Protein AF-0000000074143789 (afdb_homodimer)

Structure (mmCIF, N/CA/C/O backbone):
data_AF-0000000074143789-model_v1
#
loop_
_entity.id
_entity.type
_entity.pdbx_description
1 polymer 'Exosomal 3-5 exoribonuclease'
#
loop_
_atom_site.group_PDB
_atom_site.id
_atom_site.type_symbol
_atom_site.label_atom_id
_atom_site.label_alt_id
_atom_site.label_comp_id
_atom_site.label_asym_id
_atom_site.label_entity_id
_atom_site.label_seq_id
_atom_site.pdbx_PDB_ins_code
_atom_site.Cartn_x
_atom_site.Cartn_y
_atom_site.Cartn_z
_atom_site.occupancy
_atom_site.B_iso_or_equiv
_atom_site.auth_seq_id
_atom_site.auth_comp_id
_atom_site.auth_asym_id
_atom_site.auth_atom_id
_atom_site.pdbx_PDB_model_num
ATOM 1 N N . MET A 1 1 ? 59.906 -29.219 37.344 1 27.44 1 MET A N 1
ATOM 2 C CA . MET A 1 1 ? 60.188 -28.391 36.188 1 27.44 1 MET A CA 1
ATOM 3 C C . MET A 1 1 ? 59 -28.312 35.25 1 27.44 1 MET A C 1
ATOM 5 O O . MET A 1 1 ? 58.688 -29.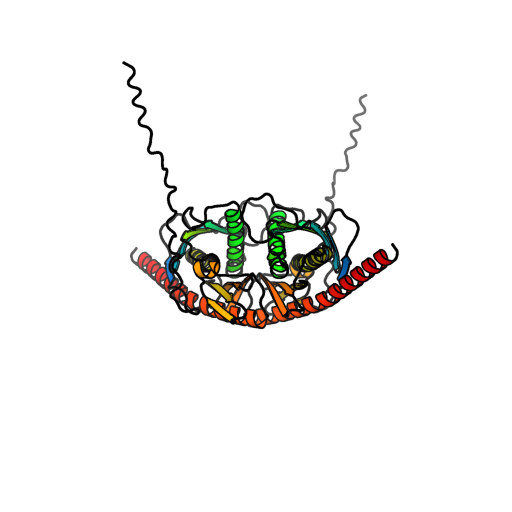281 34.531 1 27.44 1 MET A O 1
ATOM 9 N N . THR A 1 2 ? 57.812 -27.594 35.688 1 28.92 2 THR A N 1
ATOM 10 C CA . THR A 1 2 ? 56.469 -27.453 35.156 1 28.92 2 THR A CA 1
ATOM 11 C C . THR A 1 2 ? 56.5 -26.781 33.812 1 28.92 2 THR A C 1
ATOM 13 O O . THR A 1 2 ? 57.125 -25.719 33.625 1 28.92 2 THR A O 1
ATOM 16 N N . ASP A 1 3 ? 56.469 -27.547 32.719 1 25.86 3 ASP A N 1
ATOM 17 C CA . ASP A 1 3 ? 56.562 -27.203 31.297 1 25.86 3 ASP A CA 1
ATOM 18 C C . ASP A 1 3 ? 55.5 -26.188 30.906 1 25.86 3 ASP A C 1
ATOM 20 O O . ASP A 1 3 ? 54.312 -26.516 30.812 1 25.86 3 ASP A O 1
ATOM 24 N N . ARG A 1 4 ? 55.5 -24.844 31.328 1 26.41 4 ARG A N 1
ATOM 25 C CA . ARG A 1 4 ? 54.625 -23.719 31.031 1 26.41 4 ARG A CA 1
ATOM 26 C C . ARG A 1 4 ? 54.688 -23.344 29.562 1 26.41 4 ARG A C 1
ATOM 28 O O . ARG A 1 4 ? 55.094 -22.25 29.203 1 26.41 4 ARG A O 1
ATOM 35 N N . ARG A 1 5 ? 55.031 -24.281 28.672 1 31.58 5 ARG A N 1
ATOM 36 C CA . ARG A 1 5 ? 55.156 -23.844 27.281 1 31.58 5 ARG A CA 1
ATOM 37 C C . ARG A 1 5 ? 53.812 -23.344 26.766 1 31.58 5 ARG A C 1
ATOM 39 O O . ARG A 1 5 ? 52.969 -24.141 26.359 1 31.58 5 ARG A O 1
ATOM 46 N N . ARG A 1 6 ? 53.188 -22.312 27.422 1 28.39 6 ARG A N 1
ATOM 47 C CA . ARG A 1 6 ? 51.969 -21.719 26.922 1 28.39 6 ARG A CA 1
ATOM 48 C C . ARG A 1 6 ? 52.156 -21.219 25.484 1 28.39 6 ARG A C 1
ATOM 50 O O . ARG A 1 6 ? 53.031 -20.422 25.219 1 28.39 6 ARG A O 1
ATOM 57 N N . ILE A 1 7 ? 51.969 -22.047 24.469 1 34.97 7 ILE A N 1
ATOM 58 C CA . ILE A 1 7 ? 51.969 -21.641 23.062 1 34.97 7 ILE A CA 1
ATOM 59 C C . ILE A 1 7 ? 51.062 -20.422 22.891 1 34.97 7 ILE A C 1
ATOM 61 O O . ILE A 1 7 ? 49.906 -20.453 23.297 1 34.97 7 ILE A O 1
ATOM 65 N N . ASN A 1 8 ? 51.562 -19.25 22.953 1 32.19 8 ASN A N 1
ATOM 66 C CA . ASN A 1 8 ? 50.906 -17.984 22.656 1 32.19 8 ASN A CA 1
ATOM 67 C C . ASN A 1 8 ? 50.156 -18.047 21.328 1 32.19 8 ASN A C 1
ATOM 69 O O . ASN A 1 8 ? 50.688 -18.531 20.328 1 32.19 8 ASN A O 1
ATOM 73 N N . GLY A 1 9 ? 48.906 -18.406 21.359 1 32.47 9 GLY A N 1
ATOM 74 C CA . GLY A 1 9 ? 48.094 -18.391 20.172 1 32.47 9 GLY A CA 1
ATOM 75 C C . GLY A 1 9 ? 48.312 -17.172 19.281 1 32.47 9 GLY A C 1
ATOM 76 O O . GLY A 1 9 ? 48.969 -16.203 19.719 1 32.47 9 GLY A O 1
ATOM 77 N N . PRO A 1 10 ? 48.438 -17.406 18.016 1 31.98 10 PRO A N 1
ATOM 78 C CA . PRO A 1 10 ? 48.75 -16.312 17.094 1 31.98 10 PRO A CA 1
ATOM 79 C C . PRO A 1 10 ? 47.969 -15.055 17.359 1 31.98 10 PRO A C 1
ATOM 81 O O . PRO A 1 10 ? 46.844 -15.133 17.875 1 31.98 10 PRO A O 1
ATOM 84 N N . ALA A 1 11 ? 48.594 -13.922 17.672 1 33.69 11 ALA A N 1
ATOM 85 C CA . ALA A 1 11 ? 48.094 -12.586 18.016 1 33.69 11 ALA A CA 1
ATOM 86 C C . ALA A 1 11 ? 47.062 -12.109 17 1 33.69 11 ALA A C 1
ATOM 88 O O . ALA A 1 11 ? 46.156 -11.344 17.344 1 33.69 11 ALA A O 1
ATOM 89 N N . VAL A 1 12 ? 47.438 -12.086 15.727 1 33.97 12 VAL A N 1
ATOM 90 C CA . VAL A 1 12 ? 46.75 -11.164 14.844 1 33.97 12 VAL A CA 1
ATOM 91 C C . VAL A 1 12 ? 45.438 -11.805 14.352 1 33.97 12 VAL A C 1
ATOM 93 O O . VAL A 1 12 ? 45.469 -12.836 13.68 1 33.97 12 VAL A O 1
ATOM 96 N N . SER A 1 13 ? 44.469 -12.008 15.094 1 33.94 13 SER A N 1
ATOM 97 C CA . SER A 1 13 ? 43.156 -12.391 14.555 1 33.94 13 SER A CA 1
ATOM 98 C C . SER A 1 13 ? 42.75 -11.477 13.398 1 33.94 13 SER A C 1
ATOM 100 O O . SER A 1 13 ? 42.656 -10.266 13.57 1 33.94 13 SER A O 1
ATOM 102 N N . THR A 1 14 ? 43.312 -11.75 12.227 1 34.75 14 THR A N 1
ATOM 103 C CA . THR A 1 14 ? 42.812 -10.969 11.102 1 34.75 14 THR A CA 1
ATOM 104 C C . THR A 1 14 ? 41.281 -11.047 11.008 1 34.75 14 THR A C 1
ATOM 106 O O . THR A 1 14 ? 40.719 -12.133 11.047 1 34.75 14 THR A O 1
ATOM 109 N N . PRO A 1 15 ? 40.656 -10.062 11.398 1 35.44 15 PRO A N 1
ATOM 110 C CA . PRO A 1 15 ? 39.188 -10.125 11.227 1 35.44 15 PRO A CA 1
ATOM 111 C C . PRO A 1 15 ? 38.781 -10.656 9.859 1 35.44 15 PRO A C 1
ATOM 113 O O . PRO A 1 15 ? 39.531 -10.492 8.883 1 35.44 15 PRO A O 1
ATOM 116 N N . PRO A 1 16 ? 38.125 -11.789 9.82 1 35.44 16 PRO A N 1
ATOM 117 C CA . PRO A 1 16 ? 37.656 -12.227 8.492 1 35.44 16 PRO A CA 1
ATOM 118 C C . PRO A 1 16 ? 37.281 -11.062 7.586 1 35.44 16 PRO A C 1
ATOM 120 O O . PRO A 1 16 ? 36.625 -10.117 8.031 1 35.44 16 PRO A O 1
ATOM 123 N N . VAL A 1 17 ? 38.156 -10.578 6.762 1 35.25 17 VAL A N 1
ATOM 124 C CA . VAL A 1 17 ? 37.75 -9.68 5.691 1 35.25 17 VAL A CA 1
ATOM 125 C C . VAL A 1 17 ? 36.469 -10.211 5.051 1 35.25 17 VAL A C 1
ATOM 127 O O . VAL A 1 17 ? 36.406 -11.344 4.57 1 35.25 17 VAL A O 1
ATOM 130 N N . TYR A 1 18 ? 35.344 -9.93 5.57 1 36.44 18 TYR A N 1
ATOM 131 C CA . TYR A 1 18 ? 34.156 -10.141 4.77 1 36.44 18 TYR A CA 1
ATOM 132 C C . TYR A 1 18 ? 34.406 -9.852 3.297 1 36.44 18 TYR A C 1
ATOM 134 O O . TYR A 1 18 ? 34.875 -8.758 2.945 1 36.44 18 TYR A O 1
ATOM 142 N N . GLU A 1 19 ? 35 -10.773 2.607 1 36.28 19 GLU A N 1
ATOM 143 C CA . GLU A 1 19 ? 35.062 -10.672 1.151 1 36.28 19 GLU A CA 1
ATOM 144 C C . GLU A 1 19 ? 33.938 -9.805 0.602 1 36.28 19 GLU A C 1
ATOM 146 O O . GLU A 1 19 ? 32.812 -9.875 1.082 1 36.28 19 GLU A O 1
ATOM 151 N N . ASP A 1 20 ? 34.25 -8.609 0.16 1 39.72 20 ASP A N 1
ATOM 152 C CA . ASP A 1 20 ? 33.406 -7.777 -0.699 1 39.72 20 ASP A CA 1
ATOM 153 C C . ASP A 1 20 ? 32.5 -8.633 -1.584 1 39.72 20 ASP A C 1
ATOM 155 O O . ASP A 1 20 ? 33 -9.32 -2.49 1 39.72 20 ASP A O 1
ATOM 159 N N . HIS A 1 21 ? 31.766 -9.516 -1.127 1 43.09 21 HIS A N 1
ATOM 160 C CA . HIS A 1 21 ? 30.875 -10.156 -2.086 1 43.09 21 HIS A CA 1
ATOM 161 C C . HIS A 1 21 ? 30.625 -9.266 -3.301 1 43.09 21 HIS A C 1
ATOM 163 O O . HIS A 1 21 ? 30.203 -8.117 -3.158 1 43.09 21 HIS A O 1
ATOM 169 N N . ALA A 1 22 ? 31.438 -9.281 -4.227 1 45.12 22 ALA A N 1
ATOM 170 C CA . ALA A 1 22 ? 31.25 -8.633 -5.523 1 45.12 22 ALA A CA 1
ATOM 171 C C . ALA A 1 22 ? 29.781 -8.547 -5.891 1 45.12 22 ALA A C 1
ATOM 173 O O . ALA A 1 22 ? 29.109 -9.57 -6.047 1 45.12 22 ALA A O 1
ATOM 174 N N . PHE A 1 23 ? 29.094 -7.598 -5.371 1 54.47 23 PHE A N 1
ATOM 175 C CA . PHE A 1 23 ? 27.703 -7.387 -5.77 1 54.47 23 PHE A CA 1
ATOM 176 C C . PHE A 1 23 ? 27.562 -7.488 -7.285 1 54.47 23 PHE A C 1
ATOM 178 O O . PHE A 1 23 ? 28.344 -6.902 -8.031 1 54.47 23 PHE A O 1
ATOM 185 N N . ILE A 1 24 ? 27.188 -8.609 -7.844 1 63.59 24 ILE A N 1
ATOM 186 C CA . ILE A 1 24 ? 26.906 -8.836 -9.25 1 63.59 24 ILE A CA 1
ATOM 187 C C . ILE A 1 24 ? 25.953 -7.758 -9.766 1 63.59 24 ILE A C 1
ATOM 189 O O . ILE A 1 24 ? 24.875 -7.535 -9.188 1 63.59 24 ILE A O 1
ATOM 193 N N . LYS A 1 25 ? 26.438 -6.871 -10.617 1 77.62 25 LYS A N 1
ATOM 194 C CA . LYS A 1 25 ? 25.656 -5.816 -11.25 1 77.62 25 LYS A CA 1
ATOM 195 C C . LYS A 1 25 ? 24.734 -6.391 -12.328 1 77.62 25 LYS A C 1
ATOM 197 O O . LYS A 1 25 ? 25.062 -7.41 -12.945 1 77.62 25 LYS A O 1
ATOM 202 N N . ARG A 1 26 ? 23.625 -5.766 -12.43 1 85.44 26 ARG A N 1
ATOM 203 C CA . ARG A 1 26 ? 22.641 -6.137 -13.438 1 85.44 26 ARG A CA 1
ATOM 204 C C . ARG A 1 26 ? 23.25 -6.121 -14.836 1 85.44 26 ARG A C 1
ATOM 206 O O . ARG A 1 26 ? 23.953 -5.176 -15.195 1 85.44 26 ARG A O 1
ATOM 213 N N . THR A 1 27 ? 23.141 -7.156 -15.578 1 87 27 THR A N 1
ATOM 214 C CA . THR A 1 27 ? 23.625 -7.234 -16.953 1 87 27 THR A CA 1
ATOM 215 C C . THR A 1 27 ? 22.469 -7.156 -17.953 1 87 27 THR A C 1
ATOM 217 O O . THR A 1 27 ? 22.688 -6.898 -19.141 1 87 27 THR A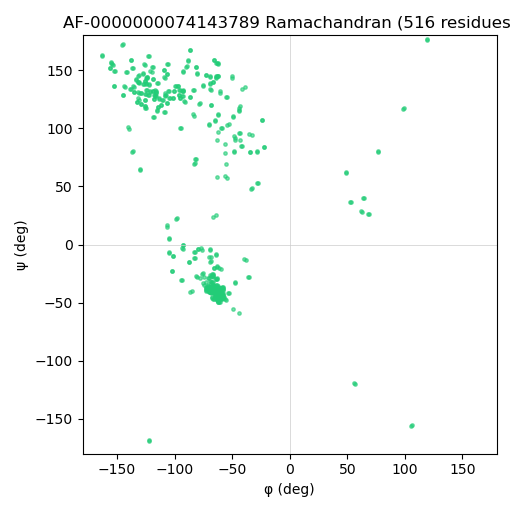 O 1
ATOM 220 N N . ARG A 1 28 ? 21.312 -7.184 -17.484 1 91.12 28 ARG A N 1
ATOM 221 C CA . ARG A 1 28 ? 20.125 -7.152 -18.344 1 91.12 28 ARG A CA 1
ATOM 222 C C . ARG A 1 28 ? 19.688 -5.723 -18.609 1 91.12 28 ARG A C 1
ATOM 224 O O . ARG A 1 28 ? 19.953 -4.82 -17.812 1 91.12 28 ARG A O 1
ATOM 231 N N . ASP A 1 29 ? 19.016 -5.543 -19.75 1 93.38 29 ASP A N 1
ATOM 232 C CA . ASP A 1 29 ? 18.422 -4.246 -20.047 1 93.38 29 ASP A CA 1
ATOM 233 C C . ASP A 1 29 ? 17.359 -3.875 -19.016 1 93.38 29 ASP A C 1
ATOM 235 O O . ASP A 1 29 ? 16.734 -4.754 -18.422 1 93.38 29 ASP A O 1
ATOM 239 N N . SER A 1 30 ? 17.141 -2.582 -18.891 1 93.75 30 SER A N 1
ATOM 240 C CA . SER A 1 30 ? 16.219 -2.057 -17.891 1 93.75 30 SER A CA 1
ATOM 241 C C . SER A 1 30 ? 14.805 -2.584 -18.078 1 93.75 30 SER A C 1
ATOM 243 O O . SER A 1 30 ? 14.031 -2.67 -17.125 1 93.75 30 SER A O 1
ATOM 245 N N . ASP A 1 31 ? 14.477 -3.055 -19.297 1 94.06 31 ASP A N 1
ATOM 246 C CA . ASP A 1 31 ? 13.117 -3.471 -19.609 1 94.06 31 ASP A CA 1
ATOM 247 C C . ASP A 1 31 ? 13 -4.992 -19.656 1 94.06 31 ASP A C 1
ATOM 249 O O . ASP A 1 31 ? 11.953 -5.531 -20 1 94.06 31 ASP A O 1
ATOM 253 N N . THR A 1 32 ? 14.086 -5.668 -19.312 1 94.62 32 THR A N 1
ATOM 254 C CA . THR A 1 32 ? 14.102 -7.125 -19.422 1 94.62 32 THR A CA 1
ATOM 255 C C . THR A 1 32 ? 14.039 -7.773 -18.031 1 94.62 32 THR A C 1
ATOM 257 O O . THR A 1 32 ? 14.812 -7.422 -17.141 1 94.62 32 THR A O 1
ATOM 260 N N . CYS A 1 33 ? 13.133 -8.648 -17.922 1 96.12 33 CYS A N 1
ATOM 261 C CA . CYS A 1 33 ? 13.008 -9.391 -16.672 1 96.12 33 CYS A CA 1
ATOM 262 C C . CYS A 1 33 ? 13.883 -10.633 -16.688 1 96.12 33 CYS A C 1
ATOM 264 O O . CYS A 1 33 ? 14.266 -11.125 -17.75 1 96.12 33 CYS A O 1
ATOM 266 N N . ARG A 1 34 ? 14.172 -11.094 -15.516 1 96.25 34 ARG A N 1
ATOM 267 C CA . ARG A 1 34 ? 14.859 -12.375 -15.391 1 96.25 34 ARG A CA 1
ATOM 268 C C . ARG A 1 34 ? 13.992 -13.516 -15.93 1 96.25 34 ARG A C 1
ATOM 270 O O . ARG A 1 34 ? 12.766 -13.406 -15.961 1 96.25 34 ARG A O 1
ATOM 277 N N . ARG A 1 35 ? 14.734 -14.547 -16.297 1 94.38 35 ARG A N 1
ATOM 278 C CA . ARG A 1 35 ? 14.008 -15.742 -16.719 1 94.38 35 ARG A CA 1
ATOM 279 C C . ARG A 1 35 ? 13.305 -16.406 -15.539 1 94.38 35 ARG A C 1
ATOM 281 O O . ARG A 1 35 ? 13.836 -16.438 -14.43 1 94.38 35 ARG A O 1
ATOM 288 N N . LEU A 1 36 ? 12.164 -16.938 -15.859 1 96.19 36 LEU A N 1
ATOM 289 C CA . LEU A 1 36 ? 11.305 -17.5 -14.828 1 96.19 36 LEU A CA 1
ATOM 290 C C . LEU A 1 36 ? 11.18 -19.016 -14.984 1 96.19 36 LEU A C 1
ATOM 292 O O . LEU A 1 36 ? 10.938 -19.5 -16.094 1 96.19 36 LEU A O 1
ATOM 296 N N . PHE A 1 37 ? 11.492 -19.75 -13.898 1 95.5 37 PHE A N 1
ATOM 297 C CA . PHE A 1 37 ? 11.273 -21.188 -13.812 1 95.5 37 PHE A CA 1
ATOM 298 C C . PHE A 1 37 ? 10.258 -21.516 -12.727 1 95.5 37 PHE A C 1
ATOM 300 O O . PHE A 1 37 ? 10.391 -21.062 -11.586 1 95.5 37 PHE A O 1
ATOM 307 N N . LEU A 1 38 ? 9.289 -22.25 -13.102 1 96.25 38 LEU A N 1
ATOM 308 C CA . LEU A 1 38 ? 8.211 -22.594 -12.18 1 96.25 38 LEU A CA 1
ATOM 309 C C . LEU A 1 38 ? 8 -24.109 -12.141 1 96.25 38 LEU A C 1
ATOM 311 O O . LEU A 1 38 ? 8.086 -24.781 -13.164 1 96.25 38 LEU A O 1
ATOM 315 N N . GLN A 1 39 ? 7.797 -24.594 -10.945 1 93.25 39 GLN A N 1
ATOM 316 C CA . GLN A 1 39 ? 7.465 -26 -10.742 1 93.25 39 GLN A CA 1
ATOM 317 C C . GLN A 1 39 ? 6.324 -26.172 -9.75 1 93.25 39 GLN A C 1
ATOM 319 O O . GLN A 1 39 ? 6.305 -25.5 -8.703 1 93.25 39 GLN A O 1
ATOM 324 N N . LEU A 1 40 ? 5.375 -26.953 -10.125 1 92.69 40 LEU A N 1
ATOM 325 C CA . LEU A 1 40 ? 4.227 -27.203 -9.258 1 92.69 40 LEU A CA 1
ATOM 326 C C . LEU A 1 40 ? 4.113 -28.688 -8.906 1 92.69 40 LEU A C 1
ATOM 328 O O . LEU A 1 40 ? 4.508 -29.547 -9.695 1 92.69 40 LEU A O 1
ATOM 332 N N . GLY A 1 41 ? 3.514 -28.859 -7.738 1 81.62 41 GLY A N 1
ATOM 333 C CA . GLY A 1 41 ? 2.934 -30.172 -7.441 1 81.62 41 GLY A CA 1
ATOM 334 C C . GLY A 1 41 ? 3.967 -31.203 -7.066 1 81.62 41 GLY A C 1
ATOM 335 O O . GLY A 1 41 ? 4.594 -31.812 -7.941 1 81.62 41 GLY A O 1
ATOM 336 N N . TRP A 1 42 ? 4.438 -31.281 -5.973 1 77.12 42 TRP A N 1
ATOM 337 C CA . TRP A 1 42 ? 5.188 -32.406 -5.449 1 77.12 42 TRP A CA 1
ATOM 338 C C . TRP A 1 42 ? 4.594 -32.906 -4.133 1 77.12 42 TRP A C 1
ATOM 340 O O . TRP A 1 42 ? 3.758 -32.219 -3.531 1 77.12 42 TRP A O 1
ATOM 350 N N . THR A 1 43 ? 4.855 -34.125 -3.932 1 74.44 43 THR A N 1
ATOM 351 C CA . THR A 1 43 ? 4.234 -34.781 -2.793 1 74.44 43 THR A CA 1
ATOM 352 C C . THR A 1 43 ? 4.676 -34.125 -1.481 1 74.44 43 THR A C 1
ATOM 354 O O . THR A 1 43 ? 5.871 -34.094 -1.181 1 74.44 43 THR A O 1
ATOM 357 N N . THR A 1 44 ? 3.723 -33.5 -0.852 1 78.69 44 THR A N 1
ATOM 358 C CA . THR A 1 44 ? 3.906 -32.938 0.484 1 78.69 44 THR A CA 1
ATOM 359 C C . THR A 1 44 ? 2.617 -33.031 1.294 1 78.69 44 THR A C 1
ATOM 361 O O . THR A 1 44 ? 1.617 -33.562 0.815 1 78.69 44 THR A O 1
ATOM 364 N N . LYS A 1 45 ? 2.682 -32.719 2.529 1 86.75 45 LYS A N 1
ATOM 365 C CA . LYS A 1 45 ? 1.509 -32.625 3.395 1 86.75 45 LYS A CA 1
ATOM 366 C C . LYS A 1 45 ? 0.616 -31.453 3.016 1 86.75 45 LYS A C 1
ATOM 368 O O . LYS A 1 45 ? -0.553 -31.406 3.406 1 86.75 45 LYS A O 1
ATOM 373 N N . ALA A 1 46 ? 1.159 -30.656 2.184 1 91.81 46 ALA A N 1
ATOM 374 C CA . ALA A 1 46 ? 0.414 -29.469 1.784 1 91.81 46 ALA A CA 1
ATOM 375 C C . ALA A 1 46 ? -0.618 -29.797 0.71 1 91.81 46 ALA A C 1
ATOM 377 O O . ALA A 1 46 ? -0.435 -30.734 -0.064 1 91.81 46 ALA A O 1
ATOM 378 N N . ASN A 1 47 ? -1.784 -29.078 0.703 1 94 47 ASN A N 1
ATOM 379 C CA . ASN A 1 47 ? -2.807 -29.25 -0.324 1 94 47 ASN A CA 1
ATOM 380 C C . ASN A 1 47 ? -2.314 -28.766 -1.688 1 94 47 ASN A C 1
ATOM 382 O O . ASN A 1 47 ? -2.793 -29.234 -2.723 1 94 47 ASN A O 1
ATOM 386 N N . GLY A 1 48 ? -1.383 -27.812 -1.664 1 95.56 48 GLY A N 1
ATOM 387 C CA . GLY A 1 48 ? -0.746 -27.297 -2.861 1 95.56 48 GLY A CA 1
ATOM 388 C C . GLY A 1 48 ? 0.635 -26.719 -2.6 1 95.56 48 GLY A C 1
ATOM 389 O O . GLY A 1 48 ? 0.966 -26.375 -1.463 1 95.56 48 GLY A O 1
ATOM 390 N N . ASN A 1 49 ? 1.38 -26.734 -3.633 1 96 49 ASN A N 1
ATOM 391 C CA . ASN A 1 49 ? 2.73 -26.203 -3.5 1 96 49 ASN A CA 1
ATOM 392 C C . ASN A 1 49 ? 3.279 -25.719 -4.84 1 96 49 ASN A C 1
ATOM 394 O O . ASN A 1 49 ? 2.812 -26.156 -5.895 1 96 49 ASN A O 1
ATOM 398 N N . ALA A 1 50 ? 4.215 -24.844 -4.719 1 97.25 50 ALA A N 1
ATOM 399 C CA . ALA A 1 50 ? 4.883 -24.297 -5.898 1 97.25 50 ALA A CA 1
ATOM 400 C C . ALA A 1 50 ? 6.309 -23.859 -5.566 1 97.25 50 ALA A C 1
ATOM 402 O O . ALA A 1 50 ? 6.613 -23.531 -4.418 1 97.25 50 ALA A O 1
ATOM 403 N N . TYR A 1 51 ? 7.117 -23.969 -6.586 1 96.62 51 TYR A N 1
ATOM 404 C CA . TYR A 1 51 ? 8.5 -23.516 -6.531 1 96.62 51 TYR A CA 1
ATOM 405 C C . TYR A 1 51 ? 8.797 -22.531 -7.668 1 96.62 51 TYR A C 1
ATOM 407 O O . TYR A 1 51 ? 8.352 -22.75 -8.797 1 96.62 51 TYR A O 1
ATOM 415 N N . LEU A 1 52 ? 9.438 -21.422 -7.34 1 98 52 LEU A N 1
ATOM 416 C CA . LEU A 1 52 ? 9.75 -20.391 -8.336 1 98 52 LEU A CA 1
ATOM 417 C C . LEU A 1 52 ? 11.219 -20 -8.273 1 98 52 LEU A C 1
ATOM 419 O O . LEU A 1 52 ? 11.766 -19.781 -7.191 1 98 52 LEU A O 1
ATOM 423 N N . GLU A 1 53 ? 11.812 -20.016 -9.461 1 97.12 53 GLU A N 1
ATOM 424 C CA . GLU A 1 53 ? 13.164 -19.5 -9.625 1 97.12 53 GLU A CA 1
ATOM 425 C C . GLU A 1 53 ? 13.211 -18.391 -10.68 1 97.12 53 GLU A C 1
ATOM 427 O O . GLU A 1 53 ? 12.664 -18.547 -11.773 1 97.12 53 GLU A O 1
ATOM 432 N N . SER A 1 54 ? 13.758 -17.312 -10.359 1 96.88 54 SER A N 1
ATOM 433 C CA . SER A 1 54 ? 14 -16.188 -11.258 1 96.88 54 SER A CA 1
ATOM 434 C C . SER A 1 54 ? 15.359 -15.555 -10.984 1 96.88 54 SER A C 1
ATOM 436 O O . SER A 1 54 ? 15.492 -14.703 -10.109 1 96.88 54 SER A O 1
ATOM 438 N N . GLY A 1 55 ? 16.344 -15.906 -11.844 1 94.38 55 GLY A N 1
ATOM 439 C CA . GLY A 1 55 ? 17.703 -15.5 -11.508 1 94.38 55 GLY A CA 1
ATOM 440 C C . GLY A 1 55 ? 18.141 -15.984 -10.141 1 94.38 55 GLY A C 1
ATOM 441 O O . GLY A 1 55 ? 18.109 -17.188 -9.852 1 94.38 55 GLY A O 1
ATOM 442 N N . ASN A 1 56 ? 18.453 -15.047 -9.258 1 93.38 56 ASN A N 1
ATOM 443 C CA . ASN A 1 56 ? 18.922 -15.398 -7.918 1 93.38 56 ASN A CA 1
ATOM 444 C C . ASN A 1 56 ? 17.797 -15.32 -6.891 1 93.38 56 ASN A C 1
ATOM 446 O O . ASN A 1 56 ? 18.047 -15.102 -5.703 1 93.38 56 ASN A O 1
ATOM 450 N N . ILE A 1 57 ? 16.609 -15.414 -7.355 1 96.56 57 ILE A N 1
ATOM 451 C CA . ILE A 1 57 ? 15.453 -15.523 -6.477 1 96.56 57 ILE A CA 1
ATOM 452 C C . ILE A 1 57 ? 14.945 -16.969 -6.477 1 96.56 57 ILE A C 1
ATOM 454 O O . ILE A 1 57 ? 14.719 -17.547 -7.539 1 96.56 57 ILE A O 1
ATOM 458 N N . LYS A 1 58 ? 14.844 -17.5 -5.312 1 96.69 58 LYS A N 1
ATOM 459 C CA . LYS A 1 58 ? 14.281 -18.844 -5.129 1 96.69 58 LYS A CA 1
ATOM 460 C C . LYS A 1 58 ? 13.234 -18.844 -4.02 1 96.69 58 LYS A C 1
ATOM 462 O O . LYS A 1 58 ? 13.508 -18.406 -2.9 1 96.69 58 LYS A O 1
ATOM 467 N N . ILE A 1 59 ? 12.055 -19.328 -4.359 1 98 59 ILE A N 1
ATOM 468 C CA . ILE A 1 59 ? 10.938 -19.266 -3.422 1 98 59 ILE A CA 1
ATOM 469 C C . ILE A 1 59 ? 10.188 -20.594 -3.428 1 98 59 ILE A C 1
ATOM 471 O O . ILE A 1 59 ? 9.945 -21.172 -4.488 1 98 59 ILE A O 1
ATOM 475 N N . ALA A 1 60 ? 9.852 -21.062 -2.234 1 97.44 60 ALA A N 1
ATOM 476 C CA . ALA A 1 60 ? 8.961 -22.203 -2.074 1 97.44 60 ALA A CA 1
ATOM 477 C C . ALA A 1 60 ? 7.684 -21.812 -1.344 1 97.44 60 ALA A C 1
ATOM 479 O O . ALA A 1 60 ? 7.734 -21.109 -0.328 1 97.44 60 ALA A O 1
ATOM 480 N N . CYS A 1 61 ? 6.594 -22.219 -1.867 1 97.88 61 CYS A N 1
ATOM 481 C CA . CYS A 1 61 ? 5.309 -21.906 -1.245 1 97.88 61 CYS A CA 1
ATOM 482 C C . CYS A 1 61 ? 4.516 -23.188 -0.97 1 97.88 61 CYS A C 1
ATOM 484 O O . CYS A 1 61 ? 4.547 -24.125 -1.763 1 97.88 61 CYS A O 1
ATOM 486 N N . SER A 1 62 ? 3.793 -23.188 0.171 1 97.88 62 SER A N 1
ATOM 487 C CA . SER A 1 62 ? 2.883 -24.266 0.542 1 97.88 62 SER A CA 1
ATOM 488 C C . SER A 1 62 ? 1.522 -23.719 0.964 1 97.88 62 SER A C 1
ATOM 490 O O . SER A 1 62 ? 1.441 -22.703 1.646 1 97.88 62 SER A O 1
ATOM 492 N N . VAL A 1 63 ? 0.521 -24.375 0.559 1 97.81 63 VAL A N 1
ATOM 493 C CA . VAL A 1 63 ? -0.839 -23.953 0.876 1 97.81 63 VAL A CA 1
ATOM 494 C C . VAL A 1 63 ? -1.533 -25.031 1.709 1 97.81 63 VAL A C 1
ATOM 496 O O . VAL A 1 63 ? -1.5 -26.203 1.359 1 97.81 63 VAL A O 1
ATOM 499 N N . PHE A 1 64 ? -2.084 -24.609 2.803 1 96.5 64 PHE A N 1
ATOM 500 C CA . PHE A 1 64 ? -2.881 -25.484 3.654 1 96.5 64 PHE A CA 1
ATOM 501 C C . PHE A 1 64 ? -4.32 -24.984 3.74 1 96.5 64 PHE A C 1
ATOM 503 O O . PHE A 1 64 ? -4.57 -23.844 4.129 1 96.5 64 PHE A O 1
ATOM 510 N N . GLY A 1 65 ? -5.195 -25.875 3.408 1 91.69 65 GLY A N 1
ATOM 511 C CA . GLY A 1 65 ? -6.609 -25.547 3.406 1 91.69 65 GLY A CA 1
ATOM 512 C C . GLY A 1 65 ? -7.258 -25.688 2.043 1 91.69 65 GLY A C 1
ATOM 513 O O . GLY A 1 65 ? -6.598 -26.078 1.075 1 91.69 65 GLY A O 1
ATOM 514 N N . PRO A 1 66 ? -8.555 -25.438 2.133 1 93.19 66 PRO A N 1
ATOM 515 C CA . PRO A 1 66 ? -9.43 -24.922 3.186 1 93.19 66 PRO A CA 1
ATOM 516 C C . PRO A 1 66 ? -9.586 -25.891 4.355 1 93.19 66 PRO A C 1
ATOM 518 O O . PRO A 1 66 ? -9.656 -27.109 4.152 1 93.19 66 PRO A O 1
ATOM 521 N N . ARG A 1 67 ? -9.43 -25.266 5.566 1 92.25 67 ARG A N 1
ATOM 522 C CA . ARG A 1 67 ? -9.617 -26.031 6.789 1 92.25 67 ARG A CA 1
ATOM 523 C C . ARG A 1 67 ? -10.547 -25.312 7.758 1 92.25 67 ARG A C 1
ATOM 525 O O . ARG A 1 67 ? -10.555 -24.078 7.805 1 92.25 67 ARG A O 1
ATOM 532 N N . PRO A 1 68 ? -11.344 -26.062 8.508 1 87.81 68 PRO A N 1
ATOM 533 C CA . PRO A 1 68 ? -12.258 -25.422 9.461 1 87.81 68 PRO A CA 1
ATOM 534 C C . PRO A 1 68 ? -11.523 -24.594 10.516 1 87.81 68 PRO A C 1
ATOM 536 O O . PRO A 1 68 ? -10.445 -24.984 10.977 1 87.81 68 PRO A O 1
ATOM 539 N N . THR A 1 69 ? -12.039 -23.422 10.617 1 81 69 THR A N 1
ATOM 540 C CA . THR A 1 69 ? -11.477 -22.547 11.648 1 81 69 THR A CA 1
ATOM 541 C C . THR A 1 69 ? -12.367 -22.531 12.883 1 81 69 THR A C 1
ATOM 543 O O . THR A 1 69 ? -13.594 -22.641 12.773 1 81 69 THR A O 1
ATOM 546 N N . LYS A 1 70 ? -11.781 -22.703 14.117 1 65.75 70 LYS A N 1
ATOM 547 C CA . LYS A 1 70 ? -12.523 -22.656 15.367 1 65.75 70 LYS A CA 1
ATOM 548 C C . LYS A 1 70 ? -13.016 -21.25 15.664 1 65.75 70 LYS A C 1
ATOM 550 O O . LYS A 1 70 ? -13.82 -21.031 16.578 1 65.75 70 LYS A O 1
ATOM 555 N N . THR A 1 71 ? -12.305 -20.406 15.141 1 59.12 71 THR A N 1
ATOM 556 C CA . THR A 1 71 ? -12.617 -19.047 15.602 1 59.12 71 THR A CA 1
ATOM 557 C C . THR A 1 71 ? -14.023 -18.641 15.18 1 59.12 71 THR A C 1
ATOM 559 O O . THR A 1 71 ? -14.422 -18.875 14.039 1 59.12 71 THR A O 1
ATOM 562 N N . SER A 1 72 ? -14.953 -18.594 16.203 1 50.69 72 SER A N 1
ATOM 563 C CA . SER A 1 72 ? -16.375 -18.266 16.297 1 50.69 72 SER A CA 1
ATOM 564 C C . SER A 1 72 ? -16.734 -17.078 15.398 1 50.69 72 SER A C 1
ATOM 566 O O . SER A 1 72 ? -17.891 -16.672 15.336 1 50.69 72 SER A O 1
ATOM 568 N N . SER A 1 73 ? -15.742 -16.406 14.922 1 52.53 73 SER A N 1
ATOM 569 C CA . SER A 1 73 ? -16.297 -15.195 14.312 1 52.53 73 SER A CA 1
ATOM 570 C C . SER A 1 73 ? -17.078 -15.531 13.047 1 52.53 73 SER A C 1
ATOM 572 O O . SER A 1 73 ? -16.656 -16.375 12.25 1 52.53 73 SER A O 1
ATOM 574 N N . PHE A 1 74 ? -18.359 -15.508 13.195 1 52.72 74 PHE A N 1
ATOM 575 C CA . PHE A 1 74 ? -19.359 -15.641 12.141 1 52.72 74 PHE A CA 1
ATOM 576 C C . PHE A 1 74 ? -18.859 -15.016 10.844 1 52.72 74 PHE A C 1
ATOM 578 O O . PHE A 1 74 ? -19.297 -13.922 10.461 1 52.72 74 PHE A O 1
ATOM 585 N N . HIS A 1 75 ? -17.578 -15.398 10.523 1 60.34 75 HIS A N 1
ATOM 586 C CA . HIS A 1 75 ? -17.219 -14.828 9.227 1 60.34 75 HIS A CA 1
ATOM 587 C C . HIS A 1 75 ? -17.844 -15.617 8.078 1 60.34 75 HIS A C 1
ATOM 589 O O . HIS A 1 75 ? -17.703 -16.844 8.023 1 60.34 75 HIS A O 1
ATOM 595 N N . SER A 1 76 ? -18.641 -14.961 7.246 1 74.69 76 SER A N 1
ATOM 596 C CA . SER A 1 76 ? -19.375 -15.523 6.113 1 74.69 76 SER A CA 1
ATOM 597 C C . SER A 1 76 ? -18.422 -15.93 4.992 1 74.69 76 SER A C 1
ATOM 599 O O . SER A 1 76 ? -18.812 -16.656 4.074 1 74.69 76 SER A O 1
ATOM 601 N N . ILE A 1 77 ? -17.016 -15.641 5.121 1 82.25 77 ILE A N 1
ATOM 602 C CA . ILE A 1 77 ? -16.109 -16 4.039 1 82.25 77 ILE A CA 1
ATOM 603 C C . ILE A 1 77 ? -14.82 -16.609 4.617 1 82.25 77 ILE A C 1
ATOM 605 O O . ILE A 1 77 ? -14.531 -16.438 5.805 1 82.25 77 ILE A O 1
ATOM 609 N N . ALA A 1 78 ? -14.055 -17.375 3.83 1 89.44 78 ALA A N 1
ATOM 610 C CA . ALA A 1 78 ? -12.805 -17.984 4.27 1 89.44 78 ALA A CA 1
ATOM 611 C C . ALA A 1 78 ? -11.773 -16.922 4.629 1 89.44 78 ALA A C 1
ATOM 613 O O . ALA A 1 78 ? -11.711 -15.867 3.988 1 89.44 78 ALA A O 1
ATOM 614 N N . LYS A 1 79 ? -11.023 -17.219 5.578 1 91.38 79 LYS A N 1
ATOM 615 C CA . LYS A 1 79 ? -9.906 -16.344 5.938 1 91.38 79 LYS A CA 1
ATOM 616 C C . LYS A 1 79 ? -8.641 -16.75 5.195 1 91.38 79 LYS A C 1
ATOM 618 O O . LYS A 1 79 ? -8.211 -17.906 5.258 1 91.38 79 LYS A O 1
ATOM 623 N N . LEU A 1 80 ? -8.078 -15.852 4.473 1 94.81 80 LEU A N 1
ATOM 624 C CA . LEU A 1 80 ? -6.793 -16.062 3.82 1 94.81 80 LEU A CA 1
ATOM 625 C C . LEU A 1 80 ? -5.652 -15.523 4.676 1 94.81 80 LEU A C 1
ATOM 627 O O . LEU A 1 80 ? -5.707 -14.375 5.129 1 94.81 80 LEU A O 1
ATOM 631 N N . THR A 1 81 ? -4.703 -16.328 4.953 1 95.19 81 THR A N 1
ATOM 632 C CA . THR A 1 81 ? -3.52 -15.891 5.68 1 95.19 81 THR A CA 1
ATOM 633 C C . THR A 1 81 ? -2.25 -16.219 4.898 1 95.19 81 THR A C 1
ATOM 635 O O . THR A 1 81 ? -2.072 -17.344 4.441 1 95.19 81 THR A O 1
ATOM 638 N N . CYS A 1 82 ? -1.418 -15.234 4.738 1 96.75 82 CYS A N 1
ATOM 639 C CA . CYS A 1 82 ? -0.121 -15.43 4.098 1 96.75 82 CYS A CA 1
ATOM 640 C C . CYS A 1 82 ? 1.015 -15.141 5.074 1 96.75 82 CYS A C 1
ATOM 642 O O . CYS A 1 82 ? 0.985 -14.141 5.789 1 96.75 82 CYS A O 1
ATOM 644 N N . GLU A 1 83 ? 1.901 -16.047 5.121 1 96.75 83 GLU A N 1
ATOM 645 C CA . GLU A 1 83 ? 3.084 -15.859 5.957 1 96.75 83 GLU A CA 1
ATOM 646 C C . GLU A 1 83 ? 4.363 -16.016 5.141 1 96.75 83 GLU A C 1
ATOM 648 O O . GLU A 1 83 ? 4.648 -17.094 4.621 1 96.75 83 GLU A O 1
ATOM 653 N N . LEU A 1 84 ? 5.121 -14.961 5.074 1 96.88 84 LEU A N 1
ATOM 654 C CA . LEU A 1 84 ? 6.395 -14.961 4.367 1 96.88 84 LEU A CA 1
ATOM 655 C C . LEU A 1 84 ? 7.562 -14.992 5.348 1 96.88 84 LEU A C 1
ATOM 657 O O . LEU A 1 84 ? 7.57 -14.242 6.328 1 96.88 84 LEU A O 1
ATOM 661 N N . LYS A 1 85 ? 8.461 -15.828 5.121 1 93.88 85 LYS A N 1
ATOM 662 C CA . LYS A 1 85 ? 9.672 -15.922 5.941 1 93.88 85 LYS A CA 1
ATOM 663 C C . LYS A 1 85 ? 10.922 -16.016 5.07 1 93.88 85 LYS A C 1
ATOM 665 O O . LYS A 1 85 ? 10.914 -16.688 4.039 1 93.88 85 LYS A O 1
ATOM 670 N N . PHE A 1 86 ? 11.945 -15.375 5.523 1 92.25 86 PHE A N 1
ATOM 671 C CA . PHE A 1 86 ? 13.242 -15.492 4.871 1 92.25 86 PHE A CA 1
ATOM 672 C C . PHE A 1 86 ? 14.078 -16.594 5.512 1 92.25 86 PHE A C 1
ATOM 674 O O . PHE A 1 86 ? 14.094 -16.734 6.738 1 92.25 86 PHE A O 1
ATOM 681 N N . SER A 1 87 ? 14.641 -17.391 4.672 1 89.19 87 SER A N 1
ATOM 682 C CA . SER A 1 87 ? 15.633 -18.328 5.199 1 89.19 87 SER A CA 1
ATOM 683 C C . SER A 1 87 ? 16.844 -17.594 5.766 1 89.19 87 SER A C 1
ATOM 685 O O . SER A 1 87 ? 17.188 -16.5 5.301 1 89.19 87 SER A O 1
ATOM 687 N N . PRO A 1 88 ? 17.453 -18.094 6.836 1 76.62 88 PRO A N 1
ATOM 688 C CA . PRO A 1 88 ? 18.578 -17.422 7.488 1 76.62 88 PRO A CA 1
ATOM 689 C C . PRO A 1 88 ? 19.641 -16.953 6.496 1 76.62 88 PRO A C 1
ATOM 691 O O . PRO A 1 88 ? 20.266 -15.898 6.691 1 76.62 88 PRO A O 1
ATOM 694 N N . PHE A 1 89 ? 19.859 -17.672 5.371 1 74 89 PHE A N 1
ATOM 695 C CA . PHE A 1 89 ? 20.922 -17.328 4.43 1 74 89 PHE A CA 1
ATOM 696 C C . PHE A 1 89 ? 20.328 -16.719 3.16 1 74 89 PHE A C 1
ATOM 698 O O . PHE A 1 89 ? 21.031 -16.562 2.158 1 74 89 PHE A O 1
ATOM 705 N N . ALA A 1 90 ? 19.125 -16.344 3.246 1 78 90 ALA A N 1
ATOM 706 C CA . ALA A 1 90 ? 18.438 -15.883 2.037 1 78 90 ALA A CA 1
ATOM 707 C C . ALA A 1 90 ? 18.922 -14.492 1.632 1 78 90 ALA A C 1
ATOM 709 O O . ALA A 1 90 ? 18.844 -14.117 0.459 1 78 90 ALA A O 1
ATOM 710 N N . GLN A 1 91 ? 19.219 -13.727 2.678 1 65.69 91 GLN A N 1
ATOM 711 C CA . GLN A 1 91 ? 19.641 -12.359 2.422 1 65.69 91 GLN A CA 1
ATOM 712 C C . GLN A 1 91 ? 21.047 -12.102 2.967 1 65.69 91 GLN A C 1
ATOM 714 O O . GLN A 1 91 ? 21.531 -12.852 3.818 1 65.69 91 GLN A O 1
ATOM 719 N N . THR A 1 92 ? 21.609 -11.25 2.238 1 56.19 92 THR A N 1
ATOM 720 C CA . THR A 1 92 ? 22.969 -10.906 2.682 1 56.19 92 THR A CA 1
ATOM 721 C C . THR A 1 92 ? 22.922 -10.172 4.02 1 56.19 92 THR A C 1
ATOM 723 O O . THR A 1 92 ? 23.891 -10.188 4.773 1 56.19 92 THR A O 1
ATOM 726 N N . VAL A 1 93 ? 21.844 -9.586 4.195 1 51.66 93 VAL A N 1
ATOM 727 C CA . VAL A 1 93 ? 21.828 -8.781 5.41 1 51.66 93 VAL A CA 1
ATOM 728 C C . VAL A 1 93 ? 21.25 -9.602 6.566 1 51.66 93 VAL A C 1
ATOM 730 O O . VAL A 1 93 ? 20.266 -10.312 6.402 1 51.66 93 VAL A O 1
ATOM 733 N N . ARG A 1 94 ? 21.953 -9.672 7.695 1 46.91 94 ARG A N 1
ATOM 734 C CA . ARG A 1 94 ? 21.594 -10.406 8.914 1 46.91 94 ARG A CA 1
ATOM 735 C C . ARG A 1 94 ? 20.172 -10.086 9.352 1 46.91 94 ARG A C 1
ATOM 737 O O . ARG A 1 94 ? 19.703 -8.961 9.195 1 46.91 94 ARG A O 1
ATOM 744 N N . LYS A 1 95 ? 19.578 -11.141 9.852 1 53.94 95 LYS A N 1
ATOM 745 C CA . LYS A 1 95 ? 18.234 -11.109 10.422 1 53.94 95 LYS A CA 1
ATOM 746 C C . LYS A 1 95 ? 18.156 -10.117 11.578 1 53.94 95 LYS A C 1
ATOM 748 O O . LYS A 1 95 ? 18.953 -10.172 12.516 1 53.94 95 LYS A O 1
ATOM 753 N N . SER A 1 96 ? 17.672 -8.945 11.469 1 52.84 96 SER A N 1
ATOM 754 C CA . SER A 1 96 ? 17.422 -7.961 12.516 1 52.84 96 SER A CA 1
ATOM 755 C C . SER A 1 96 ? 15.93 -7.832 12.805 1 52.84 96 SER A C 1
ATOM 757 O O . SER A 1 96 ? 15.102 -8.398 12.094 1 52.84 96 SER A O 1
ATOM 759 N N . ASN A 1 97 ? 15.523 -7.406 13.992 1 51.69 97 ASN A N 1
ATOM 760 C CA . ASN A 1 97 ? 14.156 -7.008 14.32 1 51.69 97 ASN A CA 1
ATOM 761 C C . ASN A 1 97 ? 13.477 -6.305 13.148 1 51.69 97 ASN A C 1
ATOM 763 O O . ASN A 1 97 ? 12.281 -6.484 12.914 1 51.69 97 ASN A O 1
ATOM 767 N N . VAL A 1 98 ? 14.258 -5.715 12.383 1 53.19 98 VAL A N 1
ATOM 768 C CA . VAL A 1 98 ? 13.797 -4.992 11.203 1 53.19 98 VAL A CA 1
ATOM 769 C C . VAL A 1 98 ? 13.305 -5.98 10.148 1 53.19 98 VAL A C 1
ATOM 771 O O . VAL A 1 98 ? 12.289 -5.75 9.492 1 53.19 98 VAL A O 1
ATOM 774 N N . GLN A 1 99 ? 13.914 -7.082 10.25 1 57.47 99 GLN A N 1
ATOM 775 C CA . GLN A 1 99 ? 13.539 -8.102 9.273 1 57.47 99 GLN A CA 1
ATOM 776 C C . GLN A 1 99 ? 12.164 -8.68 9.578 1 57.47 99 GLN A C 1
ATOM 778 O O . GLN A 1 99 ? 11.367 -8.93 8.664 1 57.47 99 GLN A O 1
ATOM 783 N N . ASP A 1 100 ? 11.867 -8.883 10.773 1 63.25 100 ASP A N 1
ATOM 784 C CA . ASP A 1 100 ? 10.57 -9.43 11.172 1 63.25 100 ASP A CA 1
ATOM 785 C C . ASP A 1 100 ? 9.43 -8.5 10.773 1 63.25 100 ASP A C 1
ATOM 787 O O . ASP A 1 100 ? 8.391 -8.953 10.289 1 63.25 100 ASP A O 1
ATOM 791 N N . ILE A 1 101 ? 9.703 -7.297 11.016 1 60.34 101 ILE A N 1
ATOM 792 C CA . ILE A 1 101 ? 8.695 -6.293 10.68 1 60.34 101 ILE A CA 1
ATOM 793 C C . ILE A 1 101 ? 8.469 -6.277 9.172 1 60.34 101 ILE A C 1
ATOM 795 O O . ILE A 1 101 ? 7.32 -6.238 8.719 1 60.34 101 ILE A O 1
ATOM 799 N N . ASN A 1 102 ? 9.469 -6.496 8.492 1 78.31 102 ASN A N 1
ATOM 800 C CA . ASN A 1 102 ? 9.359 -6.508 7.039 1 78.31 102 ASN A CA 1
ATOM 801 C C . ASN A 1 102 ? 8.602 -7.734 6.539 1 78.31 102 ASN A C 1
ATOM 803 O O . ASN A 1 102 ? 7.766 -7.625 5.641 1 78.31 102 ASN A O 1
ATOM 807 N N . GLU A 1 103 ? 8.844 -8.797 7.246 1 88.25 103 GLU A N 1
ATOM 808 C CA . GLU A 1 103 ? 8.18 -10.039 6.859 1 88.25 103 GLU A CA 1
ATOM 809 C C . GLU A 1 103 ? 6.668 -9.922 7.012 1 88.25 103 GLU A C 1
ATOM 811 O O . GLU A 1 103 ? 5.914 -10.352 6.133 1 88.25 103 GLU A O 1
ATOM 816 N N . ARG A 1 104 ? 6.281 -9.359 8.039 1 85.38 104 ARG A N 1
ATOM 817 C CA . ARG A 1 104 ? 4.852 -9.172 8.258 1 85.38 104 ARG A CA 1
ATOM 818 C C . ARG A 1 104 ? 4.254 -8.234 7.215 1 85.38 104 ARG A C 1
ATOM 820 O O . ARG A 1 104 ? 3.178 -8.508 6.68 1 85.38 104 ARG A O 1
ATOM 827 N N . ASP A 1 105 ? 4.938 -7.219 6.906 1 86.12 105 ASP A N 1
ATOM 828 C CA . ASP A 1 105 ? 4.477 -6.258 5.91 1 86.12 105 ASP A CA 1
ATOM 829 C C . ASP A 1 105 ? 4.344 -6.91 4.535 1 86.12 105 ASP A C 1
ATOM 831 O O . ASP A 1 105 ? 3.326 -6.746 3.859 1 86.12 105 ASP A O 1
ATOM 835 N N . PHE A 1 106 ? 5.328 -7.629 4.227 1 92.69 106 PHE A N 1
ATOM 836 C CA . PHE A 1 106 ? 5.328 -8.281 2.922 1 92.69 106 PHE A CA 1
ATOM 837 C C . PHE A 1 106 ? 4.211 -9.312 2.832 1 92.69 106 PHE A C 1
ATOM 839 O O . PHE A 1 106 ? 3.547 -9.43 1.8 1 92.69 106 PHE A O 1
ATOM 846 N N . SER A 1 107 ? 4.016 -9.992 3.902 1 95.25 107 SER A N 1
ATOM 847 C CA . SER A 1 107 ? 2.926 -10.961 3.957 1 95.25 107 SER A CA 1
ATOM 848 C C . SER A 1 107 ? 1.581 -10.297 3.674 1 95.25 107 SER A C 1
ATOM 850 O O . SER A 1 107 ? 0.749 -10.852 2.955 1 95.25 107 SER A O 1
ATOM 852 N N . GLN A 1 108 ? 1.422 -9.156 4.172 1 91.12 108 GLN A N 1
ATOM 853 C CA . GLN A 1 108 ? 0.168 -8.43 3.988 1 91.12 108 GLN A CA 1
ATOM 854 C C . GLN A 1 108 ? -0.002 -7.984 2.539 1 91.12 108 GLN A C 1
ATOM 856 O O . GLN A 1 108 ? -1.105 -8.039 1.993 1 91.12 108 GLN A O 1
ATOM 861 N N . HIS A 1 109 ? 1.117 -7.539 1.915 1 92.44 109 HIS A N 1
ATOM 862 C CA . HIS A 1 109 ? 1.056 -7.168 0.506 1 92.44 109 HIS A CA 1
ATOM 863 C C . HIS A 1 109 ? 0.649 -8.352 -0.361 1 92.44 109 HIS A C 1
ATOM 865 O O . HIS A 1 109 ? -0.176 -8.211 -1.268 1 92.44 109 HIS A O 1
ATOM 871 N N . ILE A 1 110 ? 1.191 -9.438 -0.026 1 97.25 110 ILE A N 1
ATOM 872 C CA . ILE A 1 110 ? 0.901 -10.648 -0.793 1 97.25 110 ILE A CA 1
ATOM 873 C C . ILE A 1 110 ? -0.558 -11.047 -0.589 1 97.25 110 ILE A C 1
ATOM 875 O O . ILE A 1 110 ? -1.268 -11.344 -1.554 1 97.25 110 ILE A O 1
ATOM 879 N N . GLU A 1 111 ? -0.965 -11.023 0.605 1 95.94 111 GLU A N 1
ATOM 880 C CA . GLU A 1 111 ? -2.35 -11.367 0.92 1 95.94 111 GLU A CA 1
ATOM 881 C C . GLU A 1 111 ? -3.324 -10.445 0.191 1 95.94 111 GLU A C 1
ATOM 883 O O . GLU A 1 111 ? -4.297 -10.914 -0.404 1 95.94 111 GLU A O 1
ATOM 888 N N . ARG A 1 112 ? -3.035 -9.203 0.205 1 91.56 112 ARG A N 1
ATOM 889 C CA . ARG A 1 112 ? -3.885 -8.211 -0.447 1 91.56 112 ARG A CA 1
ATOM 890 C C . ARG A 1 112 ? -3.938 -8.445 -1.953 1 91.56 112 ARG A C 1
ATOM 892 O O . ARG A 1 112 ? -4.98 -8.242 -2.58 1 91.56 112 ARG A O 1
ATOM 899 N N . SER A 1 113 ? -2.836 -8.836 -2.494 1 96.75 113 SER A N 1
ATOM 900 C CA . SER A 1 113 ? -2.752 -9.07 -3.93 1 96.75 113 SER A CA 1
ATOM 901 C C . SER A 1 113 ? -3.564 -10.297 -4.336 1 96.75 113 SER A C 1
ATOM 903 O O . SER A 1 113 ? -4.152 -10.328 -5.418 1 96.75 113 SER A O 1
ATOM 905 N N . LEU A 1 114 ? -3.648 -11.25 -3.453 1 97.69 114 LEU A N 1
ATOM 906 C CA . LEU A 1 114 ? -4.191 -12.555 -3.828 1 97.69 114 LEU A CA 1
ATOM 907 C C . LEU A 1 114 ? -5.684 -12.625 -3.512 1 97.69 114 LEU A C 1
ATOM 909 O O . LEU A 1 114 ? -6.438 -13.305 -4.215 1 97.69 114 LEU A O 1
ATOM 913 N N . ALA A 1 115 ? -6.117 -11.945 -2.518 1 94.94 115 ALA A N 1
ATOM 914 C CA . ALA A 1 115 ? -7.445 -12.102 -1.938 1 94.94 115 ALA A CA 1
ATOM 915 C C . ALA A 1 115 ? -8.531 -11.891 -2.986 1 94.94 115 ALA A C 1
ATOM 917 O O . ALA A 1 115 ? -9.445 -12.703 -3.119 1 94.94 115 ALA A O 1
ATOM 918 N N . PRO A 1 116 ? -8.422 -10.875 -3.797 1 93.94 116 PRO A N 1
ATOM 919 C CA . PRO A 1 116 ? -9.5 -10.609 -4.75 1 93.94 116 PRO A CA 1
ATOM 920 C C . PRO A 1 116 ? -9.641 -11.711 -5.801 1 93.94 116 PRO A C 1
ATOM 922 O O . PRO A 1 116 ? -10.68 -11.82 -6.449 1 93.94 116 PRO A O 1
ATOM 925 N N . SER A 1 117 ? -8.609 -12.461 -5.965 1 96.19 117 SER A N 1
ATOM 926 C CA . SER A 1 117 ? -8.625 -13.469 -7.02 1 96.19 117 SER A CA 1
ATOM 927 C C . SER A 1 117 ? -9.234 -14.781 -6.531 1 96.19 117 SER A C 1
ATOM 929 O O . SER A 1 117 ? -9.57 -15.648 -7.336 1 96.19 117 SER A O 1
ATOM 931 N N . ILE A 1 118 ? -9.375 -14.969 -5.234 1 96.19 118 ILE A N 1
ATOM 932 C CA . ILE A 1 118 ? -9.812 -16.234 -4.645 1 96.19 118 ILE A CA 1
ATOM 933 C C . ILE A 1 118 ? -11.305 -16.141 -4.312 1 96.19 118 ILE A C 1
ATOM 935 O O . ILE A 1 118 ? -11.781 -15.133 -3.801 1 96.19 118 ILE A O 1
ATOM 939 N N . MET A 1 119 ? -12.031 -17.188 -4.625 1 94.62 119 MET A N 1
ATOM 940 C CA . MET A 1 119 ? -13.453 -17.234 -4.297 1 94.62 119 MET A CA 1
ATOM 941 C C . MET A 1 119 ? -13.664 -17.656 -2.844 1 94.62 119 MET A C 1
ATOM 943 O O . MET A 1 119 ? -14.219 -18.719 -2.572 1 94.62 119 MET A O 1
ATOM 947 N N . LEU A 1 120 ? -13.383 -16.766 -1.994 1 91.81 120 LEU A N 1
ATOM 948 C CA . LEU A 1 120 ? -13.359 -17.047 -0.562 1 91.81 120 LEU A CA 1
ATOM 949 C C . LEU A 1 120 ? -14.758 -17.375 -0.045 1 91.81 120 LEU A C 1
ATOM 951 O O . LEU A 1 120 ? -14.906 -18.109 0.928 1 91.81 120 LEU A O 1
ATOM 955 N N . HIS A 1 121 ? -15.805 -16.828 -0.742 1 89.19 121 HIS A N 1
ATOM 956 C CA . HIS A 1 121 ? -17.188 -17.016 -0.311 1 89.19 121 HIS A CA 1
ATOM 957 C C . HIS A 1 121 ? -17.625 -18.453 -0.476 1 89.19 121 HIS A C 1
ATOM 959 O O . HIS A 1 121 ? -18.625 -18.875 0.113 1 89.19 121 HIS A O 1
ATOM 965 N N . LEU A 1 122 ? -16.891 -19.266 -1.206 1 92.56 122 LEU A N 1
ATOM 966 C CA . LEU A 1 122 ? -17.219 -20.656 -1.425 1 92.56 122 LEU A CA 1
ATOM 967 C C . LEU A 1 122 ? -16.734 -21.516 -0.26 1 92.56 122 LEU A C 1
ATOM 969 O O . LEU A 1 122 ? -17.094 -22.703 -0.163 1 92.56 122 LEU A O 1
ATOM 973 N N . TYR A 1 123 ? -15.984 -20.938 0.714 1 92.12 123 TYR A N 1
ATOM 974 C CA . TYR A 1 123 ? -15.383 -21.703 1.81 1 92.12 123 TYR A CA 1
ATOM 975 C C . TYR A 1 123 ? -15.695 -21.047 3.152 1 92.12 123 TYR A C 1
ATOM 977 O O . TYR A 1 123 ? -14.789 -20.656 3.885 1 92.12 123 TYR A O 1
ATOM 985 N N . PRO A 1 124 ? -16.984 -21.031 3.477 1 88.69 124 PRO A N 1
ATOM 986 C CA . PRO A 1 124 ? -17.328 -20.391 4.746 1 88.69 124 PRO A CA 1
ATOM 987 C C . PRO A 1 124 ? -16.734 -21.109 5.953 1 88.69 124 PRO A C 1
ATOM 989 O O . PRO A 1 124 ? -16.578 -22.344 5.926 1 88.69 124 PRO A O 1
ATOM 992 N N . LYS A 1 125 ? -16.344 -20.375 6.945 1 88.75 125 LYS A N 1
ATOM 993 C CA . LYS A 1 125 ? -15.82 -20.875 8.211 1 88.75 125 LYS A CA 1
ATOM 994 C C . LYS A 1 125 ? -14.531 -21.672 8 1 88.75 125 LYS A C 1
ATOM 996 O O . LYS A 1 125 ? -14.305 -22.688 8.664 1 88.75 125 LYS A O 1
ATOM 1001 N N . SER A 1 126 ? -13.828 -21.328 6.984 1 92.44 126 SER A N 1
ATOM 1002 C CA . SER A 1 126 ? -12.594 -22.031 6.656 1 92.44 126 SER A CA 1
ATOM 1003 C C . SER A 1 126 ? -11.414 -21.062 6.602 1 92.44 126 SER A C 1
ATOM 1005 O O . SER A 1 126 ? -11.602 -19.844 6.547 1 92.44 126 SER A O 1
ATOM 1007 N N . SER A 1 127 ? -10.297 -21.672 6.676 1 94.56 127 SER A N 1
ATOM 1008 C CA . SER A 1 127 ? -9.07 -20.891 6.531 1 94.56 127 SER A CA 1
ATOM 1009 C C . SER A 1 127 ? -8.18 -21.469 5.438 1 94.56 127 SER A C 1
ATOM 1011 O O . SER A 1 127 ? -8.141 -22.688 5.234 1 94.56 127 SER A O 1
ATOM 1013 N N . ILE A 1 128 ? -7.613 -20.641 4.723 1 96.56 128 ILE A N 1
ATOM 1014 C CA . ILE A 1 128 ? -6.582 -20.953 3.738 1 96.56 128 ILE A CA 1
ATOM 1015 C C . ILE A 1 128 ? -5.258 -20.312 4.156 1 96.56 128 ILE A C 1
ATOM 1017 O O . ILE A 1 128 ? -5.141 -19.094 4.207 1 96.56 128 ILE A O 1
ATOM 1021 N N . ASP A 1 129 ? -4.289 -21.141 4.445 1 97.06 129 ASP A N 1
ATOM 1022 C CA . ASP A 1 129 ? -3.002 -20.641 4.926 1 97.06 129 ASP A CA 1
ATOM 1023 C C . ASP A 1 129 ? -1.909 -20.859 3.881 1 97.06 129 ASP A C 1
ATOM 1025 O O . ASP A 1 129 ? -1.679 -21.984 3.432 1 97.06 129 ASP A O 1
ATOM 1029 N N . VAL A 1 130 ? -1.271 -19.766 3.543 1 98.12 130 VAL A N 1
ATOM 1030 C CA . VAL A 1 130 ? -0.19 -19.812 2.564 1 98.12 130 VAL A CA 1
ATOM 1031 C C . VAL A 1 130 ? 1.142 -19.516 3.25 1 98.12 130 VAL A C 1
ATOM 1033 O O . VAL A 1 130 ? 1.312 -18.469 3.863 1 98.12 130 VAL A O 1
ATOM 1036 N N . TYR A 1 131 ? 2.031 -20.469 3.164 1 97.12 131 TYR A N 1
ATOM 1037 C CA . TYR A 1 131 ? 3.369 -20.297 3.717 1 97.12 131 TYR A CA 1
ATOM 1038 C C . TYR A 1 131 ? 4.395 -20.094 2.607 1 97.12 131 TYR A C 1
ATOM 1040 O O . TYR A 1 131 ? 4.527 -20.922 1.713 1 97.12 131 TYR A O 1
ATOM 1048 N N . ILE A 1 132 ? 5.074 -18.969 2.676 1 98.12 132 ILE A N 1
ATOM 1049 C CA . ILE A 1 132 ? 6.035 -18.578 1.647 1 98.12 132 ILE A CA 1
ATOM 1050 C C . ILE A 1 132 ? 7.441 -18.562 2.238 1 98.12 132 ILE A C 1
ATOM 1052 O O . ILE A 1 132 ? 7.727 -17.797 3.156 1 98.12 132 ILE A O 1
ATOM 1056 N N . GLN A 1 133 ? 8.266 -19.391 1.7 1 96.38 133 GLN A N 1
ATOM 1057 C CA . GLN A 1 133 ? 9.656 -19.453 2.145 1 96.38 133 GLN A CA 1
ATOM 1058 C C . GLN A 1 133 ? 10.594 -18.875 1.087 1 96.38 133 GLN A C 1
ATOM 1060 O O . GLN A 1 133 ? 10.75 -19.453 0.009 1 96.38 133 GLN A O 1
ATOM 1065 N N . ILE A 1 134 ? 11.234 -17.75 1.455 1 97 134 ILE A N 1
ATOM 1066 C CA . ILE A 1 134 ? 12.25 -17.188 0.578 1 97 134 ILE A CA 1
ATOM 1067 C C . ILE A 1 134 ? 13.586 -17.891 0.82 1 97 134 ILE A C 1
ATOM 1069 O O . ILE A 1 134 ? 14.211 -17.703 1.868 1 97 134 ILE A O 1
ATOM 1073 N N . LEU A 1 135 ? 14 -18.609 -0.128 1 94.88 135 LEU A N 1
ATOM 1074 C CA . LEU A 1 135 ? 15.242 -19.375 -0.02 1 94.88 135 LEU A CA 1
ATOM 1075 C C . LEU A 1 135 ? 16.438 -18.516 -0.435 1 94.88 135 LEU A C 1
ATOM 1077 O O . LEU A 1 135 ? 17.531 -18.641 0.138 1 94.88 135 LEU A O 1
ATOM 1081 N N . GLU A 1 136 ? 16.297 -17.766 -1.437 1 93.56 136 GLU A N 1
ATOM 1082 C CA . GLU A 1 136 ? 17.281 -16.812 -1.959 1 93.56 136 GLU A CA 1
ATOM 1083 C C . GLU A 1 136 ? 16.594 -15.555 -2.484 1 93.56 136 GLU A C 1
ATOM 1085 O O . GLU A 1 136 ? 15.547 -15.633 -3.135 1 93.56 136 GLU A O 1
ATOM 1090 N N . SER A 1 137 ? 17.141 -14.453 -2.156 1 94.44 137 SER A N 1
ATOM 1091 C CA . SER A 1 137 ? 16.562 -13.18 -2.572 1 94.44 137 SER A CA 1
ATOM 1092 C C . SER A 1 137 ? 17.578 -12.328 -3.332 1 94.44 137 SER A C 1
ATOM 1094 O O . SER A 1 137 ? 18.766 -12.336 -3.004 1 94.44 137 SER A O 1
ATOM 1096 N N . ASP A 1 138 ? 17.203 -11.703 -4.359 1 93.75 138 ASP A N 1
ATOM 1097 C CA . ASP A 1 138 ? 17.984 -10.75 -5.145 1 93.75 138 ASP A CA 1
ATOM 1098 C C . ASP A 1 138 ? 17.141 -9.523 -5.508 1 93.75 138 ASP A C 1
ATOM 1100 O O . ASP A 1 138 ? 16.703 -9.383 -6.648 1 93.75 138 ASP A O 1
ATOM 1104 N N . GLY A 1 139 ? 17.031 -8.633 -4.559 1 93.69 139 GLY A N 1
ATOM 1105 C CA . GLY A 1 139 ? 16.109 -7.508 -4.648 1 93.69 139 GLY A CA 1
ATOM 1106 C C . GLY A 1 139 ? 14.805 -7.742 -3.906 1 93.69 139 GLY A C 1
ATOM 1107 O O . GLY A 1 139 ? 14.047 -8.648 -4.246 1 93.69 139 GLY A O 1
ATOM 1108 N N . GLN A 1 140 ? 14.594 -6.957 -2.955 1 92.56 140 GLN A N 1
ATOM 1109 C CA . GLN A 1 140 ? 13.445 -7.137 -2.076 1 92.56 140 GLN A CA 1
ATOM 1110 C C . GLN A 1 140 ? 12.133 -7.012 -2.85 1 92.56 140 GLN A C 1
ATOM 1112 O O . GLN A 1 140 ? 11.258 -7.871 -2.74 1 92.56 140 GLN A O 1
ATOM 1117 N N . LEU A 1 141 ? 12.016 -5.992 -3.594 1 94.25 141 LEU A N 1
ATOM 1118 C CA . LEU A 1 141 ? 10.797 -5.711 -4.344 1 94.25 141 LEU A CA 1
ATOM 1119 C C . LEU A 1 141 ? 10.5 -6.828 -5.332 1 94.25 141 LEU A C 1
ATOM 1121 O O . LEU A 1 141 ? 9.367 -7.312 -5.406 1 94.25 141 LEU A O 1
ATOM 1125 N N . ALA A 1 142 ? 11.508 -7.172 -6.086 1 97 142 ALA A N 1
ATOM 1126 C CA . ALA A 1 142 ? 11.367 -8.242 -7.074 1 97 142 ALA A CA 1
ATOM 1127 C C . ALA A 1 142 ? 11.031 -9.57 -6.398 1 97 142 ALA A C 1
ATOM 1129 O O . ALA A 1 142 ? 10.289 -10.383 -6.945 1 97 142 ALA A O 1
ATOM 1130 N N . THR A 1 143 ? 11.586 -9.797 -5.254 1 97.06 143 THR A N 1
ATOM 1131 C CA . THR A 1 143 ? 11.336 -11.023 -4.512 1 97.06 143 THR A CA 1
ATOM 1132 C C . THR A 1 143 ? 9.867 -11.109 -4.078 1 97.06 143 THR A C 1
ATOM 1134 O O . THR A 1 143 ? 9.242 -12.164 -4.191 1 97.06 143 THR A O 1
ATOM 1137 N N . ILE A 1 144 ? 9.336 -9.961 -3.658 1 97.12 144 ILE A N 1
ATOM 1138 C CA . ILE A 1 144 ? 7.938 -9.93 -3.232 1 97.12 144 ILE A CA 1
ATOM 1139 C C . ILE A 1 144 ? 7.027 -10.148 -4.438 1 97.12 144 ILE A C 1
ATOM 1141 O O . ILE A 1 144 ? 6.027 -10.867 -4.348 1 97.12 144 ILE A O 1
ATOM 1145 N N . ALA A 1 145 ? 7.367 -9.523 -5.516 1 98.38 145 ALA A N 1
ATOM 1146 C CA . ALA A 1 145 ? 6.602 -9.734 -6.742 1 98.38 145 ALA A CA 1
ATOM 1147 C C . ALA A 1 145 ? 6.594 -11.203 -7.141 1 98.38 145 ALA A C 1
ATOM 1149 O O . ALA A 1 145 ? 5.543 -11.758 -7.484 1 98.38 145 ALA A O 1
ATOM 1150 N N . ALA A 1 146 ? 7.754 -11.812 -7.094 1 98.38 146 ALA A N 1
ATOM 1151 C CA . ALA A 1 146 ? 7.875 -13.227 -7.41 1 98.38 146 ALA A CA 1
ATOM 1152 C C . ALA A 1 146 ? 7.07 -14.078 -6.434 1 98.38 146 ALA A C 1
ATOM 1154 O O . ALA A 1 146 ? 6.465 -15.078 -6.828 1 98.38 146 ALA A O 1
ATOM 1155 N N . ALA A 1 147 ? 7.086 -13.664 -5.199 1 98.5 147 ALA A N 1
ATOM 1156 C CA . ALA A 1 147 ? 6.352 -14.391 -4.164 1 98.5 147 ALA A CA 1
ATOM 1157 C C . ALA A 1 147 ? 4.852 -14.367 -4.441 1 98.5 147 ALA A C 1
ATOM 1159 O O . ALA A 1 147 ? 4.152 -15.359 -4.207 1 98.5 147 ALA A O 1
ATOM 1160 N N . ILE A 1 148 ? 4.348 -13.219 -4.879 1 98.56 148 ILE A N 1
ATOM 1161 C CA . ILE A 1 148 ? 2.939 -13.109 -5.246 1 98.56 148 ILE A CA 1
ATOM 1162 C C . ILE A 1 148 ? 2.6 -14.156 -6.305 1 98.56 148 ILE A C 1
ATOM 1164 O O . ILE A 1 148 ? 1.61 -14.883 -6.172 1 98.56 148 ILE A O 1
ATOM 1168 N N . THR A 1 149 ? 3.424 -14.258 -7.305 1 98.56 149 THR A N 1
ATOM 1169 C CA . THR A 1 149 ? 3.215 -15.195 -8.398 1 98.56 149 THR A CA 1
ATOM 1170 C C . THR A 1 149 ? 3.291 -16.641 -7.898 1 98.56 149 THR A C 1
ATOM 1172 O O . THR A 1 149 ? 2.418 -17.453 -8.203 1 98.56 149 THR A O 1
ATOM 1175 N N . CYS A 1 150 ? 4.27 -16.922 -7.121 1 98.5 150 CYS A N 1
ATOM 1176 C CA . CYS A 1 150 ? 4.484 -18.266 -6.602 1 98.5 150 CYS A CA 1
ATOM 1177 C C . CYS A 1 150 ? 3.312 -18.703 -5.73 1 98.5 150 CYS A C 1
ATOM 1179 O O . CYS A 1 150 ? 2.805 -19.812 -5.883 1 98.5 150 CYS A O 1
ATOM 1181 N N . ALA A 1 151 ? 2.92 -17.844 -4.867 1 98.56 151 ALA A N 1
ATOM 1182 C CA . ALA A 1 151 ? 1.806 -18.141 -3.969 1 98.56 151 ALA A CA 1
ATOM 1183 C C . ALA A 1 151 ? 0.514 -18.359 -4.75 1 98.56 151 ALA A C 1
ATOM 1185 O O . ALA A 1 151 ? -0.263 -19.266 -4.438 1 98.56 151 ALA A O 1
ATOM 1186 N N . SER A 1 152 ? 0.287 -17.547 -5.719 1 98.5 152 SER A N 1
ATOM 1187 C CA . SER A 1 152 ? -0.896 -17.672 -6.562 1 98.5 152 SER A CA 1
ATOM 1188 C C . SER A 1 152 ? -0.946 -19.047 -7.227 1 98.5 152 SER A C 1
ATOM 1190 O O . SER A 1 152 ? -1.991 -19.703 -7.238 1 98.5 152 SER A O 1
ATOM 1192 N N . LEU A 1 153 ? 0.156 -19.484 -7.707 1 97.88 153 LEU A N 1
ATOM 1193 C CA . LEU A 1 153 ? 0.243 -20.781 -8.375 1 97.88 153 LEU A CA 1
ATOM 1194 C C . LEU A 1 153 ? 0.045 -21.922 -7.379 1 97.88 153 LEU A C 1
ATOM 1196 O O . LEU A 1 153 ? -0.587 -22.922 -7.703 1 97.88 153 LEU A O 1
ATOM 1200 N N . ALA A 1 154 ? 0.64 -21.75 -6.207 1 97.81 154 ALA A N 1
ATOM 1201 C CA . ALA A 1 154 ? 0.457 -22.766 -5.18 1 97.81 154 ALA A CA 1
ATOM 1202 C C . ALA A 1 154 ? -1.018 -22.922 -4.82 1 97.81 154 ALA A C 1
ATOM 1204 O O . ALA A 1 154 ? -1.5 -24.047 -4.629 1 97.81 154 ALA A O 1
ATOM 1205 N N . ILE A 1 155 ? -1.721 -21.844 -4.734 1 97.75 155 ILE A N 1
ATOM 1206 C CA . ILE A 1 155 ? -3.146 -21.875 -4.422 1 97.75 155 ILE A CA 1
ATOM 1207 C C . ILE A 1 155 ? -3.906 -22.578 -5.535 1 97.75 155 ILE A C 1
ATOM 1209 O O . ILE A 1 155 ? -4.77 -23.422 -5.266 1 97.75 155 ILE A O 1
ATOM 1213 N N . ALA A 1 156 ? -3.555 -22.234 -6.75 1 96.06 156 ALA A N 1
ATOM 1214 C CA . ALA A 1 156 ? -4.168 -22.906 -7.891 1 96.06 156 ALA A CA 1
ATOM 1215 C C . ALA A 1 156 ? -3.879 -24.406 -7.855 1 96.06 156 ALA A C 1
ATOM 1217 O O . ALA A 1 156 ? -4.762 -25.219 -8.133 1 96.06 156 ALA A O 1
ATOM 1218 N N . ASN A 1 157 ? -2.699 -24.75 -7.523 1 94.81 157 ASN A N 1
ATOM 1219 C CA . ASN A 1 157 ? -2.297 -26.141 -7.434 1 94.81 157 ASN A CA 1
ATOM 1220 C C . ASN A 1 157 ? -3.086 -26.891 -6.355 1 94.81 157 ASN A C 1
ATOM 1222 O O . ASN A 1 157 ? -3.299 -28.094 -6.457 1 94.81 157 ASN A O 1
ATOM 1226 N N . ALA A 1 158 ? -3.494 -26.188 -5.344 1 95.12 158 ALA A N 1
ATOM 1227 C CA . ALA A 1 158 ? -4.289 -26.766 -4.262 1 95.12 158 ALA A CA 1
ATOM 1228 C C . ALA A 1 158 ? -5.738 -26.969 -4.699 1 95.12 158 ALA A C 1
ATOM 1230 O O . ALA A 1 158 ? -6.57 -27.422 -3.91 1 95.12 158 ALA A O 1
ATOM 1231 N N . LYS A 1 159 ? -6.059 -26.516 -5.902 1 94 159 LYS A N 1
ATOM 1232 C CA . LYS A 1 159 ? -7.387 -26.672 -6.488 1 94 159 LYS A CA 1
ATOM 1233 C C . LYS A 1 159 ? -8.414 -25.812 -5.75 1 94 159 LYS A C 1
ATOM 1235 O O . LYS A 1 159 ? -9.57 -26.219 -5.59 1 94 159 LYS A O 1
ATOM 1240 N N . ILE A 1 160 ? -7.965 -24.797 -5.176 1 95.88 160 ILE A N 1
ATOM 1241 C CA . ILE A 1 160 ? -8.859 -23.781 -4.617 1 95.88 160 ILE A CA 1
ATOM 1242 C C . ILE A 1 160 ? -9.438 -22.938 -5.738 1 95.88 160 ILE A C 1
ATOM 1244 O O . ILE A 1 160 ? -8.719 -22.516 -6.648 1 95.88 160 ILE A O 1
ATOM 1248 N N . ASP A 1 161 ? -10.695 -22.656 -5.68 1 96.19 161 ASP A N 1
ATOM 1249 C CA . ASP A 1 161 ? -11.359 -21.922 -6.75 1 96.19 161 ASP A CA 1
ATOM 1250 C C . ASP A 1 161 ? -10.875 -20.469 -6.809 1 96.19 161 ASP A C 1
ATOM 1252 O O . ASP A 1 161 ? -11.008 -19.734 -5.832 1 96.19 161 ASP A O 1
ATOM 1256 N N . CYS A 1 162 ? -10.32 -20.109 -7.938 1 95.81 162 CYS A N 1
ATOM 1257 C CA . CYS A 1 162 ? -9.836 -18.75 -8.195 1 95.81 162 CYS A CA 1
ATOM 1258 C C . CYS A 1 162 ? -10.422 -18.219 -9.492 1 95.81 162 CYS A C 1
ATOM 1260 O O . CYS A 1 162 ? -10.672 -18.969 -10.438 1 95.81 162 CYS A O 1
ATOM 1262 N N . ILE A 1 163 ? -10.656 -16.953 -9.555 1 94.62 163 ILE A N 1
ATOM 1263 C CA . ILE A 1 163 ? -11.219 -16.344 -10.758 1 94.62 163 ILE A CA 1
ATOM 1264 C C . ILE A 1 163 ? -10.117 -16.125 -11.789 1 94.62 163 ILE A C 1
ATOM 1266 O O . ILE A 1 163 ? -10.375 -16.094 -12.992 1 94.62 163 ILE A O 1
ATOM 1270 N N . ASP A 1 164 ? -8.93 -15.953 -11.328 1 96 164 ASP A N 1
ATOM 1271 C CA . ASP A 1 164 ? -7.754 -15.773 -12.172 1 96 164 ASP A CA 1
ATOM 1272 C C . ASP A 1 164 ? -6.469 -16.016 -11.391 1 96 164 ASP A C 1
ATOM 1274 O O . ASP A 1 164 ? -6.492 -16.109 -10.156 1 96 164 ASP A O 1
ATOM 1278 N N . ILE A 1 165 ? -5.391 -16.219 -12.133 1 97.38 165 ILE A N 1
ATOM 1279 C CA . ILE A 1 165 ? -4.062 -16.281 -11.539 1 97.38 165 ILE A CA 1
ATOM 1280 C C . ILE A 1 165 ? -3.502 -14.875 -11.375 1 97.38 165 ILE A C 1
ATOM 1282 O O . ILE A 1 165 ? -3.609 -14.047 -12.281 1 97.38 165 ILE A O 1
ATOM 1286 N N . VAL A 1 166 ? -2.961 -14.633 -10.172 1 98.38 166 VAL A N 1
ATOM 1287 C CA . VAL A 1 166 ? -2.35 -13.336 -9.93 1 98.38 166 VAL A CA 1
ATOM 1288 C C . VAL A 1 166 ? -0.843 -13.414 -10.164 1 98.38 166 VAL A C 1
ATOM 1290 O O . VAL A 1 166 ? -0.182 -14.328 -9.664 1 98.38 166 VAL A O 1
ATOM 1293 N N . THR A 1 167 ? -0.309 -12.531 -10.945 1 98.62 167 THR A N 1
ATOM 1294 C CA . THR A 1 167 ? 1.135 -12.414 -11.117 1 98.62 167 THR A CA 1
ATOM 1295 C C . THR A 1 167 ? 1.642 -11.078 -10.586 1 98.62 167 THR A C 1
ATOM 1297 O O . THR A 1 167 ? 0.962 -10.055 -10.711 1 98.62 167 THR A O 1
ATOM 1300 N N . GLY A 1 168 ? 2.754 -11.117 -9.938 1 98.38 168 GLY A N 1
ATOM 1301 C CA . GLY A 1 168 ? 3.381 -9.922 -9.398 1 98.38 168 GLY A CA 1
ATOM 1302 C C . GLY A 1 168 ? 4.387 -9.305 -10.352 1 98.38 168 GLY A C 1
ATOM 1303 O O . GLY A 1 168 ? 5.016 -10.008 -11.148 1 98.38 168 GLY A O 1
ATOM 1304 N N . ALA A 1 169 ? 4.512 -8.039 -10.281 1 98.44 169 ALA A N 1
ATOM 1305 C CA . ALA A 1 169 ? 5.531 -7.289 -11.008 1 98.44 169 ALA A CA 1
ATOM 1306 C C . ALA A 1 169 ? 6.078 -6.141 -10.164 1 98.44 169 ALA A C 1
ATOM 1308 O O . ALA A 1 169 ? 5.379 -5.609 -9.297 1 98.44 169 ALA A O 1
ATOM 1309 N N . SER A 1 170 ? 7.293 -5.832 -10.375 1 97.94 170 SER A N 1
ATOM 1310 C CA . SER A 1 170 ? 7.957 -4.762 -9.633 1 97.94 170 SER A CA 1
ATOM 1311 C C . SER A 1 170 ? 8.797 -3.889 -10.562 1 97.94 170 SER A C 1
ATOM 1313 O O . SER A 1 170 ? 9.281 -4.359 -11.594 1 97.94 170 SER A O 1
ATOM 1315 N N . ALA A 1 171 ? 8.969 -2.656 -10.195 1 97.56 171 ALA A N 1
ATOM 1316 C CA . ALA A 1 171 ? 9.781 -1.736 -10.984 1 97.56 171 ALA A CA 1
ATOM 1317 C C . ALA A 1 171 ? 10.312 -0.596 -10.117 1 97.56 171 ALA A C 1
ATOM 1319 O O . ALA A 1 171 ? 9.742 -0.284 -9.07 1 97.56 171 ALA A O 1
ATOM 1320 N N . LEU A 1 172 ? 11.438 -0.078 -10.508 1 96.12 172 LEU A N 1
ATOM 1321 C CA . LEU A 1 172 ? 11.992 1.163 -9.977 1 96.12 172 LEU A CA 1
ATOM 1322 C C . LEU A 1 172 ? 11.859 2.293 -10.992 1 96.12 172 LEU A C 1
ATOM 1324 O O . LEU A 1 172 ? 11.906 2.057 -12.203 1 96.12 172 LEU A O 1
ATOM 1328 N N . TYR A 1 173 ? 11.672 3.434 -10.453 1 95.25 173 TYR A N 1
ATOM 1329 C CA . TYR A 1 173 ? 11.656 4.637 -11.273 1 95.25 173 TYR A CA 1
ATOM 1330 C C . TYR A 1 173 ? 12.648 5.672 -10.75 1 95.25 173 TYR A C 1
ATOM 1332 O O . TYR A 1 173 ? 12.531 6.133 -9.609 1 95.25 173 TYR A O 1
ATOM 1340 N N . LYS A 1 174 ? 13.57 5.984 -11.586 1 91.62 174 LYS A N 1
ATOM 1341 C CA . LYS A 1 174 ? 14.594 6.953 -11.195 1 91.62 174 LYS A CA 1
ATOM 1342 C C . LYS A 1 174 ? 14.305 8.328 -11.789 1 91.62 174 LYS A C 1
ATOM 1344 O O . LYS A 1 174 ? 14.078 8.453 -13 1 91.62 174 LYS A O 1
ATOM 1349 N N . GLN A 1 175 ? 14.266 9.25 -10.914 1 86.25 175 GLN A N 1
ATOM 1350 C CA . GLN A 1 175 ? 14.125 10.641 -11.312 1 86.25 175 GLN A CA 1
ATOM 1351 C C . GLN A 1 175 ? 15.422 11.414 -11.102 1 86.25 175 GLN A C 1
ATOM 1353 O O . GLN A 1 175 ? 16.188 11.109 -10.188 1 86.25 175 GLN A O 1
ATOM 1358 N N . PRO A 1 176 ? 15.773 12.352 -11.969 1 79.94 176 PRO A N 1
ATOM 1359 C CA . PRO A 1 176 ? 14.977 12.961 -13.031 1 79.94 176 PRO A CA 1
ATOM 1360 C C . PRO A 1 176 ? 15.148 12.266 -14.383 1 79.94 176 PRO A C 1
ATOM 1362 O O . PRO A 1 176 ? 14.508 12.648 -15.359 1 79.94 176 PRO A O 1
ATOM 1365 N N . SER A 1 177 ? 16.016 11.266 -14.469 1 81.94 177 SER A N 1
ATOM 1366 C CA . SER A 1 177 ? 16.328 10.617 -15.734 1 81.94 177 SER A CA 1
ATOM 1367 C C . SER A 1 177 ? 15.109 9.914 -16.312 1 81.94 177 SER A C 1
ATOM 1369 O O . SER A 1 177 ? 15.109 9.5 -17.469 1 81.94 177 SER A O 1
ATOM 1371 N N . ALA A 1 178 ? 14.047 9.828 -15.594 1 85.75 178 ALA A N 1
ATOM 1372 C CA . ALA A 1 178 ? 12.82 9.164 -16.016 1 85.75 178 ALA A CA 1
ATOM 1373 C C . ALA A 1 178 ? 13.094 7.746 -16.5 1 85.75 178 ALA A C 1
ATOM 1375 O O . ALA A 1 178 ? 12.57 7.32 -17.531 1 85.75 178 ALA A O 1
ATOM 1376 N N . SER A 1 179 ? 13.992 7.105 -15.875 1 90.88 179 SER A N 1
ATOM 1377 C CA . SER A 1 179 ? 14.359 5.746 -16.25 1 90.88 179 SER A CA 1
ATOM 1378 C C . SER A 1 179 ? 13.617 4.719 -15.398 1 90.88 179 SER A C 1
ATOM 1380 O O . SER A 1 179 ? 13.523 4.863 -14.18 1 90.88 179 SER A O 1
ATOM 1382 N N . CYS A 1 180 ? 13.07 3.736 -16.094 1 94.25 180 CYS A N 1
ATOM 1383 C CA . CYS A 1 180 ? 12.336 2.65 -15.461 1 94.25 180 CYS A CA 1
ATOM 1384 C C . CYS A 1 180 ? 13.133 1.351 -15.516 1 94.25 180 CYS A C 1
ATOM 1386 O O . CYS A 1 180 ? 13.68 1 -16.562 1 94.25 180 CYS A O 1
ATOM 1388 N N . ILE A 1 181 ? 13.281 0.718 -14.406 1 96.12 181 ILE A N 1
ATOM 1389 C CA . ILE A 1 181 ? 13.953 -0.575 -14.328 1 96.12 181 ILE A CA 1
ATOM 1390 C C . ILE A 1 181 ? 12.977 -1.634 -13.82 1 96.12 181 ILE A C 1
ATOM 1392 O O . ILE A 1 181 ? 12.57 -1.611 -12.656 1 96.12 181 ILE A O 1
ATOM 1396 N N . VAL A 1 182 ? 12.602 -2.512 -14.711 1 97.44 182 VAL A N 1
ATOM 1397 C CA . VAL A 1 182 ? 11.695 -3.578 -14.297 1 97.44 182 VAL A CA 1
ATOM 1398 C C . VAL A 1 182 ? 12.484 -4.691 -13.617 1 97.44 182 VAL A C 1
ATOM 1400 O O . VAL A 1 182 ? 13.672 -4.883 -13.891 1 97.44 182 VAL A O 1
ATOM 1403 N N . ASP A 1 183 ? 11.836 -5.453 -12.688 1 97.56 183 ASP A N 1
ATOM 1404 C CA . ASP A 1 183 ? 12.469 -6.578 -12.008 1 97.56 183 ASP A CA 1
ATOM 1405 C C . ASP A 1 183 ? 13.836 -6.184 -11.461 1 97.56 183 ASP A C 1
ATOM 1407 O O . ASP A 1 183 ? 14.852 -6.781 -11.82 1 97.56 183 ASP A O 1
ATOM 1411 N N . PRO A 1 184 ? 13.758 -5.211 -10.547 1 97 184 PRO A N 1
ATOM 1412 C CA . PRO A 1 184 ? 15.039 -4.695 -10.047 1 97 184 PRO A CA 1
ATOM 1413 C C . PRO A 1 184 ? 15.812 -5.73 -9.234 1 97 184 PRO A C 1
ATOM 1415 O O . PRO A 1 184 ? 15.219 -6.504 -8.484 1 97 184 PRO A O 1
ATOM 1418 N N . GLU A 1 185 ? 17.141 -5.75 -9.453 1 95.5 185 GLU A N 1
ATOM 1419 C CA . GLU A 1 185 ? 18.031 -6.582 -8.648 1 95.5 185 GLU A CA 1
ATOM 1420 C C . GLU A 1 185 ? 18.469 -5.855 -7.379 1 95.5 185 GLU A C 1
ATOM 1422 O O . GLU A 1 185 ? 18.172 -4.672 -7.203 1 95.5 185 GLU A O 1
ATOM 1427 N N . GLU A 1 186 ? 19.031 -6.605 -6.504 1 92.94 186 GLU A N 1
ATOM 1428 C CA . GLU A 1 186 ? 19.531 -6.02 -5.266 1 92.94 186 GLU A CA 1
ATOM 1429 C C . GLU A 1 186 ? 20.453 -4.836 -5.551 1 92.94 186 GLU A C 1
ATOM 1431 O O . GLU A 1 186 ? 20.406 -3.826 -4.848 1 92.94 186 GLU A O 1
ATOM 1436 N N . SER A 1 187 ? 21.328 -4.914 -6.531 1 92 187 SER A N 1
ATOM 1437 C CA . SER A 1 187 ? 22.25 -3.848 -6.906 1 92 187 SER A CA 1
ATOM 1438 C C . SER A 1 187 ? 21.5 -2.582 -7.305 1 92 187 SER A C 1
ATOM 1440 O O . SER A 1 187 ? 21.938 -1.472 -6.992 1 92 187 SER A O 1
ATOM 1442 N N . ASP A 1 188 ? 20.344 -2.742 -8 1 93.06 188 ASP A N 1
ATOM 1443 C CA . ASP A 1 188 ? 19.516 -1.603 -8.391 1 93.06 188 ASP A CA 1
ATOM 1444 C C . ASP A 1 188 ? 18.969 -0.877 -7.168 1 93.06 188 ASP A C 1
ATOM 1446 O O . ASP A 1 188 ? 18.922 0.354 -7.137 1 93.06 188 ASP A O 1
ATOM 1450 N N . GLU A 1 189 ? 18.531 -1.685 -6.188 1 90 189 GLU A N 1
ATOM 1451 C CA . GLU A 1 189 ? 17.953 -1.12 -4.969 1 90 189 GLU A CA 1
ATOM 1452 C C . GLU A 1 189 ? 19.016 -0.417 -4.129 1 90 189 GLU A C 1
ATOM 1454 O O . GLU A 1 189 ? 18.734 0.6 -3.49 1 90 189 GLU A O 1
ATOM 1459 N N . ARG A 1 190 ? 20.141 -0.971 -4.141 1 86.06 190 ARG A N 1
ATOM 1460 C CA . ARG A 1 190 ? 21.234 -0.374 -3.393 1 86.06 190 ARG A CA 1
ATOM 1461 C C . ARG A 1 190 ? 21.625 0.98 -3.975 1 86.06 190 ARG A C 1
ATOM 1463 O O . ARG A 1 190 ? 22.016 1.891 -3.24 1 86.06 190 ARG A O 1
ATOM 1470 N N . ASP A 1 191 ? 21.547 1.077 -5.238 1 86.31 191 ASP A N 1
ATOM 1471 C CA . ASP A 1 191 ? 21.922 2.309 -5.93 1 86.31 191 ASP A CA 1
ATOM 1472 C C . ASP A 1 191 ? 20.797 3.344 -5.844 1 86.31 191 ASP A C 1
ATOM 1474 O O . ASP A 1 191 ? 20.953 4.477 -6.305 1 86.31 191 ASP A O 1
ATOM 1478 N N . ALA A 1 192 ? 19.703 2.918 -5.254 1 85.31 192 ALA A N 1
ATOM 1479 C CA . ALA A 1 192 ? 18.547 3.811 -5.156 1 85.31 192 ALA A CA 1
ATOM 1480 C C . ALA A 1 192 ? 18.828 4.953 -4.184 1 85.31 192 ALA A C 1
ATOM 1482 O O . ALA A 1 192 ? 19.516 4.773 -3.182 1 85.31 192 ALA A O 1
ATOM 1483 N N . ASP A 1 193 ? 18.406 6.121 -4.566 1 82.38 193 ASP A N 1
ATOM 1484 C CA . ASP A 1 193 ? 18.5 7.289 -3.699 1 82.38 193 ASP A CA 1
ATOM 1485 C C . ASP A 1 193 ? 17.125 7.91 -3.455 1 82.38 193 ASP A C 1
ATOM 1487 O O . ASP A 1 193 ? 16.094 7.258 -3.666 1 82.38 193 ASP A O 1
ATOM 1491 N N . ARG A 1 194 ? 17.078 9.039 -2.92 1 76.62 194 ARG A N 1
ATOM 1492 C CA . ARG A 1 194 ? 15.844 9.695 -2.508 1 76.62 194 ARG A CA 1
ATOM 1493 C C . ARG A 1 194 ? 14.953 9.977 -3.707 1 76.62 194 ARG A C 1
ATOM 1495 O O . ARG A 1 194 ? 13.75 10.188 -3.553 1 76.62 194 ARG A O 1
ATOM 1502 N N . SER A 1 195 ? 15.578 9.969 -4.844 1 84.88 195 SER A N 1
ATOM 1503 C CA . SER A 1 195 ? 14.82 10.305 -6.047 1 84.88 195 SER A CA 1
ATOM 1504 C C . SER A 1 195 ? 14.258 9.047 -6.711 1 84.88 195 SER A C 1
ATOM 1506 O O . SER A 1 195 ? 13.609 9.133 -7.754 1 84.88 195 SER A O 1
ATOM 1508 N N . THR A 1 196 ? 14.562 7.93 -6.094 1 91.19 196 THR A N 1
ATOM 1509 C CA . THR A 1 196 ? 14.094 6.672 -6.668 1 91.19 196 THR A CA 1
ATOM 1510 C C . THR A 1 196 ? 12.75 6.273 -6.062 1 91.19 196 THR A C 1
ATOM 1512 O O . THR A 1 196 ? 12.555 6.367 -4.848 1 91.19 196 THR A O 1
ATOM 1515 N N . SER A 1 197 ? 11.812 5.914 -6.938 1 93.88 197 SER A N 1
ATOM 1516 C CA . SER A 1 197 ? 10.516 5.402 -6.496 1 93.88 197 SER A CA 1
ATOM 1517 C C . SER A 1 197 ? 10.383 3.912 -6.781 1 93.88 197 SER A C 1
ATOM 1519 O O . SER A 1 197 ? 11.008 3.395 -7.711 1 93.88 197 SER A O 1
ATOM 1521 N N . PHE A 1 198 ? 9.633 3.24 -5.977 1 93.81 198 PHE A N 1
ATOM 1522 C CA . PHE A 1 198 ? 9.414 1.799 -6.051 1 93.81 198 PHE A CA 1
ATOM 1523 C C . PHE A 1 198 ? 7.945 1.484 -6.289 1 93.81 198 PHE A C 1
ATOM 1525 O O . PHE A 1 198 ? 7.062 2.158 -5.75 1 93.81 198 PHE A O 1
ATOM 1532 N N . MET A 1 199 ? 7.719 0.431 -7.105 1 95.69 199 MET A N 1
ATOM 1533 C CA . MET A 1 199 ? 6.34 0.02 -7.344 1 95.69 199 MET A CA 1
ATOM 1534 C C . MET A 1 199 ? 6.215 -1.5 -7.332 1 95.69 199 MET A C 1
ATOM 1536 O O . MET A 1 199 ? 7.066 -2.201 -7.879 1 95.69 199 MET A O 1
ATOM 1540 N N . LEU A 1 200 ? 5.234 -1.978 -6.645 1 96.69 200 LEU A N 1
ATOM 1541 C CA . LEU A 1 200 ? 4.797 -3.369 -6.637 1 96.69 200 LEU A CA 1
ATOM 1542 C C . LEU A 1 200 ? 3.363 -3.49 -7.141 1 96.69 200 LEU A C 1
ATOM 1544 O O . LEU A 1 200 ? 2.486 -2.73 -6.723 1 96.69 200 LEU A O 1
ATOM 1548 N N . VAL A 1 201 ? 3.146 -4.441 -8.062 1 97.62 201 VAL A N 1
ATOM 1549 C CA . VAL A 1 201 ? 1.817 -4.582 -8.641 1 97.62 201 VAL A CA 1
ATOM 1550 C C . VAL A 1 201 ? 1.39 -6.051 -8.602 1 97.62 201 VAL A C 1
ATOM 1552 O O . VAL A 1 201 ? 2.193 -6.945 -8.867 1 97.62 201 VAL A O 1
ATOM 1555 N N . GLY A 1 202 ? 0.218 -6.305 -8.133 1 98.12 202 GLY A N 1
ATOM 1556 C CA . GLY A 1 202 ? -0.493 -7.551 -8.375 1 98.12 202 GLY A CA 1
ATOM 1557 C C . GLY A 1 202 ? -1.494 -7.449 -9.516 1 98.12 202 GLY A C 1
ATOM 1558 O O . GLY A 1 202 ? -2.25 -6.477 -9.594 1 98.12 202 GLY A O 1
ATOM 1559 N N . TYR A 1 203 ? -1.475 -8.477 -10.344 1 98.25 203 TYR A N 1
ATOM 1560 C CA . TYR A 1 203 ? -2.229 -8.305 -11.578 1 98.25 203 TYR A CA 1
ATOM 1561 C C . TYR A 1 203 ? -2.875 -9.617 -12.008 1 98.25 203 TYR A C 1
ATOM 1563 O O . TYR A 1 203 ? -2.217 -10.664 -12.047 1 98.25 203 TYR A O 1
ATOM 1571 N N . MET A 1 204 ? -4.219 -9.516 -12.281 1 97.69 204 MET A N 1
ATOM 1572 C CA . MET A 1 204 ? -4.961 -10.578 -12.953 1 97.69 204 MET A CA 1
ATOM 1573 C C . MET A 1 204 ? -5.043 -10.312 -14.453 1 97.69 204 MET A C 1
ATOM 1575 O O . MET A 1 204 ? -5.941 -9.609 -14.914 1 97.69 204 MET A O 1
ATOM 1579 N N . ALA A 1 205 ? -4.215 -10.969 -15.195 1 95.94 205 ALA A N 1
ATOM 1580 C CA . ALA A 1 205 ? -4.012 -10.625 -16.594 1 95.94 205 ALA A CA 1
ATOM 1581 C C . ALA A 1 205 ? -5.215 -11.031 -17.438 1 95.94 205 ALA A C 1
ATOM 1583 O O . ALA A 1 205 ? -5.57 -10.344 -18.406 1 95.94 205 ALA A O 1
ATOM 1584 N N . SER A 1 206 ? -5.816 -12.164 -17.141 1 95.25 206 SER A N 1
ATOM 1585 C CA . SER A 1 206 ? -6.949 -12.625 -17.938 1 95.25 206 SER A CA 1
ATOM 1586 C C . SER A 1 206 ? -8.133 -11.672 -17.828 1 95.25 206 SER A C 1
ATOM 1588 O O . SER A 1 206 ? -8.883 -11.484 -18.781 1 95.25 206 SER A O 1
ATOM 1590 N N . LEU A 1 207 ? -8.227 -11.008 -16.672 1 94.19 207 LEU A N 1
ATOM 1591 C CA . LEU A 1 207 ? -9.359 -10.125 -16.438 1 94.19 207 LEU A CA 1
ATOM 1592 C C . LEU A 1 207 ? -8.969 -8.664 -16.656 1 94.19 207 LEU A C 1
ATOM 1594 O O . LEU A 1 207 ? -9.836 -7.789 -16.703 1 94.19 207 LEU A O 1
ATOM 1598 N N . GLY A 1 208 ? -7.711 -8.492 -16.797 1 95.5 208 GLY A N 1
ATOM 1599 C CA . GLY A 1 208 ? -7.238 -7.117 -16.906 1 95.5 208 GLY A CA 1
ATOM 1600 C C . GLY A 1 208 ? -7.488 -6.289 -15.664 1 95.5 208 GLY A C 1
ATOM 1601 O O . GLY A 1 208 ? -7.91 -5.137 -15.758 1 95.5 208 GLY A O 1
ATOM 1602 N N . GLN A 1 209 ? -7.293 -6.906 -14.5 1 95.25 209 GLN A N 1
ATOM 1603 C CA . GLN A 1 209 ? -7.582 -6.25 -13.234 1 95.25 209 GLN A CA 1
ATOM 1604 C C . GLN A 1 209 ? -6.336 -6.172 -12.359 1 95.25 209 GLN A C 1
ATOM 1606 O O . GLN A 1 209 ? -5.633 -7.168 -12.18 1 95.25 209 GLN A O 1
ATOM 1611 N N . VAL A 1 210 ? -6.078 -4.973 -11.828 1 96.81 210 VAL A N 1
ATOM 1612 C CA . VAL A 1 210 ? -5.02 -4.754 -10.852 1 96.81 210 VAL A CA 1
ATOM 1613 C C . VAL A 1 210 ? -5.547 -5.031 -9.445 1 96.81 210 VAL A C 1
ATOM 1615 O O . VAL A 1 210 ? -6.57 -4.48 -9.039 1 96.81 210 VAL A O 1
ATOM 1618 N N . THR A 1 211 ? -4.844 -5.891 -8.719 1 96.06 211 THR A N 1
ATOM 1619 C CA . THR A 1 211 ? -5.34 -6.285 -7.402 1 96.06 211 THR A CA 1
ATOM 1620 C C . THR A 1 211 ? -4.578 -5.555 -6.297 1 96.06 211 THR A C 1
ATOM 1622 O O . THR A 1 211 ? -5.047 -5.484 -5.16 1 96.06 211 THR A O 1
ATOM 1625 N N . GLU A 1 212 ? -3.379 -5.113 -6.656 1 94.5 212 GLU A N 1
ATOM 1626 C CA . GLU A 1 212 ? -2.582 -4.359 -5.691 1 94.5 212 GLU A CA 1
ATOM 1627 C C . GLU A 1 212 ? -1.629 -3.4 -6.398 1 94.5 212 GLU A C 1
ATOM 1629 O O . GLU A 1 212 ? -1.039 -3.744 -7.426 1 94.5 212 GLU A O 1
ATOM 1634 N N . VAL A 1 213 ? -1.555 -2.186 -5.883 1 94.38 213 VAL A N 1
ATOM 1635 C CA . VAL A 1 213 ? -0.498 -1.24 -6.23 1 94.38 213 VAL A CA 1
ATOM 1636 C C . VAL A 1 213 ? 0.135 -0.684 -4.957 1 94.38 213 VAL A C 1
ATOM 1638 O O . VAL A 1 213 ? -0.566 -0.181 -4.074 1 94.38 213 VAL A O 1
ATOM 1641 N N . TRP A 1 214 ? 1.32 -0.89 -4.867 1 91.75 214 TRP A N 1
ATOM 1642 C CA . TRP A 1 214 ? 2.086 -0.328 -3.76 1 91.75 214 TRP A CA 1
ATOM 1643 C C . TRP A 1 214 ? 3.277 0.473 -4.273 1 91.75 214 TRP A C 1
ATOM 1645 O O . TRP A 1 214 ? 4.074 -0.029 -5.07 1 91.75 214 TRP A O 1
ATOM 1655 N N . THR A 1 215 ? 3.363 1.75 -3.871 1 91.12 215 THR A N 1
ATOM 1656 C CA . THR A 1 215 ? 4.477 2.596 -4.293 1 91.12 215 THR A CA 1
ATOM 1657 C C . THR A 1 215 ? 5.207 3.172 -3.082 1 91.12 215 THR A C 1
ATOM 1659 O O . THR A 1 215 ? 4.609 3.352 -2.018 1 91.12 215 THR A O 1
ATOM 1662 N N . GLU A 1 216 ? 6.406 3.295 -3.162 1 88.06 216 GLU A N 1
ATOM 1663 C CA . GLU A 1 216 ? 7.25 4.055 -2.246 1 88.06 216 GLU A CA 1
ATOM 1664 C C . GLU A 1 216 ? 8.031 5.133 -2.988 1 88.06 216 GLU A C 1
ATOM 1666 O O . GLU A 1 216 ? 8.562 4.887 -4.074 1 88.06 216 GLU A O 1
ATOM 1671 N N . GLY A 1 217 ? 8.102 6.328 -2.389 1 91 217 GLY A N 1
ATOM 1672 C CA . GLY A 1 217 ? 8.719 7.473 -3.039 1 91 217 GLY A CA 1
ATOM 1673 C C . GLY A 1 217 ? 7.715 8.5 -3.527 1 91 217 GLY A C 1
ATOM 1674 O O . GLY A 1 217 ? 6.641 8.648 -2.939 1 91 217 GLY A O 1
ATOM 1675 N N . SER A 1 218 ? 8.094 9.273 -4.508 1 91 218 SER A N 1
ATOM 1676 C CA . SER A 1 218 ? 7.242 10.328 -5.051 1 91 218 SER A CA 1
ATOM 1677 C C . SER A 1 218 ? 7.211 10.289 -6.574 1 91 218 SER A C 1
ATOM 1679 O O . SER A 1 218 ? 8.258 10.32 -7.219 1 91 218 SER A O 1
ATOM 1681 N N . LEU A 1 219 ? 5.973 10.148 -7.059 1 93.38 219 LEU A N 1
ATOM 1682 C CA . LEU A 1 219 ? 5.77 10.055 -8.5 1 93.38 219 LEU A CA 1
ATOM 1683 C C . LEU A 1 219 ? 4.668 11 -8.961 1 93.38 219 LEU A C 1
ATOM 1685 O O . LEU A 1 219 ? 3.65 11.156 -8.281 1 93.38 219 LEU A O 1
ATOM 1689 N N . SER A 1 220 ? 4.945 11.617 -10.133 1 92.44 220 SER A N 1
ATOM 1690 C CA . SER A 1 220 ? 3.824 12.305 -10.766 1 92.44 220 SER A CA 1
ATOM 1691 C C . SER A 1 220 ? 2.754 11.312 -11.211 1 92.44 220 SER A C 1
ATOM 1693 O O . SER A 1 220 ? 3.027 10.117 -11.359 1 92.44 220 SER A O 1
ATOM 1695 N N . SER A 1 221 ? 1.564 11.812 -11.383 1 90.44 221 SER A N 1
ATOM 1696 C CA . SER A 1 221 ? 0.487 10.945 -11.859 1 90.44 221 SER A CA 1
ATOM 1697 C C . SER A 1 221 ? 0.834 10.32 -13.203 1 90.44 221 SER A C 1
ATOM 1699 O O . SER A 1 221 ? 0.506 9.156 -13.453 1 90.44 221 SER A O 1
ATOM 1701 N N . THR A 1 222 ? 1.502 11.109 -14.016 1 90.62 222 THR A N 1
ATOM 1702 C CA . THR A 1 222 ? 1.896 10.633 -15.336 1 90.62 222 THR A CA 1
ATOM 1703 C C . THR A 1 222 ? 2.922 9.508 -15.219 1 90.62 222 THR A C 1
ATOM 1705 O O . THR A 1 222 ? 2.787 8.469 -15.867 1 90.62 222 THR A O 1
ATOM 1708 N N . ASP A 1 223 ? 3.916 9.75 -14.375 1 92.62 223 ASP A N 1
ATOM 1709 C CA . ASP A 1 223 ? 4.957 8.742 -14.195 1 92.62 223 ASP A CA 1
ATOM 1710 C C . ASP A 1 223 ? 4.395 7.477 -13.555 1 92.62 223 ASP A C 1
ATOM 1712 O O . ASP A 1 223 ? 4.805 6.363 -13.891 1 92.62 223 ASP A O 1
ATOM 1716 N N . LEU A 1 224 ? 3.488 7.66 -12.641 1 93.81 224 LEU A N 1
ATOM 1717 C CA . LEU A 1 224 ? 2.818 6.539 -11.992 1 93.81 224 LEU A CA 1
ATOM 1718 C C . LEU A 1 224 ? 2.08 5.684 -13.016 1 93.81 224 LEU A C 1
ATOM 1720 O O . LEU A 1 224 ? 2.182 4.453 -12.992 1 93.81 224 LEU A O 1
ATOM 1724 N N . SER A 1 225 ? 1.355 6.305 -13.891 1 91.75 225 SER A N 1
ATOM 1725 C CA . SER A 1 225 ? 0.607 5.594 -14.93 1 91.75 225 SER A CA 1
ATOM 1726 C C . SER A 1 225 ? 1.54 4.832 -15.859 1 91.75 225 SER A C 1
ATOM 1728 O O . SER A 1 225 ? 1.246 3.699 -16.25 1 91.75 225 SER A O 1
ATOM 1730 N N . LYS A 1 226 ? 2.619 5.457 -16.203 1 91.81 226 LYS A N 1
ATOM 1731 C CA . LYS A 1 226 ? 3.607 4.816 -17.062 1 91.81 226 LYS A CA 1
ATOM 1732 C C . LYS A 1 226 ? 4.199 3.578 -16.391 1 91.81 226 LYS A C 1
ATOM 1734 O O . LYS A 1 226 ? 4.352 2.533 -17.031 1 91.81 226 LYS A O 1
ATOM 1739 N N . LEU A 1 227 ? 4.527 3.738 -15.172 1 94.38 227 LEU A N 1
ATOM 1740 C CA . LEU A 1 227 ? 5.098 2.631 -14.414 1 94.38 227 LEU A CA 1
ATOM 1741 C C . LEU A 1 227 ? 4.098 1.488 -14.281 1 94.38 227 LEU A C 1
ATOM 1743 O O . LEU A 1 227 ? 4.469 0.317 -14.383 1 94.38 227 LEU A O 1
ATOM 1747 N N . LEU A 1 228 ? 2.908 1.851 -14.047 1 95.25 228 LEU A N 1
ATOM 1748 C CA . LEU A 1 228 ? 1.849 0.855 -13.93 1 95.25 228 LEU A CA 1
ATOM 1749 C C . LEU A 1 228 ? 1.704 0.063 -15.227 1 95.25 228 LEU A C 1
ATOM 1751 O O . LEU A 1 228 ? 1.558 -1.16 -15.195 1 95.25 228 LEU A O 1
ATOM 1755 N N . GLU A 1 229 ? 1.739 0.74 -16.281 1 94.69 229 GLU A N 1
ATOM 1756 C CA . GLU A 1 229 ? 1.642 0.087 -17.578 1 94.69 229 GLU A CA 1
ATOM 1757 C C . GLU A 1 229 ? 2.787 -0.898 -17.781 1 94.69 229 GLU A C 1
ATOM 1759 O O . GLU A 1 229 ? 2.574 -2.014 -18.266 1 94.69 229 GLU A O 1
ATOM 1764 N N . LYS A 1 230 ? 3.945 -0.485 -17.453 1 95.38 230 LYS A N 1
ATOM 1765 C CA . LYS A 1 230 ? 5.109 -1.357 -17.578 1 95.38 230 LYS A CA 1
ATOM 1766 C C . LYS A 1 230 ? 4.965 -2.596 -16.703 1 95.38 230 LYS A C 1
ATOM 1768 O O . LYS A 1 230 ? 5.254 -3.711 -17.141 1 95.38 230 LYS A O 1
ATOM 1773 N N . CYS A 1 231 ? 4.512 -2.359 -15.516 1 97.25 231 CYS A N 1
ATOM 1774 C CA . CYS A 1 231 ? 4.348 -3.467 -14.578 1 97.25 231 CYS A CA 1
ATOM 1775 C C . CYS A 1 231 ? 3.275 -4.434 -15.062 1 97.25 231 CYS A C 1
ATOM 1777 O O . CYS A 1 231 ? 3.436 -5.652 -14.953 1 97.25 231 CYS A O 1
ATOM 1779 N N . THR A 1 232 ? 2.176 -3.914 -15.578 1 96.88 232 THR A N 1
ATOM 1780 C CA . THR A 1 232 ? 1.114 -4.793 -16.062 1 96.88 232 THR A CA 1
ATOM 1781 C C . THR A 1 232 ? 1.576 -5.586 -17.281 1 96.88 232 THR A C 1
ATOM 1783 O O . THR A 1 232 ? 1.19 -6.746 -17.453 1 96.88 232 THR A O 1
ATOM 1786 N N . ASP A 1 233 ? 2.383 -4.977 -18.078 1 96.81 233 ASP A N 1
ATOM 1787 C CA . ASP A 1 233 ? 2.965 -5.695 -19.203 1 96.81 233 ASP A CA 1
ATOM 1788 C C . ASP A 1 233 ? 3.844 -6.848 -18.734 1 96.81 233 ASP A C 1
ATOM 1790 O O . ASP A 1 233 ? 3.742 -7.965 -19.25 1 96.81 233 ASP A O 1
ATOM 1794 N N . VAL A 1 234 ? 4.691 -6.578 -17.812 1 97 234 VAL A N 1
ATOM 1795 C CA . VAL A 1 234 ? 5.57 -7.586 -17.234 1 97 234 VAL A CA 1
ATOM 1796 C C . VAL A 1 234 ? 4.734 -8.703 -16.609 1 97 234 VAL A C 1
ATOM 1798 O O . VAL A 1 234 ? 5.008 -9.891 -16.844 1 97 234 VAL A O 1
ATOM 1801 N N . ALA A 1 235 ? 3.76 -8.32 -15.867 1 97.56 235 ALA A N 1
ATOM 1802 C CA . ALA A 1 235 ? 2.902 -9.297 -15.195 1 97.56 235 ALA A CA 1
ATOM 1803 C C . ALA A 1 235 ? 2.172 -10.172 -16.203 1 97.56 235 ALA A C 1
ATOM 1805 O O . ALA A 1 235 ? 1.981 -11.375 -15.977 1 97.56 235 ALA A O 1
ATOM 1806 N N . SER A 1 236 ? 1.747 -9.594 -17.297 1 97.38 236 SER A N 1
ATOM 1807 C CA . SER A 1 236 ? 1.06 -10.336 -18.344 1 97.38 236 SER A CA 1
ATOM 1808 C C . SER A 1 236 ? 1.971 -11.391 -18.953 1 97.38 236 SER A C 1
ATOM 1810 O O . SER A 1 236 ? 1.531 -12.508 -19.25 1 97.38 236 SER A O 1
ATOM 1812 N N . LYS A 1 237 ? 3.168 -11.031 -19.203 1 96.38 237 LYS A N 1
ATOM 1813 C CA . LYS A 1 237 ? 4.137 -11.984 -19.734 1 96.38 237 LYS A CA 1
ATOM 1814 C C . LYS A 1 237 ? 4.402 -13.109 -18.734 1 96.38 237 LYS A C 1
ATOM 1816 O O . LYS A 1 237 ? 4.516 -14.273 -19.141 1 96.38 237 LYS A O 1
ATOM 1821 N N . THR A 1 238 ? 4.543 -12.734 -17.484 1 97 238 THR A N 1
ATOM 1822 C CA . THR A 1 238 ? 4.73 -13.734 -16.438 1 97 238 THR A CA 1
ATOM 1823 C C . THR A 1 238 ? 3.553 -14.703 -16.406 1 97 238 THR A C 1
ATOM 1825 O O . THR A 1 238 ? 3.734 -15.906 -16.188 1 97 238 THR A O 1
ATOM 1828 N N . ARG A 1 239 ? 2.408 -14.195 -16.641 1 96.19 239 ARG A N 1
ATOM 1829 C CA . ARG A 1 239 ? 1.19 -15 -16.641 1 96.19 239 ARG A CA 1
ATOM 1830 C C . ARG A 1 239 ? 1.241 -16.062 -17.734 1 96.19 239 ARG A C 1
ATOM 1832 O O . ARG A 1 239 ? 0.744 -17.172 -17.531 1 96.19 239 ARG A O 1
ATOM 1839 N N . LEU A 1 240 ? 1.764 -15.773 -18.828 1 94.56 240 LEU A N 1
ATOM 1840 C CA . LEU A 1 240 ? 1.885 -16.734 -19.922 1 94.56 240 LEU A CA 1
ATOM 1841 C C . LEU A 1 240 ? 2.717 -17.938 -19.5 1 94.56 240 LEU A C 1
ATOM 1843 O O . LEU A 1 240 ? 2.348 -19.078 -19.781 1 94.56 240 LEU A O 1
ATOM 1847 N N . VAL A 1 241 ? 3.754 -17.656 -18.859 1 94.31 241 VAL A N 1
ATOM 1848 C CA . VAL A 1 241 ? 4.617 -18.734 -18.375 1 94.31 241 VAL A CA 1
ATOM 1849 C C . VAL A 1 241 ? 3.871 -19.562 -17.328 1 94.31 241 VAL A C 1
ATOM 1851 O O . VAL A 1 241 ? 3.934 -20.797 -17.344 1 94.31 241 VAL A O 1
ATOM 1854 N N . ALA A 1 242 ? 3.205 -18.844 -16.406 1 94.69 242 ALA A N 1
ATOM 1855 C CA . ALA A 1 242 ? 2.447 -19.5 -15.344 1 94.69 242 ALA A CA 1
ATOM 1856 C C . ALA A 1 242 ? 1.379 -20.422 -15.922 1 94.69 242 ALA A C 1
ATOM 1858 O O . ALA A 1 242 ? 1.191 -21.547 -15.438 1 94.69 242 ALA A O 1
ATOM 1859 N N . ASN A 1 243 ? 0.7 -20 -16.938 1 92.25 243 ASN A N 1
ATOM 1860 C CA . ASN A 1 243 ? -0.331 -20.797 -17.578 1 92.25 243 ASN A CA 1
ATOM 1861 C C . ASN A 1 243 ? 0.246 -22.078 -18.172 1 92.25 243 ASN A C 1
ATOM 1863 O O . ASN A 1 243 ? -0.37 -23.141 -18.078 1 92.25 243 ASN A O 1
ATOM 1867 N N . ASN A 1 244 ? 1.341 -21.938 -18.766 1 92.44 244 ASN A N 1
ATOM 1868 C CA . ASN A 1 244 ? 1.99 -23.094 -19.391 1 92.44 244 ASN A CA 1
ATOM 1869 C C . ASN A 1 244 ? 2.338 -24.156 -18.344 1 92.44 244 ASN A C 1
ATOM 1871 O O . ASN A 1 244 ? 2.131 -25.344 -18.578 1 92.44 244 ASN A O 1
ATOM 1875 N N . VAL A 1 245 ? 2.799 -23.703 -17.281 1 92.56 245 VAL A N 1
ATOM 1876 C CA . VAL A 1 245 ? 3.209 -24.625 -16.234 1 92.56 245 VAL A CA 1
ATOM 1877 C C . VAL A 1 245 ? 1.979 -25.297 -15.633 1 92.56 245 VAL A C 1
ATOM 1879 O O . VAL A 1 245 ? 2.004 -26.5 -15.328 1 92.56 245 VAL A O 1
ATOM 1882 N N . LEU A 1 246 ? 0.925 -24.562 -15.422 1 91.38 246 LEU A N 1
ATOM 1883 C CA . LEU A 1 246 ? -0.313 -25.109 -14.883 1 91.38 246 LEU A CA 1
ATOM 1884 C C . LEU A 1 246 ? -0.9 -26.156 -15.82 1 91.38 246 LEU A C 1
ATOM 1886 O O . LEU A 1 246 ? -1.357 -27.203 -15.375 1 91.38 246 LEU A O 1
ATOM 1890 N N . ALA A 1 247 ? -0.842 -25.875 -17.078 1 89.75 247 ALA A N 1
ATOM 1891 C CA . ALA A 1 247 ? -1.356 -26.797 -18.094 1 89.75 247 ALA A CA 1
ATOM 1892 C C . ALA A 1 247 ? -0.545 -28.078 -18.125 1 89.75 247 ALA A C 1
ATOM 1894 O O . ALA A 1 247 ? -1.109 -29.172 -18.219 1 89.75 247 ALA A O 1
ATOM 1895 N N . GLU A 1 248 ? 0.701 -27.922 -18.016 1 88.25 248 GLU A N 1
ATOM 1896 C CA . GLU A 1 248 ? 1.585 -29.078 -18.047 1 88.25 248 GLU A CA 1
ATOM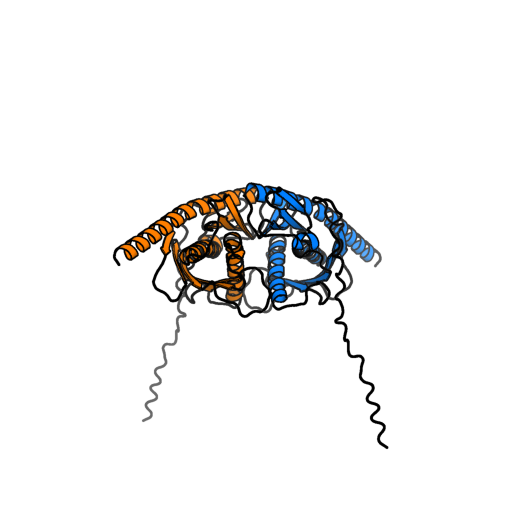 1897 C C . GLU A 1 248 ? 1.386 -29.953 -16.828 1 88.25 248 GLU A C 1
ATOM 1899 O O . GLU A 1 248 ? 1.454 -31.188 -16.922 1 88.25 248 GLU A O 1
ATOM 1904 N N . THR A 1 249 ? 1.16 -29.312 -15.727 1 85.19 249 THR A N 1
ATOM 1905 C CA . THR A 1 249 ? 0.969 -30.047 -14.484 1 85.19 249 THR A CA 1
ATOM 1906 C C . THR A 1 249 ? -0.353 -30.812 -14.5 1 85.19 249 THR A C 1
ATOM 1908 O O . THR A 1 249 ? -0.438 -31.938 -13.992 1 85.19 249 THR A O 1
ATOM 1911 N N . GLU A 1 250 ? -1.381 -30.25 -15.039 1 81.88 250 GLU A N 1
ATOM 1912 C CA . GLU A 1 250 ? -2.682 -30.906 -15.148 1 81.88 250 GLU A CA 1
ATOM 1913 C C . GLU A 1 250 ? -2.609 -32.125 -16.078 1 81.88 250 GLU A C 1
ATOM 1915 O O . GLU A 1 250 ? -3.23 -33.156 -15.805 1 81.88 250 GLU A O 1
ATOM 1920 N N . LYS A 1 251 ? -1.837 -32.031 -17.125 1 82.44 251 LYS A N 1
ATOM 1921 C CA . LYS A 1 251 ? -1.666 -33.156 -18.047 1 82.44 251 LYS A CA 1
ATOM 1922 C C . LYS A 1 251 ? -0.95 -34.312 -17.375 1 82.44 251 LYS A C 1
ATOM 1924 O O . LYS A 1 251 ? -1.318 -35.469 -17.562 1 82.44 251 LYS A O 1
ATOM 1929 N N . LYS A 1 252 ? -0.042 -33.938 -16.625 1 77.88 252 LYS A N 1
ATOM 1930 C CA . LYS A 1 252 ? 0.71 -35 -15.922 1 77.88 252 LYS A CA 1
ATOM 1931 C C . LYS A 1 252 ? -0.166 -35.719 -14.898 1 77.88 252 LYS A C 1
ATOM 1933 O O . LYS A 1 252 ? -0.046 -36.906 -14.719 1 77.88 252 LYS A O 1
ATOM 1938 N N . SER A 1 253 ? -1.023 -34.938 -14.297 1 75.69 253 SER A N 1
ATOM 1939 C CA . SER A 1 253 ? -1.922 -35.5 -13.305 1 75.69 253 SER A CA 1
ATOM 1940 C C . SER A 1 253 ? -2.953 -36.406 -13.953 1 75.69 253 SER A C 1
ATOM 1942 O O . SER A 1 253 ? -3.277 -37.469 -13.422 1 75.69 253 SER A O 1
ATOM 1944 N N . ILE A 1 254 ? -3.436 -36.062 -15.148 1 71.81 254 ILE A N 1
ATOM 1945 C CA . ILE A 1 254 ? -4.418 -36.844 -15.883 1 71.81 254 ILE A CA 1
ATOM 1946 C C . ILE A 1 254 ? -3.775 -38.156 -16.391 1 71.81 254 ILE A C 1
ATOM 1948 O O . ILE A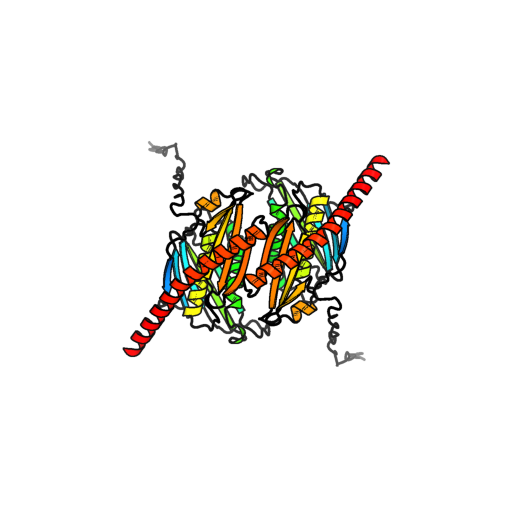 1 254 ? -4.379 -39.219 -16.312 1 71.81 254 ILE A O 1
ATOM 1952 N N . ARG A 1 255 ? -2.561 -38.031 -16.844 1 70.31 255 ARG A N 1
ATOM 1953 C CA . ARG A 1 255 ? -1.851 -39.219 -17.359 1 70.31 255 ARG A CA 1
ATOM 1954 C C . ARG A 1 255 ? -1.558 -40.219 -16.25 1 70.31 255 ARG A C 1
ATOM 1956 O O . ARG A 1 255 ? -1.631 -41.438 -16.469 1 70.31 255 ARG A O 1
ATOM 1963 N N . ALA A 1 256 ? -1.352 -39.688 -15.117 1 69.38 256 ALA A N 1
ATOM 1964 C CA . ALA A 1 256 ? -1.062 -40.531 -13.977 1 69.38 256 ALA A CA 1
ATOM 1965 C C . ALA A 1 256 ? -2.314 -41.281 -13.516 1 69.38 256 ALA A C 1
ATOM 1967 O O . ALA A 1 256 ? -2.24 -42.438 -13.086 1 69.38 256 ALA A O 1
ATOM 1968 N N . ASN A 1 257 ? -3.42 -40.594 -13.617 1 70.38 257 ASN A N 1
ATOM 1969 C CA . ASN A 1 257 ? -4.684 -41.188 -13.203 1 70.38 257 ASN A CA 1
ATOM 1970 C C . ASN A 1 257 ? -5.176 -42.219 -14.219 1 70.38 257 ASN A C 1
ATOM 1972 O O . ASN A 1 257 ? -5.859 -43.188 -13.859 1 70.38 257 ASN A O 1
ATOM 1976 N N . ARG A 1 258 ? -4.812 -42.062 -15.469 1 65.19 258 ARG A N 1
ATOM 1977 C CA . ARG A 1 258 ? -5.203 -43.031 -16.5 1 65.19 258 ARG A CA 1
ATOM 1978 C C . ARG A 1 258 ? -4.375 -44.312 -16.422 1 65.19 258 ARG A C 1
ATOM 1980 O O . ARG A 1 258 ? -4.832 -45.375 -16.812 1 65.19 258 ARG A O 1
ATOM 1987 N N . LYS A 1 259 ? -3.268 -44.25 -15.922 1 64.88 259 LYS A N 1
ATOM 1988 C CA . LYS A 1 259 ? -2.428 -45.438 -15.797 1 64.88 259 LYS A CA 1
ATOM 1989 C C . LYS A 1 259 ? -2.811 -46.25 -14.57 1 64.88 259 LYS A C 1
ATOM 1991 O O . LYS A 1 259 ? -2.332 -47.375 -14.391 1 64.88 259 LYS A O 1
ATOM 1996 N N . ARG A 1 260 ? -3.627 -45.656 -13.711 1 52.28 260 ARG A N 1
ATOM 1997 C CA . ARG A 1 260 ? -4.129 -46.469 -12.617 1 52.28 260 ARG A CA 1
ATOM 1998 C C . ARG A 1 260 ? -5.477 -47.094 -12.969 1 52.28 260 ARG A C 1
ATOM 2000 O O . ARG A 1 260 ? -6.316 -46.438 -13.602 1 52.28 260 ARG A O 1
ATOM 2007 N N . MET B 1 1 ? -35.812 -14.391 64.625 1 27.59 1 MET B N 1
ATOM 2008 C CA . MET B 1 1 ? -36.688 -14.031 63.531 1 27.59 1 MET B CA 1
ATOM 2009 C C . MET B 1 1 ? -35.875 -13.5 62.344 1 27.59 1 MET B C 1
ATOM 2011 O O . MET B 1 1 ? -35.344 -12.406 62.406 1 27.59 1 MET B O 1
ATOM 2015 N N . THR B 1 2 ? -35.125 -14.438 61.562 1 29.66 2 THR B N 1
ATOM 2016 C CA . THR B 1 2 ? -34.125 -14.32 60.531 1 29.66 2 THR B CA 1
ATOM 2017 C C . THR B 1 2 ? -34.688 -13.617 59.281 1 29.66 2 THR B C 1
ATOM 2019 O O . THR B 1 2 ? -35.688 -14.047 58.719 1 29.66 2 THR B O 1
ATOM 2022 N N . ASP B 1 3 ? -34.594 -12.289 59.219 1 28.34 3 ASP B N 1
ATOM 2023 C CA . ASP B 1 3 ? -35.094 -11.367 58.219 1 28.34 3 ASP B CA 1
ATOM 2024 C C . ASP B 1 3 ? -34.594 -11.742 56.812 1 28.34 3 ASP B C 1
ATOM 2026 O O . ASP B 1 3 ? -33.469 -11.438 56.438 1 28.34 3 ASP B O 1
ATOM 2030 N N . ARG B 1 4 ? -34.812 -12.977 56.219 1 27.27 4 ARG B N 1
ATOM 2031 C CA . ARG B 1 4 ? -34.375 -13.461 54.906 1 27.27 4 ARG B CA 1
ATOM 2032 C C . ARG B 1 4 ? -35.062 -12.703 53.781 1 27.27 4 ARG B C 1
ATOM 2034 O O . ARG B 1 4 ? -35.906 -13.273 53.062 1 27.27 4 ARG B O 1
ATOM 2041 N N . ARG B 1 5 ? -35.562 -11.453 53.969 1 31.53 5 ARG B N 1
ATOM 2042 C CA . ARG B 1 5 ? -36.25 -10.852 52.844 1 31.53 5 ARG B CA 1
ATOM 2043 C C . ARG B 1 5 ? -35.375 -10.797 51.625 1 31.53 5 ARG B C 1
ATOM 2045 O O . ARG B 1 5 ? -34.531 -9.898 51.5 1 31.53 5 ARG B O 1
ATOM 2052 N N . ARG B 1 6 ? -34.875 -11.961 51.125 1 28.06 6 ARG B N 1
ATOM 2053 C CA . ARG B 1 6 ? -34.094 -11.961 49.906 1 28.06 6 ARG B CA 1
ATOM 2054 C C . ARG B 1 6 ? -34.875 -11.328 48.75 1 28.06 6 ARG B C 1
ATOM 2056 O O . ARG B 1 6 ? -35.969 -11.789 48.406 1 28.06 6 ARG B O 1
ATOM 2063 N N . ILE B 1 7 ? -34.969 -9.984 48.656 1 36.12 7 ILE B N 1
ATOM 2064 C CA . ILE B 1 7 ? -35.531 -9.297 47.5 1 36.12 7 ILE B CA 1
ATOM 2065 C C . ILE B 1 7 ? -35.031 -9.922 46.188 1 36.12 7 ILE B C 1
ATOM 2067 O O . ILE B 1 7 ? -33.812 -10.055 46 1 36.12 7 ILE B O 1
ATOM 2071 N N . ASN B 1 8 ? -35.688 -10.867 45.656 1 32.75 8 ASN B N 1
ATOM 2072 C CA . ASN B 1 8 ? -35.438 -11.453 44.344 1 32.75 8 ASN B CA 1
ATOM 2073 C C . ASN B 1 8 ? -35.25 -10.383 43.281 1 32.75 8 ASN B C 1
ATOM 2075 O O . ASN B 1 8 ? -36 -9.414 43.219 1 32.75 8 ASN B O 1
ATOM 2079 N N . GLY B 1 9 ? -34 -9.969 43.094 1 33.38 9 GLY B N 1
ATOM 2080 C CA . GLY B 1 9 ? -33.719 -9.023 42 1 33.38 9 GLY B CA 1
ATOM 2081 C C . GLY B 1 9 ? -34.5 -9.281 40.75 1 33.38 9 GLY B C 1
ATOM 2082 O O . GLY B 1 9 ? -35.125 -10.344 40.594 1 33.38 9 GLY B O 1
ATOM 2083 N N . PRO B 1 10 ? -35.031 -8.242 40.156 1 33.75 10 PRO B N 1
ATOM 2084 C CA . PRO B 1 10 ? -35.875 -8.359 38.969 1 33.75 10 PRO B CA 1
ATOM 2085 C C . PRO B 1 10 ? -35.312 -9.336 37.938 1 33.75 10 PRO B C 1
ATOM 2087 O O . PRO B 1 10 ? -34.094 -9.555 37.906 1 33.75 10 PRO B O 1
ATOM 2090 N N . ALA B 1 11 ? -36.031 -10.414 37.656 1 35.72 11 ALA B N 1
ATOM 2091 C CA . ALA B 1 11 ? -35.75 -11.508 36.719 1 35.72 11 ALA B CA 1
ATOM 2092 C C . ALA B 1 11 ? -35.219 -10.984 35.375 1 35.72 11 ALA B C 1
ATOM 2094 O O . ALA B 1 11 ? -34.406 -11.641 34.719 1 35.72 11 ALA B O 1
ATOM 2095 N N . VAL B 1 12 ? -36.031 -10.141 34.719 1 35.12 12 VAL B N 1
ATOM 2096 C CA . VAL B 1 12 ? -35.875 -10.078 33.25 1 35.12 12 VAL B CA 1
ATOM 2097 C C . VAL B 1 12 ? -34.719 -9.141 32.906 1 35.12 12 VAL B C 1
ATOM 2099 O O . VAL B 1 12 ? -34.781 -7.945 33.219 1 35.12 12 VAL B O 1
ATOM 2102 N N . SER B 1 13 ? -33.531 -9.414 33.125 1 34.19 13 SER B N 1
ATOM 2103 C CA . SER B 1 13 ? -32.438 -8.602 32.562 1 34.19 13 SER B CA 1
ATOM 2104 C C . SER B 1 13 ? -32.656 -8.375 31.078 1 34.19 13 SER B C 1
ATOM 2106 O O . SER B 1 13 ? -32.719 -9.328 30.297 1 34.19 13 SER B O 1
ATOM 2108 N N . THR B 1 14 ? -33.5 -7.426 30.734 1 35.28 14 THR B N 1
ATOM 2109 C CA . THR B 1 14 ? -33.594 -7.098 29.328 1 35.28 14 THR B CA 1
ATOM 2110 C C . THR B 1 14 ? -32.219 -6.762 28.75 1 35.28 14 THR B C 1
ATOM 2112 O O . THR B 1 14 ? -31.5 -5.961 29.328 1 35.28 14 THR B O 1
ATOM 2115 N N . PRO B 1 15 ? -31.688 -7.629 28.078 1 35.62 15 PRO B N 1
ATOM 2116 C CA . PRO B 1 15 ? -30.406 -7.246 27.469 1 35.62 15 PRO B CA 1
ATOM 2117 C C . PRO B 1 15 ? -30.438 -5.852 26.844 1 35.62 15 PRO B C 1
ATOM 2119 O O . PRO B 1 15 ? -31.5 -5.398 26.406 1 35.62 15 PRO B O 1
ATOM 2122 N N . PRO B 1 16 ? -29.672 -4.926 27.375 1 35.72 16 PRO B N 1
ATOM 2123 C CA . PRO B 1 16 ? -29.672 -3.629 26.688 1 35.72 16 PRO B CA 1
ATOM 2124 C C . PRO B 1 16 ? -29.797 -3.762 25.172 1 35.72 16 PRO B C 1
ATOM 2126 O O . PRO B 1 16 ? -29.188 -4.645 24.578 1 35.72 16 PRO B O 1
ATOM 2129 N N . VAL B 1 17 ? -30.984 -3.662 24.641 1 35.44 17 VAL B N 1
ATOM 2130 C CA . VAL B 1 17 ? -31.094 -3.482 23.188 1 35.44 17 VAL B CA 1
ATOM 2131 C C . VAL B 1 17 ? -30.031 -2.49 22.703 1 35.44 17 VAL B C 1
ATOM 2133 O O . VAL B 1 17 ? -29.984 -1.351 23.172 1 35.44 17 VAL B O 1
ATOM 2136 N N . TYR B 1 18 ? -28.875 -2.895 22.453 1 36.66 18 TYR B N 1
ATOM 2137 C CA . TYR B 1 18 ? -28 -2.021 21.672 1 36.66 18 TYR B CA 1
ATOM 2138 C C . TYR B 1 18 ? -28.812 -1.238 20.641 1 36.66 18 TYR B C 1
ATOM 2140 O O . TYR B 1 18 ? -29.516 -1.826 19.812 1 36.66 18 TYR B O 1
ATOM 2148 N N . GLU B 1 19 ? -29.453 -0.199 21.047 1 36.25 19 GLU B N 1
ATOM 2149 C CA . GLU B 1 19 ? -30.031 0.739 20.094 1 36.25 19 GLU B CA 1
ATOM 2150 C C . GLU B 1 19 ? -29.297 0.68 18.75 1 36.25 19 GLU B C 1
ATOM 2152 O O . GLU B 1 19 ? -28.078 0.546 18.719 1 36.25 19 GLU B O 1
ATOM 2157 N N . ASP B 1 20 ? -29.906 0.109 17.734 1 39.84 20 ASP B N 1
ATOM 2158 C CA . ASP B 1 20 ? -29.547 0.256 16.328 1 39.84 20 ASP B CA 1
ATOM 2159 C C . ASP B 1 20 ? -28.875 1.606 16.078 1 39.84 20 ASP B C 1
ATOM 2161 O O . ASP B 1 20 ? -29.531 2.65 16.156 1 39.84 20 ASP B O 1
ATOM 2165 N N . HIS B 1 21 ? -27.906 1.999 16.719 1 43.31 21 HIS B N 1
ATOM 2166 C CA . HIS B 1 21 ? -27.297 3.252 16.281 1 43.31 21 HIS B CA 1
ATOM 2167 C C . HIS B 1 21 ? -27.625 3.529 14.812 1 43.31 21 HIS B C 1
ATOM 2169 O O . HIS B 1 21 ? -27.359 2.697 13.945 1 43.31 21 HIS B O 1
ATOM 2175 N N . ALA B 1 22 ? -28.703 4.07 14.531 1 45.34 22 ALA B N 1
ATOM 2176 C CA . ALA B 1 22 ? -29.078 4.559 13.203 1 45.34 22 ALA B CA 1
ATOM 2177 C C . ALA B 1 22 ? -27.859 4.98 12.406 1 45.34 22 ALA B C 1
ATOM 2179 O O . ALA B 1 22 ? -27.141 5.902 12.797 1 45.34 22 ALA B O 1
ATOM 2180 N N . PHE B 1 23 ? -27.172 4.059 11.836 1 54.75 23 PHE B N 1
ATOM 2181 C CA . PHE B 1 23 ? -26.062 4.418 10.961 1 54.75 23 PHE B CA 1
ATOM 2182 C C . PHE B 1 23 ? -26.438 5.57 10.039 1 54.75 23 PHE B C 1
ATOM 2184 O O . PHE B 1 23 ? -27.516 5.555 9.43 1 54.75 23 PHE B O 1
ATOM 2191 N N . ILE B 1 24 ? -26.125 6.789 10.359 1 64 24 ILE B N 1
ATOM 2192 C CA . ILE B 1 24 ? -26.328 7.984 9.547 1 64 24 ILE B CA 1
ATOM 2193 C C . ILE B 1 24 ? -25.781 7.746 8.133 1 64 24 ILE B C 1
ATOM 2195 O O . ILE B 1 24 ? -24.625 7.359 7.965 1 64 24 ILE B O 1
ATOM 2199 N N . LYS B 1 25 ? -26.656 7.645 7.164 1 77.81 25 LYS B N 1
ATOM 2200 C CA . LYS B 1 25 ? -26.312 7.484 5.758 1 77.81 25 LYS B CA 1
ATOM 2201 C C . LYS B 1 25 ? -25.75 8.781 5.176 1 77.81 25 LYS B C 1
ATOM 2203 O O . LYS B 1 25 ? -26.109 9.875 5.625 1 77.81 25 LYS B O 1
ATOM 2208 N N . ARG B 1 26 ? -24.844 8.586 4.289 1 85.19 26 ARG B N 1
ATOM 2209 C CA . ARG B 1 26 ? -24.234 9.711 3.582 1 85.19 26 ARG B CA 1
ATOM 2210 C C . ARG B 1 26 ? -25.297 10.586 2.926 1 85.19 26 ARG B C 1
ATOM 2212 O O . ARG B 1 26 ? -26.219 10.078 2.283 1 85.19 26 ARG B O 1
ATOM 2219 N N . THR B 1 27 ? -25.297 11.844 3.158 1 87.06 27 THR B N 1
ATOM 2220 C CA . THR B 1 27 ? -26.219 12.797 2.537 1 87.06 27 THR B CA 1
ATOM 2221 C C . THR B 1 27 ? -25.5 13.617 1.468 1 87.06 27 THR B C 1
ATOM 2223 O O . THR B 1 27 ? -26.156 14.25 0.627 1 87.06 27 THR B O 1
ATOM 2226 N N . ARG B 1 28 ? -24.266 13.469 1.353 1 91.12 28 ARG B N 1
ATOM 2227 C CA . ARG B 1 28 ? -23.469 14.227 0.397 1 91.12 28 ARG B CA 1
ATOM 2228 C C . ARG B 1 28 ? -23.375 13.5 -0.941 1 91.12 28 ARG B C 1
ATOM 2230 O O . ARG B 1 28 ? -23.5 12.273 -0.997 1 91.12 28 ARG B O 1
ATOM 2237 N N . ASP B 1 29 ? -23.188 14.305 -1.996 1 93.44 29 ASP B N 1
ATOM 2238 C CA . ASP B 1 29 ? -22.938 13.711 -3.305 1 93.44 29 ASP B CA 1
ATOM 2239 C C . ASP B 1 29 ? -21.641 12.883 -3.297 1 93.44 29 ASP B C 1
ATOM 2241 O O . ASP B 1 29 ? -20.734 13.164 -2.521 1 93.44 29 ASP B O 1
ATOM 2245 N N . SER B 1 30 ? -21.594 11.938 -4.219 1 93.75 30 SER B N 1
ATOM 2246 C CA . SER B 1 30 ? -20.484 11 -4.281 1 93.75 30 SER B CA 1
ATOM 2247 C C . SER B 1 30 ? -19.156 11.727 -4.527 1 93.75 30 SER B C 1
ATOM 2249 O O . SER B 1 30 ? -18.094 11.234 -4.148 1 93.75 30 SER B O 1
ATOM 2251 N N . ASP B 1 31 ? -19.203 12.961 -5.059 1 94.06 31 ASP B N 1
ATOM 2252 C CA . ASP B 1 31 ? -18 13.688 -5.438 1 94.06 31 ASP B CA 1
ATOM 2253 C C . ASP B 1 31 ? -17.672 14.789 -4.43 1 94.06 31 ASP B C 1
ATOM 2255 O O . ASP B 1 31 ? -16.734 15.562 -4.625 1 94.06 31 ASP B O 1
ATOM 2259 N N . THR B 1 32 ? -18.438 14.828 -3.355 1 94.62 32 THR B N 1
ATOM 2260 C CA . THR B 1 32 ? -18.281 15.914 -2.393 1 94.62 32 THR B CA 1
ATOM 2261 C C . THR B 1 32 ? -17.641 15.406 -1.105 1 94.62 32 THR B C 1
ATOM 2263 O O . THR B 1 32 ? -18.094 14.414 -0.53 1 94.62 32 THR B O 1
ATOM 2266 N N . CYS B 1 33 ? -16.625 16.078 -0.732 1 96.19 33 CYS B N 1
ATOM 2267 C CA . CYS B 1 33 ? -15.953 15.734 0.517 1 96.19 33 CYS B CA 1
ATOM 2268 C C . CYS B 1 33 ? -16.578 16.469 1.692 1 96.19 33 CYS B C 1
ATOM 2270 O O . CYS B 1 33 ? -17.234 17.5 1.508 1 96.19 33 CYS B O 1
ATOM 2272 N N . ARG B 1 34 ? -16.375 15.922 2.836 1 96.31 34 ARG B N 1
ATOM 2273 C CA . ARG B 1 34 ? -16.766 16.625 4.055 1 96.31 34 ARG B CA 1
ATOM 2274 C C . ARG B 1 34 ? -15.992 17.922 4.219 1 96.31 34 ARG B C 1
ATOM 2276 O O . ARG B 1 34 ? -14.875 18.047 3.707 1 96.31 34 ARG B O 1
ATOM 2283 N N . ARG B 1 35 ? -16.641 18.781 4.977 1 94.38 35 ARG B N 1
ATOM 2284 C CA . ARG B 1 35 ? -15.945 20.016 5.305 1 94.38 35 ARG B CA 1
ATOM 2285 C C . ARG B 1 35 ? -14.781 19.75 6.258 1 94.38 35 ARG B C 1
ATOM 2287 O O . ARG B 1 35 ? -14.883 18.906 7.145 1 94.38 35 ARG B O 1
ATOM 2294 N N . LEU B 1 36 ? -13.758 20.516 6.035 1 96.25 36 LEU B N 1
ATOM 2295 C CA . LEU B 1 36 ? -12.516 20.312 6.773 1 96.25 36 LEU B CA 1
ATOM 2296 C C . LEU B 1 36 ? -12.227 21.5 7.695 1 96.25 36 LEU B C 1
ATOM 2298 O O . LEU B 1 36 ? -12.312 22.656 7.273 1 96.25 36 LEU B O 1
ATOM 2302 N N . PHE B 1 37 ? -12.016 21.188 8.992 1 95.56 37 PHE B N 1
ATOM 2303 C CA . PHE B 1 37 ? -11.57 22.172 9.984 1 95.56 37 PHE B CA 1
ATOM 2304 C C . PHE B 1 37 ? -10.203 21.781 10.539 1 95.56 37 PHE B C 1
ATOM 2306 O O . PHE B 1 37 ? -9.992 20.641 10.961 1 95.56 37 PHE B O 1
ATOM 2313 N N . LEU B 1 38 ? -9.312 22.703 10.484 1 96.31 38 LEU B N 1
ATOM 2314 C CA . LEU B 1 38 ? -7.945 22.469 10.922 1 96.31 38 LEU B CA 1
ATOM 2315 C C . LEU B 1 38 ? -7.512 23.516 11.945 1 96.31 38 LEU B C 1
ATOM 2317 O O . LEU B 1 38 ? -7.848 24.688 11.812 1 96.31 38 LEU B O 1
ATOM 2321 N N . GLN B 1 39 ? -6.828 23.047 12.969 1 93.25 39 GLN B N 1
ATOM 2322 C CA . GLN B 1 39 ? -6.238 23.922 13.969 1 93.25 39 GLN B CA 1
ATOM 2323 C C . GLN B 1 39 ? -4.809 23.5 14.297 1 93.25 39 GLN B C 1
ATOM 2325 O O . GLN B 1 39 ? -4.527 22.312 14.461 1 93.25 39 GLN B O 1
ATOM 2330 N N . LEU B 1 40 ? -3.951 24.469 14.273 1 92.56 40 LEU B N 1
ATOM 2331 C CA . LEU B 1 40 ? -2.549 24.203 14.578 1 92.56 40 LEU B CA 1
ATOM 2332 C C . LEU B 1 40 ? -2.1 25 15.805 1 92.56 40 LEU B C 1
ATOM 2334 O O . LEU B 1 40 ? -2.605 26.094 16.062 1 92.56 40 LEU B O 1
ATOM 2338 N N . GLY B 1 41 ? -1.099 24.391 16.438 1 81.25 41 GLY B N 1
ATOM 2339 C CA . GLY B 1 41 ? -0.259 25.172 17.328 1 81.25 41 GLY B CA 1
ATOM 2340 C C . GLY B 1 41 ? -0.924 25.469 18.656 1 81.25 41 GLY B C 1
ATOM 2341 O O . GLY B 1 41 ? -1.666 26.453 18.781 1 81.25 41 GLY B O 1
ATOM 2342 N N . TRP B 1 42 ? -0.972 24.656 19.562 1 76.88 42 TRP B N 1
ATOM 2343 C CA . TRP B 1 42 ? -1.31 24.969 20.953 1 76.88 42 TRP B CA 1
ATOM 2344 C C . TRP B 1 42 ? -0.227 24.453 21.891 1 76.88 42 TRP B C 1
ATOM 2346 O O . TRP B 1 42 ? 0.65 23.688 21.5 1 76.88 42 TRP B O 1
ATOM 2356 N N . THR B 1 43 ? -0.22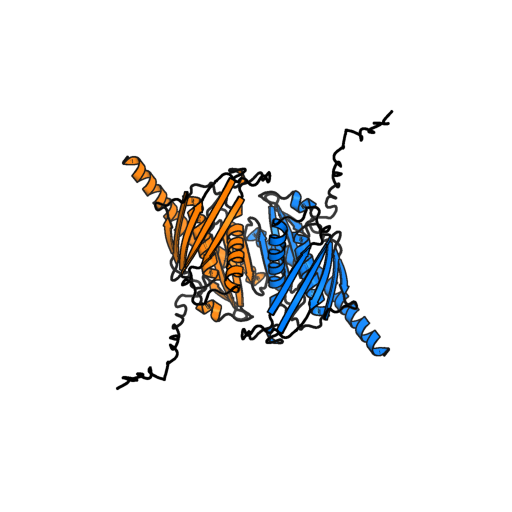4 25.125 22.969 1 74.19 43 THR B N 1
ATOM 2357 C CA . THR B 1 43 ? 0.848 24.891 23.938 1 74.19 43 THR B CA 1
ATOM 2358 C C . THR B 1 43 ? 0.8 23.453 24.438 1 74.19 43 THR B C 1
ATOM 2360 O O . THR B 1 43 ? -0.208 23.016 25 1 74.19 43 THR B O 1
ATOM 2363 N N . THR B 1 44 ? 1.806 22.703 24.047 1 77.88 44 THR B N 1
ATOM 2364 C CA . THR B 1 44 ? 2.018 21.344 24.531 1 77.88 44 THR B CA 1
ATOM 2365 C C . THR B 1 44 ? 3.508 21.031 24.656 1 77.88 44 THR B C 1
ATOM 2367 O O . THR B 1 44 ? 4.348 21.891 24.391 1 77.88 44 THR B O 1
ATOM 2370 N N . LYS B 1 45 ? 3.824 19.922 25.203 1 86.5 45 LYS B N 1
ATOM 2371 C CA . LYS B 1 45 ? 5.199 19.438 25.281 1 86.5 45 LYS B CA 1
ATOM 2372 C C . LYS B 1 45 ? 5.715 19.031 23.906 1 86.5 45 LYS B C 1
ATOM 2374 O O . LYS B 1 45 ? 6.922 18.906 23.703 1 86.5 45 LYS B O 1
ATOM 2379 N N . ALA B 1 46 ? 4.793 18.984 23.016 1 91.56 46 ALA B N 1
ATOM 2380 C CA . ALA B 1 46 ? 5.16 18.562 21.672 1 91.56 46 ALA B CA 1
ATOM 2381 C C . ALA B 1 46 ? 5.789 19.703 20.875 1 91.56 46 ALA B C 1
ATOM 2383 O O . ALA B 1 46 ? 5.488 20.875 21.125 1 91.56 46 ALA B O 1
ATOM 2384 N N . ASN B 1 47 ? 6.766 19.406 19.969 1 93.94 47 ASN B N 1
ATOM 2385 C CA . ASN B 1 47 ? 7.379 20.406 19.109 1 93.94 47 ASN B CA 1
ATOM 2386 C C . ASN B 1 47 ? 6.375 20.953 18.094 1 93.94 47 ASN B C 1
ATOM 2388 O O . ASN B 1 47 ? 6.527 22.078 17.625 1 93.94 47 ASN B O 1
ATOM 2392 N N . GLY B 1 48 ? 5.387 20.125 17.75 1 95.38 48 GLY B N 1
ATOM 2393 C CA . GLY B 1 48 ? 4.297 20.5 16.875 1 95.38 48 GLY B CA 1
ATOM 2394 C C . GLY B 1 48 ? 3.025 19.719 17.109 1 95.38 48 GLY B C 1
ATOM 2395 O O . GLY B 1 48 ? 3.064 18.625 17.688 1 95.38 48 GLY B O 1
ATOM 2396 N N . ASN B 1 49 ? 1.979 20.344 16.75 1 96.06 49 ASN B N 1
ATOM 2397 C CA . ASN B 1 49 ? 0.695 19.672 16.922 1 96.06 49 ASN B CA 1
ATOM 2398 C C . ASN B 1 49 ? -0.354 20.203 15.953 1 96.06 49 ASN B C 1
ATOM 2400 O O . ASN B 1 49 ? -0.225 21.312 15.445 1 96.06 49 ASN B O 1
ATOM 2404 N N . ALA B 1 50 ? -1.306 19.359 15.727 1 97.25 50 ALA B N 1
ATOM 2405 C CA . ALA B 1 50 ? -2.416 19.719 14.844 1 97.25 50 ALA B CA 1
ATOM 2406 C C . ALA B 1 50 ? -3.684 18.953 15.234 1 97.25 50 ALA B C 1
ATOM 2408 O O . ALA B 1 50 ? -3.615 17.875 15.805 1 97.25 50 ALA B O 1
ATOM 2409 N N . TYR B 1 51 ? -4.777 19.625 14.984 1 96.62 51 TYR B N 1
ATOM 2410 C CA . TYR B 1 51 ? -6.109 19.062 15.172 1 96.62 51 TYR B CA 1
ATOM 2411 C C . TYR B 1 51 ? -6.922 19.141 13.883 1 96.62 51 TYR B C 1
ATOM 2413 O O . TYR B 1 51 ? -6.879 20.156 13.18 1 96.62 51 TYR B O 1
ATOM 2421 N N . LEU B 1 52 ? -7.57 18.031 13.508 1 97.94 52 LEU B N 1
ATOM 2422 C CA . LEU B 1 52 ? -8.359 17.984 12.281 1 97.94 52 LEU B CA 1
ATOM 2423 C C . LEU B 1 52 ? -9.758 17.438 12.555 1 97.94 52 LEU B C 1
ATOM 2425 O O . LEU B 1 52 ? -9.922 16.453 13.258 1 97.94 52 LEU B O 1
ATOM 2429 N N . GLU B 1 53 ? -10.719 18.203 12.047 1 97.12 53 GLU B N 1
ATOM 2430 C CA . GLU B 1 53 ? -12.109 17.75 12.047 1 97.12 53 GLU B CA 1
ATOM 2431 C C . GLU B 1 53 ? -12.68 17.719 10.633 1 97.12 53 GLU B C 1
ATOM 2433 O O . GLU B 1 53 ? -12.531 18.688 9.875 1 97.12 53 GLU B O 1
ATOM 2438 N N . SER B 1 54 ? -13.242 16.656 10.25 1 96.94 54 SER B N 1
ATOM 2439 C CA . SER B 1 54 ? -13.953 16.469 8.992 1 96.94 54 SER B CA 1
ATOM 2440 C C . SER B 1 54 ? -15.219 15.641 9.188 1 96.94 54 SER B C 1
ATOM 2442 O O . SER B 1 54 ? -15.164 14.406 9.172 1 96.94 54 SER B O 1
ATOM 2444 N N . GLY B 1 55 ? -16.375 16.344 9.266 1 94.38 55 GLY B N 1
ATOM 2445 C CA . GLY B 1 55 ? -17.562 15.617 9.664 1 94.38 55 GLY B CA 1
ATOM 2446 C C . GLY B 1 55 ? -17.422 14.922 11 1 94.38 55 GLY B C 1
ATOM 2447 O O . GLY B 1 55 ? -17.109 15.562 12.008 1 94.38 55 GLY B O 1
ATOM 2448 N N . ASN B 1 56 ? -17.562 13.586 11 1 93.31 56 ASN B N 1
ATOM 2449 C CA . ASN B 1 56 ? -17.469 12.828 12.242 1 93.31 56 ASN B CA 1
ATOM 2450 C C . ASN B 1 56 ? -16.078 12.219 12.422 1 93.31 56 ASN B C 1
ATOM 2452 O O . ASN B 1 56 ? -15.922 11.203 13.109 1 93.31 56 ASN B O 1
ATOM 2456 N N . ILE B 1 57 ? -15.133 12.789 11.773 1 96.5 57 ILE B N 1
ATOM 2457 C CA . ILE B 1 57 ? -13.734 12.422 11.992 1 96.5 57 ILE B CA 1
ATOM 2458 C C . ILE B 1 57 ? -13.047 13.5 12.828 1 96.5 57 ILE B C 1
ATOM 2460 O O . ILE B 1 57 ? -13.109 14.688 12.5 1 96.5 57 ILE B O 1
ATOM 2464 N N . LYS B 1 58 ? -12.461 13.078 13.898 1 96.75 58 LYS B N 1
ATOM 2465 C CA . LYS B 1 58 ? -11.672 13.953 14.758 1 96.75 58 LYS B CA 1
ATOM 2466 C C . LYS B 1 58 ? -10.312 13.336 15.086 1 96.75 58 LYS B C 1
ATOM 2468 O O . LYS B 1 58 ? -10.242 12.203 15.555 1 96.75 58 LYS B O 1
ATOM 2473 N N . ILE B 1 59 ? -9.273 14.086 14.781 1 98 59 ILE B N 1
ATOM 2474 C CA . ILE B 1 59 ? -7.922 13.555 14.93 1 98 59 ILE B CA 1
ATOM 2475 C C . ILE B 1 59 ? -7.027 14.594 15.602 1 98 59 ILE B C 1
ATOM 2477 O O . ILE B 1 59 ? -7.086 15.781 15.273 1 98 59 ILE B O 1
ATOM 2481 N N . ALA B 1 60 ? -6.223 14.141 16.562 1 97.44 60 ALA B N 1
ATOM 2482 C CA . ALA B 1 60 ? -5.168 14.953 17.156 1 97.44 60 ALA B CA 1
ATOM 2483 C C . ALA B 1 60 ? -3.791 14.359 16.875 1 97.44 60 ALA B C 1
ATOM 2485 O O . ALA B 1 60 ? -3.59 13.148 17.031 1 97.44 60 ALA B O 1
ATOM 2486 N N . CYS B 1 61 ? -2.906 15.172 16.453 1 97.88 61 CYS B N 1
ATOM 2487 C CA . CYS B 1 61 ? -1.551 14.711 16.172 1 97.88 61 CYS B CA 1
ATOM 2488 C C . CYS B 1 61 ? -0.527 15.516 16.969 1 97.88 61 CYS B C 1
ATOM 2490 O O . CYS B 1 61 ? -0.691 16.719 17.156 1 97.88 61 CYS B O 1
ATOM 2492 N N . SER B 1 62 ? 0.541 14.828 17.422 1 97.81 62 SER B N 1
ATOM 2493 C CA . SER B 1 62 ? 1.674 15.453 18.094 1 97.81 62 SER B CA 1
ATOM 2494 C C . SER B 1 62 ? 2.998 14.984 17.5 1 97.81 62 SER B C 1
ATOM 2496 O O . SER B 1 62 ? 3.156 13.812 17.172 1 97.81 62 SER B O 1
ATOM 2498 N N . VAL B 1 63 ? 3.879 15.883 17.359 1 97.81 63 VAL B N 1
ATOM 2499 C CA . VAL B 1 63 ? 5.184 15.578 16.797 1 97.81 63 VAL B CA 1
ATOM 2500 C C . VAL B 1 63 ? 6.277 15.836 17.828 1 97.81 63 VAL B C 1
ATOM 2502 O O . VAL B 1 63 ? 6.301 16.891 18.453 1 97.81 63 VAL B O 1
ATOM 2505 N N . PHE B 1 64 ? 7.105 14.859 18.016 1 96.44 64 PHE B N 1
ATOM 2506 C CA . PHE B 1 64 ? 8.273 14.984 18.875 1 96.44 64 PHE B CA 1
ATOM 2507 C C . PHE B 1 64 ? 9.555 14.797 18.078 1 96.44 64 PHE B C 1
ATOM 2509 O O . PHE B 1 64 ? 9.75 13.766 17.438 1 96.44 64 PHE B O 1
ATOM 2516 N N . GLY B 1 65 ? 10.391 15.781 18.203 1 91.5 65 GLY B N 1
ATOM 2517 C CA . GLY B 1 65 ? 11.648 15.758 17.469 1 91.5 65 GLY B CA 1
ATOM 2518 C C . GLY B 1 65 ? 11.797 16.922 16.516 1 91.5 65 GLY B C 1
ATOM 2519 O O . GLY B 1 65 ? 10.914 17.781 16.422 1 91.5 65 GLY B O 1
ATOM 2520 N N . PRO B 1 66 ? 12.992 16.891 15.945 1 93.12 66 PRO B N 1
ATOM 2521 C CA . PRO B 1 66 ? 14.086 15.914 15.914 1 93.12 66 PRO B CA 1
ATOM 2522 C C . PRO B 1 66 ? 14.781 15.773 17.266 1 93.12 66 PRO B C 1
ATOM 2524 O O . PRO B 1 66 ? 14.977 16.766 17.969 1 93.12 66 PRO B O 1
ATOM 2527 N N . ARG B 1 67 ? 14.969 14.469 17.625 1 92.19 67 ARG B N 1
ATOM 2528 C CA . ARG B 1 67 ? 15.688 14.164 18.859 1 92.19 67 ARG B CA 1
ATOM 2529 C C . ARG B 1 67 ? 16.766 13.109 18.625 1 92.19 67 ARG B C 1
ATOM 2531 O O . ARG B 1 67 ? 16.594 12.219 17.781 1 92.19 67 ARG B O 1
ATOM 2538 N N . PRO B 1 68 ? 17.891 13.234 19.344 1 88.06 68 PRO B N 1
ATOM 2539 C CA . PRO B 1 68 ? 18.969 12.258 19.156 1 88.06 68 PRO B CA 1
ATOM 2540 C C . PRO B 1 68 ? 18.516 10.828 19.484 1 88.06 68 PRO B C 1
ATOM 2542 O O . PRO B 1 68 ? 17.75 10.609 20.422 1 88.06 68 PRO B O 1
ATOM 2545 N N . THR B 1 69 ? 18.859 10.016 18.547 1 80.75 69 THR B N 1
ATOM 2546 C CA . THR B 1 69 ? 18.562 8.602 18.766 1 80.75 69 THR B CA 1
ATOM 2547 C C . THR B 1 69 ? 19.812 7.848 19.219 1 80.75 69 THR B C 1
ATOM 2549 O O . THR B 1 69 ? 20.922 8.188 18.812 1 80.75 69 THR B O 1
ATOM 2552 N N . LYS B 1 70 ? 19.703 7.02 20.312 1 66.69 70 LYS B N 1
ATOM 2553 C CA . LYS B 1 70 ? 20.812 6.215 20.812 1 66.69 70 LYS B CA 1
ATOM 2554 C C . LYS B 1 70 ? 21.172 5.105 19.828 1 66.69 70 LYS B C 1
ATOM 2556 O O . LYS B 1 70 ? 22.203 4.449 19.969 1 66.69 70 LYS B O 1
ATOM 2561 N N . THR B 1 71 ? 20.203 4.758 19.141 1 59.22 71 THR B N 1
ATOM 2562 C CA . THR B 1 71 ? 20.438 3.549 18.359 1 59.22 71 THR B CA 1
ATOM 2563 C C . THR B 1 71 ? 21.531 3.789 17.312 1 59.22 71 THR B C 1
ATOM 2565 O O . THR B 1 71 ? 21.516 4.82 16.641 1 59.22 71 THR B O 1
ATOM 2568 N N . SER B 1 72 ? 22.766 3.205 17.578 1 50.53 72 SER B N 1
ATOM 2569 C CA . SER B 1 72 ? 24.047 3.133 16.906 1 50.53 72 SER B CA 1
ATOM 2570 C C . SER B 1 72 ? 23.875 2.986 15.398 1 50.53 72 SER B C 1
ATOM 2572 O O . SER B 1 72 ? 24.859 2.912 14.648 1 50.53 72 SER B O 1
ATOM 2574 N N . SER B 1 73 ? 22.703 2.684 14.969 1 52.66 73 SER B N 1
ATOM 2575 C CA . SER B 1 73 ? 22.844 2.357 13.547 1 52.66 73 SER B CA 1
ATOM 2576 C C . SER B 1 73 ? 23.156 3.596 12.719 1 52.66 73 SER B C 1
ATOM 2578 O O . SER B 1 73 ? 22.609 4.672 12.961 1 52.66 73 SER B O 1
ATOM 2580 N N . PHE B 1 74 ? 24.391 3.686 12.367 1 52.66 74 PHE B N 1
ATOM 2581 C CA . PHE B 1 74 ? 24.969 4.672 11.461 1 52.66 74 PHE B CA 1
ATOM 2582 C C . PHE B 1 74 ? 23.969 5.074 10.383 1 52.66 74 PHE B C 1
ATOM 2584 O O . PHE B 1 74 ? 24.062 4.629 9.242 1 52.66 74 PHE B O 1
ATOM 2591 N N . HIS B 1 75 ? 22.719 5.387 10.906 1 60.41 75 HIS B N 1
ATOM 2592 C CA . HIS B 1 75 ? 21.844 5.852 9.828 1 60.41 75 HIS B CA 1
ATOM 2593 C C . HIS B 1 75 ? 22.141 7.301 9.461 1 60.41 75 HIS B C 1
ATOM 2595 O O . HIS B 1 75 ? 22.188 8.172 10.336 1 60.41 75 HIS B O 1
ATOM 2601 N N . SER B 1 76 ? 22.516 7.562 8.195 1 74.88 76 SER B N 1
ATOM 2602 C CA . SER B 1 76 ? 22.891 8.859 7.641 1 74.88 76 SER B CA 1
ATOM 2603 C C . SER B 1 76 ? 21.672 9.789 7.559 1 74.88 76 SER B C 1
ATOM 2605 O O . SER B 1 76 ? 21.828 11 7.375 1 74.88 76 SER B O 1
ATOM 2607 N N . ILE B 1 77 ? 20.375 9.266 7.938 1 82.38 77 ILE B N 1
ATOM 2608 C CA . ILE B 1 77 ? 19.203 10.148 7.848 1 82.38 77 ILE B CA 1
ATOM 2609 C C . ILE B 1 77 ? 18.312 9.961 9.07 1 82.38 77 ILE B C 1
ATOM 2611 O O . ILE B 1 77 ? 18.438 8.969 9.789 1 82.38 77 ILE B O 1
ATOM 2615 N N . ALA B 1 78 ? 17.453 10.93 9.391 1 89.44 78 ALA B N 1
ATOM 2616 C CA . ALA B 1 78 ? 16.531 10.852 10.523 1 89.44 78 ALA B CA 1
ATOM 2617 C C . ALA B 1 78 ? 15.547 9.695 10.352 1 89.44 78 ALA B C 1
ATOM 2619 O O . ALA B 1 78 ? 15.117 9.406 9.234 1 89.44 78 ALA B O 1
ATOM 2620 N N . LYS B 1 79 ? 15.219 9.125 11.414 1 91.38 79 LYS B N 1
ATOM 2621 C CA . LYS B 1 79 ? 14.18 8.102 11.406 1 91.38 79 LYS B CA 1
ATOM 2622 C C . LYS B 1 79 ? 12.805 8.711 11.672 1 91.38 79 LYS B C 1
ATOM 2624 O O . LYS B 1 79 ? 12.609 9.406 12.68 1 91.38 79 LYS B O 1
ATOM 2629 N N . LEU B 1 80 ? 11.906 8.508 10.789 1 94.88 80 LEU B N 1
ATOM 2630 C CA . LEU B 1 80 ? 10.523 8.922 10.984 1 94.88 80 LEU B CA 1
ATOM 2631 C C . LEU B 1 80 ? 9.68 7.77 11.523 1 94.88 80 LEU B C 1
ATOM 2633 O O . LEU B 1 80 ? 9.711 6.664 10.977 1 94.88 80 LEU B O 1
ATOM 2637 N N . THR B 1 81 ? 9.016 7.996 12.594 1 95.25 81 THR B N 1
ATOM 2638 C CA . THR B 1 81 ? 8.109 6.996 13.133 1 95.25 81 THR B CA 1
ATOM 2639 C C . THR B 1 81 ? 6.711 7.582 13.328 1 95.25 81 THR B C 1
ATOM 2641 O O . THR B 1 81 ? 6.559 8.656 13.906 1 95.25 81 THR B O 1
ATOM 2644 N N . CYS B 1 82 ? 5.742 6.879 12.82 1 96.81 82 CYS B N 1
ATOM 2645 C CA . CYS B 1 82 ? 4.352 7.266 13.016 1 96.81 82 CYS B CA 1
ATOM 2646 C C . CYS B 1 82 ? 3.596 6.203 13.812 1 96.81 82 CYS B C 1
ATOM 2648 O O . CYS B 1 82 ? 3.719 5.012 13.531 1 96.81 82 CYS B O 1
ATOM 2650 N N . GLU B 1 83 ? 2.922 6.672 14.781 1 96.75 83 GLU B N 1
ATOM 2651 C CA . GLU B 1 83 ? 2.092 5.777 15.586 1 96.75 83 GLU B CA 1
ATOM 2652 C C . GLU B 1 83 ? 0.648 6.266 15.641 1 96.75 83 GLU B C 1
ATOM 2654 O O . GLU B 1 83 ? 0.369 7.336 16.188 1 96.75 83 GLU B O 1
ATOM 2659 N N . LEU B 1 84 ? -0.233 5.461 15.125 1 96.94 84 LEU B N 1
ATOM 2660 C CA . LEU B 1 84 ? -1.659 5.766 15.133 1 96.94 84 LEU B CA 1
ATOM 2661 C C . LEU B 1 84 ? -2.391 4.914 16.172 1 96.94 84 LEU B C 1
ATOM 2663 O O . LEU B 1 84 ? -2.172 3.705 16.25 1 96.94 84 LEU B O 1
ATOM 2667 N N . LYS B 1 85 ? -3.178 5.523 16.922 1 93.88 85 LYS B N 1
ATOM 2668 C CA . LYS B 1 85 ? -3.994 4.832 17.922 1 93.88 85 LYS B CA 1
ATOM 2669 C C . LYS B 1 85 ? -5.441 5.316 17.875 1 93.88 85 LYS B C 1
ATOM 2671 O O . LYS B 1 85 ? -5.695 6.512 17.719 1 93.88 85 LYS B O 1
ATOM 2676 N N . PHE B 1 86 ? -6.336 4.387 18.062 1 92.19 86 PHE B N 1
ATOM 2677 C CA . PHE B 1 86 ? -7.746 4.73 18.188 1 92.19 86 PHE B CA 1
ATOM 2678 C C . PHE B 1 86 ? -8.125 4.91 19.656 1 92.19 86 PHE B C 1
ATOM 2680 O O . PHE B 1 86 ? -7.695 4.137 20.516 1 92.19 86 PHE B O 1
ATOM 2687 N N . SER B 1 87 ? -8.805 5.992 19.906 1 89 87 SER B N 1
ATOM 2688 C CA . SER B 1 87 ? -9.406 6.105 21.234 1 89 87 SER B CA 1
ATOM 2689 C C . SER B 1 87 ? -10.43 5.004 21.469 1 89 87 SER B C 1
ATOM 2691 O O . SER B 1 87 ? -11.078 4.531 20.531 1 89 87 SER B O 1
ATOM 2693 N N 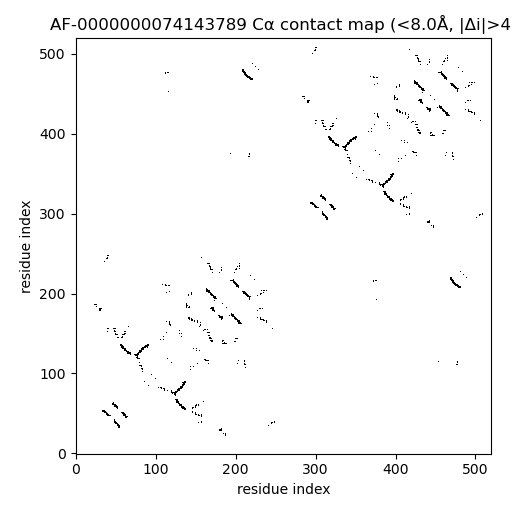. PRO B 1 88 ? -10.555 4.5 22.703 1 76.38 88 PRO B N 1
ATOM 2694 C CA . PRO B 1 88 ? -11.469 3.398 23.016 1 76.38 88 PRO B CA 1
ATOM 2695 C C . PRO B 1 88 ? -12.867 3.613 22.438 1 76.38 88 PRO B C 1
ATOM 2697 O O . PRO B 1 88 ? -13.523 2.654 22.031 1 76.38 88 PRO B O 1
ATOM 2700 N N . PHE B 1 89 ? -13.352 4.859 22.344 1 73.94 89 PHE B N 1
ATOM 2701 C CA . PHE B 1 89 ? -14.711 5.113 21.875 1 73.94 89 PHE B CA 1
ATOM 2702 C C . PHE B 1 89 ? -14.703 5.688 20.469 1 73.94 89 PHE B C 1
ATOM 2704 O O . PHE B 1 89 ? -15.727 6.176 19.984 1 73.94 89 PHE B O 1
ATOM 2711 N N . ALA B 1 90 ? -13.617 5.543 19.844 1 77.94 90 ALA B N 1
ATOM 2712 C CA . ALA B 1 90 ? -13.484 6.191 18.531 1 77.94 90 ALA B CA 1
ATOM 2713 C C . ALA B 1 90 ? -14.273 5.445 17.469 1 77.94 90 ALA B C 1
ATOM 2715 O O . ALA B 1 90 ? -14.656 6.027 16.453 1 77.94 90 ALA B O 1
ATOM 2716 N N . GLN B 1 91 ? -14.305 4.141 17.688 1 65.81 91 GLN B N 1
ATOM 2717 C CA . GLN B 1 91 ? -15 3.311 16.703 1 65.81 91 GLN B CA 1
ATOM 2718 C C . GLN B 1 91 ? -16.141 2.529 17.359 1 65.81 91 GLN B C 1
ATOM 2720 O O . GLN B 1 91 ? -16.172 2.379 18.578 1 65.81 91 GLN B O 1
ATOM 2725 N N . THR B 1 92 ? -17.047 2.359 16.516 1 56.38 92 THR B N 1
ATOM 2726 C CA . THR B 1 92 ? -18.188 1.6 17.016 1 56.38 92 THR B CA 1
ATOM 2727 C C . THR B 1 92 ? -17.781 0.155 17.297 1 56.38 92 THR B C 1
ATOM 2729 O O . THR B 1 92 ? -18.406 -0.509 18.141 1 56.38 92 THR B O 1
ATOM 2732 N N . VAL B 1 93 ? -16.812 -0.204 16.625 1 51.66 93 VAL B N 1
ATOM 2733 C CA . VAL B 1 93 ? -16.484 -1.615 16.797 1 51.66 93 VAL B CA 1
ATOM 2734 C C . VAL B 1 93 ? -15.438 -1.772 17.891 1 51.66 93 VAL B C 1
ATOM 2736 O O . VAL B 1 93 ? -14.469 -1.013 17.938 1 51.66 93 VAL B O 1
ATOM 2739 N N . ARG B 1 94 ? -15.688 -2.617 18.875 1 46.97 94 ARG B N 1
ATOM 2740 C CA . ARG B 1 94 ? -14.82 -2.91 20.016 1 46.97 94 ARG B CA 1
ATOM 2741 C C . ARG B 1 94 ? -13.406 -3.229 19.562 1 46.97 94 ARG B C 1
ATOM 2743 O O . ARG B 1 94 ? -13.203 -3.832 18.5 1 46.97 94 ARG B O 1
ATOM 2750 N N . LYS B 1 95 ? -12.5 -2.793 20.406 1 54.16 95 LYS B N 1
ATOM 2751 C CA . LYS B 1 95 ? -11.062 -3.014 20.25 1 54.16 95 LYS B CA 1
ATOM 2752 C C . LYS B 1 95 ? -10.734 -4.504 20.219 1 54.16 95 LYS B C 1
ATOM 2754 O O . LYS B 1 95 ? -11.133 -5.246 21.125 1 54.16 95 LYS B O 1
ATOM 2759 N N . SER B 1 96 ? -10.516 -5.164 19.156 1 53.34 96 SER B N 1
ATOM 2760 C CA . SER B 1 96 ? -10.07 -6.543 19.016 1 53.34 96 SER B CA 1
ATOM 2761 C C . SER B 1 96 ? -8.609 -6.613 18.594 1 53.34 96 SER B C 1
ATOM 2763 O O . SER B 1 96 ? -8.008 -5.59 18.266 1 53.34 96 SER B O 1
ATOM 2765 N N . ASN B 1 97 ? -7.883 -7.68 18.875 1 51.69 97 ASN B N 1
ATOM 2766 C CA . ASN B 1 97 ? -6.566 -7.977 18.328 1 51.69 97 ASN B CA 1
ATOM 2767 C C . ASN B 1 97 ? -6.457 -7.527 16.875 1 51.69 97 ASN B C 1
ATOM 2769 O O . ASN B 1 97 ? -5.406 -7.047 16.438 1 51.69 97 ASN B O 1
ATOM 2773 N N . VAL B 1 98 ? -7.535 -7.512 16.25 1 53.16 98 VAL B N 1
ATOM 2774 C CA . VAL B 1 98 ? -7.625 -7.109 14.852 1 53.16 98 VAL B CA 1
ATOM 2775 C C . VAL B 1 98 ? -7.398 -5.602 14.734 1 53.16 98 VAL B C 1
ATOM 2777 O O . VAL B 1 98 ? -6.727 -5.141 13.812 1 53.16 98 VAL B O 1
ATOM 2780 N N . GLN B 1 99 ? -7.762 -5.008 15.781 1 57.47 99 GLN B N 1
ATOM 2781 C CA . GLN B 1 99 ? -7.605 -3.557 15.773 1 57.47 99 GLN B CA 1
ATOM 2782 C C . GLN B 1 99 ? -6.137 -3.16 15.898 1 57.47 99 GLN B C 1
ATOM 2784 O O . GLN B 1 99 ? -5.688 -2.219 15.242 1 57.47 99 GLN B O 1
ATOM 2789 N N . ASP B 1 100 ? -5.406 -3.824 16.688 1 63.31 100 ASP B N 1
ATOM 2790 C CA . ASP B 1 100 ? -3.992 -3.527 16.875 1 63.31 100 ASP B CA 1
ATOM 2791 C C . ASP B 1 100 ? -3.213 -3.717 15.578 1 63.31 100 ASP B C 1
ATOM 2793 O O . ASP B 1 100 ? -2.354 -2.9 15.242 1 63.31 100 ASP B O 1
ATOM 2797 N N . ILE B 1 101 ? -3.553 -4.762 14.961 1 60.66 101 ILE B N 1
ATOM 2798 C CA . ILE B 1 101 ? -2.891 -5.066 13.695 1 60.66 101 ILE B CA 1
ATOM 2799 C C . ILE B 1 101 ? -3.205 -3.977 12.672 1 60.66 101 ILE B C 1
ATOM 2801 O O . ILE B 1 101 ? -2.312 -3.508 11.961 1 60.66 101 ILE B O 1
ATOM 2805 N N . ASN B 1 102 ? -4.344 -3.492 12.766 1 78.62 102 ASN B N 1
ATOM 2806 C CA . ASN B 1 102 ? -4.75 -2.439 11.836 1 78.62 102 ASN B CA 1
ATOM 2807 C C . ASN B 1 102 ? -4.031 -1.126 12.133 1 78.62 102 ASN B C 1
ATOM 2809 O O . ASN B 1 102 ? -3.586 -0.437 11.211 1 78.62 102 ASN B O 1
ATOM 2813 N N . GLU B 1 103 ? -3.844 -0.915 13.406 1 88.38 103 GLU B N 1
ATOM 2814 C CA . GLU B 1 103 ? -3.174 0.318 13.812 1 88.38 103 GLU B CA 1
ATOM 2815 C C . GLU B 1 103 ? -1.737 0.361 13.297 1 88.38 103 GLU B C 1
ATOM 2817 O O . GLU B 1 103 ? -1.279 1.393 12.805 1 88.38 103 GLU B O 1
ATOM 2822 N N . ARG B 1 104 ? -1.11 -0.699 13.391 1 85.25 104 ARG B N 1
ATOM 2823 C CA . ARG B 1 104 ? 0.26 -0.772 12.898 1 85.25 104 ARG B CA 1
ATOM 2824 C C . ARG B 1 104 ? 0.308 -0.589 11.383 1 85.25 104 ARG B C 1
ATOM 2826 O O . ARG B 1 104 ? 1.161 0.135 10.867 1 85.25 104 ARG B O 1
ATOM 2833 N N . ASP B 1 105 ? -0.581 -1.18 10.727 1 86 105 ASP B N 1
ATOM 2834 C CA . ASP B 1 105 ? -0.645 -1.072 9.273 1 86 105 ASP B CA 1
ATOM 2835 C C . ASP B 1 105 ? -0.904 0.369 8.836 1 86 105 ASP B C 1
ATOM 2837 O O . ASP B 1 105 ? -0.226 0.887 7.945 1 86 105 ASP B O 1
ATOM 2841 N N . PHE B 1 106 ? -1.823 0.934 9.5 1 92.62 106 PHE B N 1
ATOM 2842 C CA . PHE B 1 106 ? -2.182 2.305 9.156 1 92.62 106 PHE B CA 1
ATOM 2843 C C . PHE B 1 106 ? -1.021 3.254 9.438 1 92.62 106 PHE B C 1
ATOM 2845 O O . PHE B 1 106 ? -0.75 4.16 8.648 1 92.62 106 PHE B O 1
ATOM 2852 N N . SER B 1 107 ? -0.359 3.012 10.508 1 95.25 107 SER B N 1
ATOM 2853 C CA . SER B 1 107 ? 0.812 3.812 10.852 1 95.25 107 SER B CA 1
ATOM 2854 C C . SER B 1 107 ? 1.858 3.758 9.742 1 95.25 107 SER B C 1
ATOM 2856 O O . SER B 1 107 ? 2.465 4.777 9.398 1 95.25 107 SER B O 1
ATOM 2858 N N . GLN B 1 108 ? 1.995 2.643 9.18 1 90.94 108 GLN B N 1
ATOM 2859 C CA . GLN B 1 108 ? 2.982 2.461 8.117 1 90.94 108 GLN B CA 1
ATOM 2860 C C . GLN B 1 108 ? 2.566 3.199 6.852 1 90.94 108 GLN B C 1
ATOM 2862 O O . GLN B 1 108 ? 3.406 3.785 6.164 1 90.94 108 GLN B O 1
ATOM 2867 N N . HIS B 1 109 ? 1.25 3.154 6.539 1 92.44 109 HIS B N 1
ATOM 2868 C CA . HIS B 1 109 ? 0.76 3.896 5.383 1 92.44 109 HIS B CA 1
ATOM 2869 C C . HIS B 1 109 ? 1.012 5.391 5.543 1 92.44 109 HIS B C 1
ATOM 2871 O O . HIS B 1 109 ? 1.438 6.059 4.598 1 92.44 109 HIS B O 1
ATOM 2877 N N . ILE B 1 110 ? 0.791 5.832 6.711 1 97.25 110 ILE B N 1
ATOM 2878 C CA . ILE B 1 110 ? 0.973 7.25 6.984 1 97.25 110 ILE B CA 1
ATOM 2879 C C . ILE B 1 110 ? 2.453 7.609 6.887 1 97.25 110 ILE B C 1
ATOM 2881 O O . ILE B 1 110 ? 2.816 8.609 6.258 1 97.25 110 ILE B O 1
ATOM 2885 N N . GLU B 1 111 ? 3.244 6.809 7.465 1 95.94 111 GLU B N 1
ATOM 2886 C CA . GLU B 1 111 ? 4.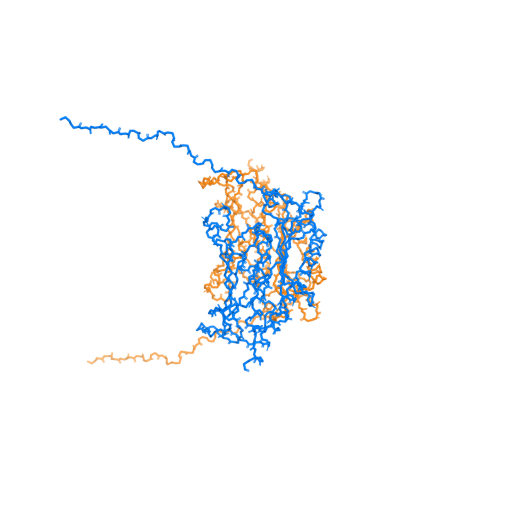688 7.035 7.418 1 95.94 111 GLU B CA 1
ATOM 2887 C C . GLU B 1 111 ? 5.195 7.062 5.98 1 95.94 111 GLU B C 1
ATOM 2889 O O . GLU B 1 111 ? 5.961 7.949 5.602 1 95.94 111 GLU B O 1
ATOM 2894 N N . ARG B 1 112 ? 4.746 6.152 5.207 1 91.56 112 ARG B N 1
ATOM 2895 C CA . ARG B 1 112 ? 5.152 6.059 3.807 1 91.56 112 ARG B CA 1
ATOM 2896 C C . ARG B 1 112 ? 4.707 7.289 3.023 1 91.56 112 ARG B C 1
ATOM 2898 O O . ARG B 1 112 ? 5.418 7.746 2.125 1 91.56 112 ARG B O 1
ATOM 2905 N N . SER B 1 113 ? 3.562 7.762 3.354 1 96.69 113 SER B N 1
ATOM 2906 C CA . SER B 1 113 ? 3.021 8.93 2.67 1 96.69 113 SER B CA 1
ATOM 2907 C C . SER B 1 113 ? 3.822 10.188 3.002 1 96.69 113 SER B C 1
ATOM 2909 O O . SER B 1 113 ? 3.99 11.062 2.152 1 96.69 113 SER B O 1
ATOM 2911 N N . LEU B 1 114 ? 4.348 10.25 4.199 1 97.69 114 LEU B N 1
ATOM 2912 C CA . LEU B 1 114 ? 4.922 11.492 4.695 1 97.69 114 LEU B CA 1
ATOM 2913 C C . LEU B 1 114 ? 6.422 11.547 4.422 1 97.69 114 LEU B C 1
ATOM 2915 O O . LEU B 1 114 ? 6.977 12.625 4.203 1 97.69 114 LEU B O 1
ATOM 2919 N N . ALA B 1 115 ? 7.059 10.438 4.398 1 94.81 115 ALA B N 1
ATOM 2920 C CA . ALA B 1 115 ? 8.516 10.336 4.402 1 94.81 115 ALA B CA 1
ATOM 2921 C C . ALA B 1 115 ? 9.125 11.086 3.223 1 94.81 115 ALA B C 1
ATOM 2923 O O . ALA B 1 115 ? 10.047 11.883 3.393 1 94.81 115 ALA B O 1
ATOM 2924 N N . PRO B 1 116 ? 8.586 10.938 2.049 1 93.88 116 PRO B N 1
ATOM 2925 C CA . PRO B 1 116 ? 9.211 11.594 0.897 1 93.88 116 PRO B CA 1
ATOM 2926 C C . PRO B 1 116 ? 9.141 13.117 0.974 1 93.88 116 PRO B C 1
ATOM 2928 O O . PRO B 1 116 ? 9.891 13.805 0.283 1 93.88 116 PRO B O 1
ATOM 2931 N N . SER B 1 117 ? 8.242 13.602 1.767 1 96.19 117 SER B N 1
ATOM 2932 C CA . SER B 1 117 ? 8.039 15.047 1.82 1 96.19 117 SER B CA 1
ATOM 2933 C C . SER B 1 117 ? 8.977 15.703 2.832 1 96.19 117 SER B C 1
ATOM 2935 O O . SER B 1 117 ? 9.125 16.922 2.84 1 96.19 117 SER B O 1
ATOM 2937 N N . ILE B 1 118 ? 9.586 14.945 3.713 1 96.19 118 ILE B N 1
ATOM 2938 C CA . ILE B 1 118 ? 10.391 15.469 4.816 1 96.19 118 ILE B CA 1
ATOM 2939 C C . ILE B 1 118 ? 11.867 15.406 4.449 1 96.19 118 ILE B C 1
ATOM 2941 O O . ILE B 1 118 ? 12.336 14.414 3.885 1 96.19 118 ILE B O 1
ATOM 2945 N N . MET B 1 119 ? 12.594 16.469 4.738 1 94.56 119 MET B N 1
ATOM 2946 C CA . MET B 1 119 ? 14.031 16.484 4.48 1 94.56 119 MET B CA 1
ATOM 2947 C C . MET B 1 119 ? 14.789 15.773 5.598 1 94.56 119 MET B C 1
ATOM 2949 O O . MET B 1 119 ? 15.562 16.406 6.32 1 94.56 119 MET B O 1
ATOM 2953 N N . LEU B 1 120 ? 14.695 14.523 5.598 1 91.62 120 LEU B N 1
ATOM 2954 C CA . LEU B 1 120 ? 15.211 13.703 6.684 1 91.62 120 LEU B CA 1
ATOM 2955 C C . LEU B 1 120 ? 16.734 13.773 6.746 1 91.62 120 LEU B C 1
ATOM 2957 O O . LEU B 1 120 ? 17.328 13.617 7.816 1 91.62 120 LEU B O 1
ATOM 2961 N N . HIS B 1 121 ? 17.391 14.055 5.574 1 89.12 121 HIS B N 1
ATOM 2962 C CA . HIS B 1 121 ? 18.844 14.086 5.488 1 89.12 121 HIS B CA 1
ATOM 2963 C C . HIS B 1 121 ? 19.406 15.273 6.254 1 89.12 121 HIS B C 1
ATOM 2965 O O . HIS B 1 121 ? 20.609 15.305 6.562 1 89.12 121 HIS B O 1
ATOM 2971 N N . LEU B 1 122 ? 18.594 16.234 6.613 1 92.56 122 LEU B N 1
ATOM 2972 C CA . LEU B 1 122 ? 19.031 17.422 7.355 1 92.56 122 LEU B CA 1
ATOM 2973 C C . LEU B 1 122 ? 19.125 17.125 8.844 1 92.56 122 LEU B C 1
ATOM 2975 O O . LEU B 1 122 ? 19.672 17.922 9.617 1 92.56 122 LEU B O 1
ATOM 2979 N N . TYR B 1 123 ? 18.672 15.898 9.305 1 92.12 123 TYR B N 1
ATOM 2980 C CA . TYR B 1 123 ? 18.625 15.555 10.719 1 92.12 123 TYR B CA 1
ATOM 2981 C C . TYR B 1 123 ? 19.281 14.211 10.984 1 92.12 123 TYR B C 1
ATOM 2983 O O . TYR B 1 123 ? 18.625 13.281 11.469 1 92.12 123 TYR B O 1
ATOM 2991 N N . PRO B 1 124 ? 20.578 14.164 10.734 1 88.69 124 PRO B N 1
ATOM 2992 C CA . PRO B 1 124 ? 21.25 12.883 10.945 1 88.69 124 PRO B CA 1
ATOM 2993 C C . PRO B 1 124 ? 21.234 12.438 12.406 1 88.69 124 PRO B C 1
ATOM 2995 O O . PRO B 1 124 ? 21.25 13.273 13.312 1 88.69 124 PRO B O 1
ATOM 2998 N N . LYS B 1 125 ? 21.094 11.148 12.625 1 88.62 125 LYS B N 1
ATOM 2999 C CA . LYS B 1 125 ? 21.125 10.523 13.945 1 88.62 125 LYS B CA 1
ATOM 3000 C C . LYS B 1 125 ? 19.984 11.023 14.82 1 88.62 125 LYS B C 1
ATOM 3002 O O . LYS B 1 125 ? 20.156 11.219 16.031 1 88.62 125 LYS B O 1
ATOM 3007 N N . SER B 1 126 ? 18.938 11.406 14.203 1 92.44 126 SER B N 1
ATOM 3008 C CA . SER B 1 126 ? 17.781 11.938 14.922 1 92.44 126 SER B CA 1
ATOM 3009 C C . SER B 1 126 ? 16.531 11.133 14.617 1 92.44 126 SER B C 1
ATOM 3011 O O . SER B 1 126 ? 16.5 10.352 13.664 1 92.44 126 SER B O 1
ATOM 3013 N N . SER B 1 127 ? 15.617 11.336 15.484 1 94.56 127 SER B N 1
ATOM 3014 C CA . SER B 1 127 ? 14.312 10.719 15.273 1 94.56 127 SER B CA 1
ATOM 3015 C C . SER B 1 127 ? 13.195 11.75 15.312 1 94.56 127 SER B C 1
ATOM 3017 O O . SER B 1 127 ? 13.266 12.727 16.062 1 94.56 127 SER B O 1
ATOM 3019 N N . ILE B 1 128 ? 12.289 11.586 14.477 1 96.56 128 ILE B N 1
ATOM 3020 C CA . ILE B 1 128 ? 11.047 12.344 14.445 1 96.56 128 ILE B CA 1
ATOM 3021 C C . ILE B 1 128 ? 9.867 11.406 14.711 1 96.56 128 ILE B C 1
ATOM 3023 O O . ILE B 1 128 ? 9.594 10.5 13.922 1 96.56 128 ILE B O 1
ATOM 3027 N N . ASP B 1 129 ? 9.195 11.625 15.812 1 97 129 ASP B N 1
ATOM 3028 C CA . ASP B 1 129 ? 8.102 10.75 16.219 1 97 129 ASP B CA 1
ATOM 3029 C C . ASP B 1 129 ? 6.754 11.469 16.094 1 97 129 ASP B C 1
ATOM 3031 O O . ASP B 1 129 ? 6.559 12.531 16.688 1 97 129 ASP B O 1
ATOM 3035 N N . VAL B 1 130 ? 5.879 10.852 15.344 1 98.12 130 VAL B N 1
ATOM 3036 C CA . VAL B 1 130 ? 4.543 11.406 15.148 1 98.12 130 VAL B CA 1
ATOM 3037 C C . VAL B 1 130 ? 3.506 10.516 15.828 1 98.12 130 VAL B C 1
ATOM 3039 O O . VAL B 1 130 ? 3.404 9.328 15.516 1 98.12 130 VAL B O 1
ATOM 3042 N N . TYR B 1 131 ? 2.797 11.109 16.75 1 97.12 131 TYR B N 1
ATOM 3043 C CA . TYR B 1 131 ? 1.723 10.391 17.438 1 97.12 131 TYR B CA 1
ATOM 3044 C C . TYR B 1 131 ? 0.358 10.875 16.953 1 97.12 131 TYR B C 1
ATOM 3046 O O . TYR B 1 131 ? 0.046 12.062 17.047 1 97.12 131 TYR B O 1
ATOM 3054 N N . ILE B 1 132 ? -0.42 9.938 16.438 1 98.12 132 ILE B N 1
ATOM 3055 C CA . ILE B 1 132 ? -1.727 10.25 15.875 1 98.12 132 ILE B CA 1
ATOM 3056 C C . ILE B 1 132 ? -2.824 9.602 16.719 1 98.12 132 ILE B C 1
ATOM 3058 O O . ILE B 1 132 ? -2.881 8.375 16.844 1 98.12 132 ILE B O 1
ATOM 3062 N N . GLN B 1 133 ? -3.643 10.43 17.25 1 96.38 133 GLN B N 1
ATOM 3063 C CA . GLN B 1 133 ? -4.762 9.945 18.047 1 96.38 133 GLN B CA 1
ATOM 3064 C C . GLN B 1 133 ? -6.09 10.156 17.328 1 96.38 133 GLN B C 1
ATOM 3066 O O . GLN B 1 133 ? -6.52 11.297 17.125 1 96.38 133 GLN B O 1
ATOM 3071 N N . ILE B 1 134 ? -6.727 9.016 16.969 1 96.94 134 ILE B N 1
ATOM 3072 C CA . ILE B 1 134 ? -8.062 9.086 16.391 1 96.94 134 ILE B CA 1
ATOM 3073 C C . ILE B 1 134 ? -9.102 9.195 17.5 1 96.94 134 ILE B C 1
ATOM 3075 O O . ILE B 1 134 ? -9.344 8.234 18.234 1 96.94 134 ILE B O 1
ATOM 3079 N N . LEU B 1 135 ? -9.695 10.328 17.578 1 94.81 135 LEU B N 1
ATOM 3080 C CA . LEU B 1 135 ? -10.695 10.578 18.609 1 94.81 135 LEU B CA 1
ATOM 3081 C C . LEU B 1 135 ? -12.07 10.094 18.172 1 94.81 135 LEU B C 1
ATOM 3083 O O . LEU B 1 135 ? -12.852 9.602 18.984 1 94.81 135 LEU B O 1
ATOM 3087 N N . GLU B 1 136 ? -12.406 10.289 16.969 1 93.5 136 GLU B N 1
ATOM 3088 C CA . GLU B 1 136 ? -13.633 9.852 16.328 1 93.5 136 GLU B CA 1
ATOM 3089 C C . GLU B 1 136 ? -13.383 9.453 14.875 1 93.5 136 GLU B C 1
ATOM 3091 O O . GLU B 1 136 ? -12.641 10.125 14.156 1 93.5 136 GLU B O 1
ATOM 3096 N N . SER B 1 137 ? -13.953 8.367 14.492 1 94.38 137 SER B N 1
ATOM 3097 C CA . SER B 1 137 ? -13.758 7.871 13.133 1 94.38 137 SER B CA 1
ATOM 3098 C C . SER B 1 137 ? -15.094 7.668 12.43 1 94.38 137 SER B C 1
ATOM 3100 O O . SER B 1 137 ? -16.078 7.266 13.047 1 94.38 137 SER B O 1
ATOM 3102 N N . ASP B 1 138 ? -15.195 8.016 11.227 1 93.69 138 ASP B N 1
ATOM 3103 C CA . ASP B 1 138 ? -16.344 7.789 10.344 1 93.69 138 ASP B CA 1
ATOM 3104 C C . ASP B 1 138 ? -15.883 7.324 8.961 1 93.69 138 ASP B C 1
ATOM 3106 O O . ASP B 1 138 ? -15.891 8.102 8.008 1 93.69 138 ASP B O 1
ATOM 3110 N N . GLY B 1 139 ? -15.57 6.055 8.875 1 93.62 139 GLY B N 1
ATOM 3111 C CA . GLY B 1 139 ? -14.922 5.484 7.703 1 93.62 139 GLY B CA 1
ATOM 3112 C C . GLY B 1 139 ? -13.422 5.32 7.871 1 93.62 139 GLY B C 1
ATOM 3113 O O . GLY B 1 139 ? -12.703 6.305 8.031 1 93.62 139 GLY B O 1
ATOM 3114 N N . GLN B 1 140 ? -13.008 4.145 7.824 1 92.38 140 GLN B N 1
ATOM 3115 C CA . GLN B 1 140 ? -11.609 3.824 8.094 1 92.38 140 GLN B CA 1
ATOM 3116 C C . GLN B 1 140 ? -10.688 4.484 7.066 1 92.38 140 GLN B C 1
ATOM 3118 O O . GLN B 1 140 ? -9.711 5.133 7.434 1 92.38 140 GLN B O 1
ATOM 3123 N N . LEU B 1 141 ? -11 4.316 5.844 1 94.19 141 LEU B N 1
ATOM 3124 C CA . LEU B 1 141 ? -10.18 4.84 4.758 1 94.19 141 LEU B CA 1
ATOM 3125 C C . LEU B 1 141 ? -10.078 6.359 4.836 1 94.19 141 LEU B C 1
ATOM 3127 O O . LEU B 1 141 ? -8.977 6.914 4.742 1 94.19 141 LEU B O 1
ATOM 3131 N N . ALA B 1 142 ? -11.219 6.973 4.969 1 97 142 ALA B N 1
ATOM 3132 C CA . ALA B 1 142 ? -11.266 8.43 5.066 1 97 142 ALA B CA 1
ATOM 3133 C C . ALA B 1 142 ? -10.523 8.922 6.305 1 97 142 ALA B C 1
ATOM 3135 O O . ALA B 1 142 ? -9.906 9.984 6.281 1 97 142 ALA B O 1
ATOM 3136 N N . THR B 1 143 ? -10.594 8.188 7.359 1 97.06 143 THR B N 1
ATOM 3137 C CA . THR B 1 143 ? -9.914 8.547 8.602 1 97.06 143 THR B CA 1
ATOM 3138 C C . THR B 1 143 ? -8.406 8.523 8.414 1 97.06 143 THR B C 1
ATOM 3140 O O . THR B 1 143 ? -7.703 9.43 8.867 1 97.06 143 THR B O 1
ATOM 3143 N N . ILE B 1 144 ? -7.934 7.512 7.668 1 97.12 144 ILE B N 1
ATOM 3144 C CA . ILE B 1 144 ? -6.5 7.406 7.426 1 97.12 144 ILE B CA 1
ATOM 3145 C C . ILE B 1 144 ? -6.043 8.547 6.516 1 97.12 144 ILE B C 1
ATOM 3147 O O . ILE B 1 144 ? -4.98 9.133 6.727 1 97.12 144 ILE B O 1
ATOM 3151 N N . ALA B 1 145 ? -6.832 8.836 5.535 1 98.38 145 ALA B N 1
ATOM 3152 C CA . ALA B 1 145 ? -6.523 9.961 4.656 1 98.38 145 ALA B CA 1
ATOM 3153 C C . ALA B 1 145 ? -6.426 11.258 5.445 1 98.38 145 ALA B C 1
ATOM 3155 O O . ALA B 1 145 ? -5.492 12.047 5.254 1 98.38 145 ALA B O 1
ATOM 3156 N N . ALA B 1 146 ? -7.387 11.469 6.312 1 98.38 146 ALA B N 1
ATOM 3157 C CA . ALA B 1 146 ? -7.395 12.656 7.164 1 98.38 146 ALA B CA 1
ATOM 3158 C C . ALA B 1 146 ? -6.176 12.68 8.086 1 98.38 146 ALA B C 1
ATOM 3160 O O . ALA B 1 146 ? -5.605 13.742 8.336 1 98.38 146 ALA B O 1
ATOM 3161 N N . ALA B 1 147 ? -5.828 11.516 8.562 1 98.5 147 ALA B N 1
ATOM 3162 C CA . ALA B 1 147 ? -4.68 11.398 9.453 1 98.5 147 ALA B CA 1
ATOM 3163 C C . ALA B 1 147 ? -3.391 11.812 8.742 1 98.5 147 ALA B C 1
ATOM 3165 O O . ALA B 1 147 ? -2.516 12.438 9.344 1 98.5 147 ALA B O 1
ATOM 3166 N N . ILE B 1 148 ? -3.254 11.406 7.484 1 98.56 148 ILE B N 1
ATOM 3167 C CA . ILE B 1 148 ? -2.1 11.805 6.688 1 98.56 148 ILE B CA 1
ATOM 3168 C C . ILE B 1 148 ? -1.997 13.328 6.66 1 98.56 148 ILE B C 1
ATOM 3170 O O . ILE B 1 148 ? -0.927 13.891 6.91 1 98.56 148 ILE B O 1
ATOM 3174 N N . THR B 1 149 ? -3.082 13.977 6.398 1 98.56 149 THR B N 1
ATOM 3175 C CA . THR B 1 149 ? -3.129 15.43 6.316 1 98.56 149 THR B CA 1
ATOM 3176 C C . THR B 1 149 ? -2.807 16.062 7.668 1 98.56 149 THR B C 1
ATOM 3178 O O . THR B 1 149 ? -1.981 16.969 7.75 1 98.56 149 THR B O 1
ATOM 3181 N N . CYS B 1 150 ? -3.393 15.555 8.688 1 98.56 150 CYS B N 1
ATOM 3182 C CA . CYS B 1 150 ? -3.205 16.078 10.031 1 98.56 150 CYS B CA 1
ATOM 3183 C C . CYS B 1 150 ? -1.751 15.953 10.477 1 98.56 150 CYS B C 1
ATOM 3185 O O . CYS B 1 150 ? -1.165 16.906 10.984 1 98.56 150 CYS B O 1
ATOM 3187 N N . ALA B 1 151 ? -1.229 14.812 10.25 1 98.56 151 ALA B N 1
ATOM 3188 C CA . ALA B 1 151 ? 0.159 14.547 10.625 1 98.56 151 ALA B CA 1
ATOM 3189 C C . ALA B 1 151 ? 1.114 15.453 9.852 1 98.56 151 ALA B C 1
ATOM 3191 O O . ALA B 1 151 ? 2.08 15.977 10.406 1 98.56 151 ALA B O 1
ATOM 3192 N N . SER B 1 152 ? 0.858 15.609 8.594 1 98.5 152 SER B N 1
ATOM 3193 C CA . SER B 1 152 ? 1.678 16.484 7.754 1 98.5 152 SER B CA 1
ATOM 3194 C C . SER B 1 152 ? 1.699 17.906 8.297 1 98.5 152 SER B C 1
ATOM 3196 O O . SER B 1 152 ? 2.762 18.516 8.383 1 98.5 152 SER B O 1
ATOM 3198 N N . LEU B 1 153 ? 0.588 18.375 8.695 1 97.88 153 LEU B N 1
ATOM 3199 C CA . LEU B 1 153 ? 0.467 19.719 9.219 1 97.88 153 LEU B CA 1
ATOM 3200 C C . LEU B 1 153 ? 1.171 19.844 10.57 1 97.88 153 LEU B C 1
ATOM 3202 O O . LEU B 1 153 ? 1.795 20.875 10.859 1 97.88 153 LEU B O 1
ATOM 3206 N N . ALA B 1 154 ? 1.012 18.812 11.383 1 97.75 154 ALA B N 1
ATOM 3207 C CA . ALA B 1 154 ? 1.694 18.828 12.672 1 97.75 154 ALA B CA 1
ATOM 3208 C C . ALA B 1 154 ? 3.207 18.906 12.492 1 97.75 154 ALA B C 1
ATOM 3210 O O . ALA B 1 154 ? 3.889 19.625 13.234 1 97.75 154 ALA B O 1
ATOM 3211 N N . ILE B 1 155 ? 3.719 18.219 11.531 1 97.69 155 ILE B N 1
ATOM 3212 C CA . ILE B 1 155 ? 5.148 18.234 11.242 1 97.69 155 ILE B CA 1
ATOM 3213 C C . ILE B 1 155 ? 5.57 19.625 10.797 1 97.69 155 ILE B C 1
ATOM 3215 O O . ILE B 1 155 ? 6.59 20.156 11.258 1 97.69 155 ILE B O 1
ATOM 3219 N N . ALA B 1 156 ? 4.773 20.172 9.922 1 96 156 ALA B N 1
ATOM 3220 C CA . ALA B 1 156 ? 5.047 21.547 9.484 1 96 156 ALA B CA 1
ATOM 3221 C C . ALA B 1 156 ? 5.016 22.516 10.664 1 96 156 ALA B C 1
ATOM 3223 O O . ALA B 1 156 ? 5.855 23.406 10.758 1 96 156 ALA B O 1
ATOM 3224 N N . ASN B 1 157 ? 4.082 22.344 11.523 1 94.75 157 ASN B N 1
ATOM 3225 C CA . ASN B 1 157 ? 3.955 23.188 12.703 1 94.75 157 ASN B CA 1
ATOM 3226 C C . ASN B 1 157 ? 5.172 23.047 13.617 1 94.75 157 ASN B C 1
ATOM 3228 O O . ASN B 1 157 ? 5.523 24 14.328 1 94.75 157 ASN B O 1
ATOM 3232 N N . ALA B 1 158 ? 5.809 21.906 13.602 1 95.06 158 ALA B N 1
ATOM 3233 C CA . ALA B 1 158 ? 7.012 21.672 14.391 1 95.06 158 ALA B CA 1
ATOM 3234 C C . ALA B 1 158 ? 8.227 22.328 13.766 1 95.06 158 ALA B C 1
ATOM 3236 O O . ALA B 1 158 ? 9.344 22.219 14.273 1 95.06 158 ALA B O 1
ATOM 3237 N N . LYS B 1 159 ? 8.031 22.938 12.602 1 94 159 LYS B N 1
ATOM 3238 C CA . LYS B 1 159 ? 9.086 23.656 11.883 1 94 159 LYS B CA 1
ATOM 3239 C C . LYS B 1 159 ? 10.156 22.688 11.375 1 94 159 LYS B C 1
ATOM 3241 O O . LYS B 1 159 ? 11.344 23.047 11.359 1 94 159 LYS B O 1
ATOM 3246 N N . ILE B 1 160 ? 9.789 21.5 11.172 1 95.75 160 ILE B N 1
ATOM 3247 C CA . ILE B 1 160 ? 10.656 20.547 10.492 1 95.75 160 ILE B CA 1
ATOM 3248 C C . ILE B 1 160 ? 10.672 20.844 8.992 1 95.75 160 ILE B C 1
ATOM 3250 O O . ILE B 1 160 ? 9.617 21.078 8.391 1 95.75 160 ILE B O 1
ATOM 3254 N N . ASP B 1 161 ? 11.82 20.797 8.398 1 96.06 161 ASP B N 1
ATOM 3255 C CA . ASP B 1 161 ? 11.953 21.141 6.988 1 96.06 161 ASP B CA 1
ATOM 3256 C C . ASP B 1 161 ? 11.266 20.109 6.098 1 96.06 161 ASP B C 1
ATOM 3258 O O . ASP B 1 161 ? 11.609 18.922 6.137 1 96.06 161 ASP B O 1
ATOM 3262 N N . CYS B 1 162 ? 10.289 20.562 5.332 1 95.81 162 CYS B N 1
ATOM 3263 C CA . CYS B 1 162 ? 9.555 19.734 4.383 1 95.81 162 CYS B CA 1
ATOM 3264 C C . CYS B 1 162 ? 9.555 20.359 2.994 1 95.81 162 CYS B C 1
ATOM 3266 O O . CYS B 1 162 ? 9.586 21.578 2.861 1 95.81 162 CYS B O 1
ATOM 3268 N N . ILE B 1 163 ? 9.562 19.578 1.985 1 94.56 163 ILE B N 1
ATOM 3269 C CA . ILE B 1 163 ? 9.57 20.094 0.622 1 94.56 163 ILE B CA 1
ATOM 3270 C C . ILE B 1 163 ? 8.156 20.484 0.21 1 94.56 163 ILE B C 1
ATOM 3272 O O . ILE B 1 163 ? 7.969 21.344 -0.656 1 94.56 163 ILE B O 1
ATOM 3276 N N . ASP B 1 164 ? 7.188 19.859 0.795 1 96.06 164 ASP B N 1
ATOM 3277 C CA . ASP B 1 164 ? 5.777 20.156 0.557 1 96.06 164 ASP B CA 1
ATOM 3278 C C . ASP B 1 164 ? 4.902 19.578 1.666 1 96.06 164 ASP B C 1
ATOM 3280 O O . ASP B 1 164 ? 5.371 18.781 2.484 1 96.06 164 ASP B O 1
ATOM 3284 N N . ILE B 1 165 ? 3.678 20.094 1.734 1 97.38 165 ILE B N 1
ATOM 3285 C CA . ILE B 1 165 ? 2.668 19.516 2.611 1 97.38 165 ILE B CA 1
ATOM 3286 C C . ILE B 1 165 ? 1.994 18.328 1.911 1 97.38 165 ILE B C 1
ATOM 3288 O O . ILE B 1 165 ? 1.66 18.406 0.727 1 97.38 165 ILE B O 1
ATOM 3292 N N . VAL B 1 166 ? 1.875 17.234 2.67 1 98.38 166 VAL B N 1
ATOM 3293 C CA . VAL B 1 166 ? 1.198 16.062 2.113 1 98.38 166 VAL B CA 1
ATOM 3294 C C . VAL B 1 166 ? -0.263 16.047 2.557 1 98.38 166 VAL B C 1
ATOM 3296 O O . VAL B 1 166 ? -0.561 16.234 3.74 1 98.38 166 VAL B O 1
ATOM 3299 N N . THR B 1 167 ? -1.162 15.914 1.627 1 98.62 167 THR B N 1
ATOM 3300 C CA . THR B 1 167 ? -2.576 15.742 1.941 1 98.62 167 THR B CA 1
ATOM 3301 C C . THR B 1 167 ? -3.061 14.359 1.505 1 98.62 167 THR B C 1
ATOM 3303 O O . THR B 1 167 ? -2.621 13.836 0.478 1 98.62 167 THR B O 1
ATOM 3306 N N . GLY B 1 168 ? -3.867 13.758 2.332 1 98.44 168 GLY B N 1
ATOM 3307 C CA . GLY B 1 168 ? -4.445 12.453 2.035 1 98.44 168 GLY B CA 1
ATOM 3308 C C . GLY B 1 168 ? -5.801 12.539 1.36 1 98.44 168 GLY B C 1
ATOM 3309 O O . GLY B 1 168 ? -6.551 13.492 1.586 1 98.44 168 GLY B O 1
ATOM 3310 N N . ALA B 1 169 ? -6.078 11.594 0.549 1 98.44 169 ALA B N 1
ATOM 3311 C CA . ALA B 1 169 ? -7.387 11.43 -0.076 1 98.44 169 ALA B CA 1
ATOM 3312 C C . ALA B 1 169 ? -7.773 9.961 -0.172 1 98.44 169 ALA B C 1
ATOM 3314 O O . ALA B 1 169 ? -6.906 9.086 -0.261 1 98.44 169 ALA B O 1
ATOM 3315 N N . SER B 1 170 ? -9.023 9.695 -0.088 1 98 170 SER B N 1
ATOM 3316 C CA . SER B 1 170 ? -9.539 8.336 -0.159 1 98 170 SER B CA 1
ATOM 3317 C C . SER B 1 170 ? -10.773 8.258 -1.05 1 98 170 SER B C 1
ATOM 3319 O O . SER B 1 170 ? -11.508 9.234 -1.187 1 98 170 SER B O 1
ATOM 3321 N N . ALA B 1 171 ? -10.984 7.117 -1.631 1 97.56 171 ALA B N 1
ATOM 3322 C CA . ALA B 1 171 ? -12.156 6.914 -2.48 1 97.56 171 ALA B CA 1
ATOM 3323 C C . ALA B 1 171 ? -12.516 5.434 -2.568 1 97.56 171 ALA B C 1
ATOM 3325 O O . ALA B 1 171 ? -11.664 4.566 -2.342 1 97.56 171 ALA B O 1
ATOM 3326 N N . LEU B 1 172 ? -13.766 5.172 -2.781 1 96.19 172 LEU B N 1
ATOM 3327 C CA . LEU B 1 172 ? -14.281 3.854 -3.137 1 96.19 172 LEU B CA 1
ATOM 3328 C C . LEU B 1 172 ? -14.688 3.807 -4.605 1 96.19 172 LEU B C 1
ATOM 3330 O O . LEU B 1 172 ? -15.117 4.816 -5.168 1 96.19 172 LEU B O 1
ATOM 3334 N N . TYR B 1 173 ? -14.492 2.664 -5.145 1 95.31 173 TYR B N 1
ATOM 3335 C CA . TYR B 1 173 ? -14.953 2.414 -6.508 1 95.31 173 TYR B CA 1
ATOM 3336 C C . TYR B 1 173 ? -15.844 1.178 -6.566 1 95.31 173 TYR B C 1
ATOM 3338 O O . TYR B 1 173 ? -15.406 0.074 -6.23 1 95.31 173 TYR B O 1
ATOM 3346 N N . LYS B 1 174 ? -17.047 1.408 -6.984 1 91.62 174 LYS B N 1
ATOM 3347 C CA . LYS B 1 174 ? -18 0.309 -7.07 1 91.62 174 LYS B CA 1
ATOM 3348 C C . LYS B 1 174 ? -18.141 -0.18 -8.508 1 91.62 174 LYS B C 1
ATOM 3350 O O . LYS B 1 174 ? -18.375 0.617 -9.422 1 91.62 174 LYS B O 1
ATOM 3355 N N . GLN B 1 175 ? -17.938 -1.442 -8.617 1 86.12 175 GLN B N 1
ATOM 3356 C CA . GLN B 1 175 ? -18.156 -2.104 -9.898 1 86.12 175 GLN B CA 1
ATOM 3357 C C . GLN B 1 175 ? -19.391 -2.992 -9.859 1 86.12 175 GLN B C 1
ATOM 3359 O O . GLN B 1 175 ? -19.734 -3.545 -8.805 1 86.12 175 GLN B O 1
ATOM 3364 N N . PRO B 1 176 ? -20.156 -3.088 -10.953 1 80.06 176 PRO B N 1
ATOM 3365 C CA . PRO B 1 176 ? -19.891 -2.639 -12.32 1 80.06 176 PRO B CA 1
ATOM 3366 C C . PRO B 1 176 ? -20.422 -1.234 -12.594 1 80.06 176 PRO B C 1
ATOM 3368 O O . PRO B 1 176 ? -20.234 -0.703 -13.695 1 80.06 176 PRO B O 1
ATOM 3371 N N . SER B 1 177 ? -21.109 -0.609 -11.633 1 81.88 177 SER B N 1
ATOM 3372 C CA . SER B 1 177 ? -21.75 0.687 -11.844 1 81.88 177 SER B CA 1
ATOM 3373 C C . SER B 1 177 ? -20.703 1.77 -12.133 1 81.88 177 SER B C 1
ATOM 3375 O O . SER B 1 177 ? -21.062 2.871 -12.562 1 81.88 177 SER B O 1
ATOM 3377 N N . ALA B 1 178 ? -19.469 1.491 -11.992 1 85.81 178 ALA B N 1
ATOM 3378 C CA . ALA B 1 178 ? -18.375 2.436 -12.219 1 85.81 178 ALA B CA 1
ATOM 3379 C C . ALA B 1 178 ? -18.594 3.721 -11.422 1 85.81 178 ALA B C 1
ATOM 3381 O O . ALA B 1 178 ? -18.406 4.82 -11.945 1 85.81 178 ALA B O 1
ATOM 3382 N N . SER B 1 179 ? -19.109 3.584 -10.273 1 90.75 179 SER B N 1
ATOM 3383 C CA . SER B 1 179 ? -19.375 4.738 -9.414 1 90.75 179 SER B CA 1
ATOM 3384 C C . SER B 1 179 ? -18.219 4.965 -8.43 1 90.75 179 SER B C 1
ATOM 3386 O O . SER B 1 179 ? -17.734 4.016 -7.816 1 90.75 179 SER B O 1
ATOM 3388 N N . CYS B 1 180 ? -17.812 6.223 -8.352 1 94.25 180 CYS B N 1
ATOM 3389 C CA . CYS B 1 180 ? -16.75 6.637 -7.449 1 94.25 180 CYS B CA 1
ATOM 3390 C C . CYS B 1 180 ? -17.312 7.449 -6.289 1 94.25 180 CYS B C 1
ATOM 3392 O O . CYS B 1 180 ? -18.141 8.336 -6.488 1 94.25 180 CYS B O 1
ATOM 3394 N N . ILE B 1 181 ? -16.953 7.094 -5.102 1 96.12 181 ILE B N 1
ATOM 3395 C CA . ILE B 1 181 ? -17.344 7.832 -3.906 1 96.12 181 ILE B CA 1
ATOM 3396 C C . ILE B 1 181 ? -16.094 8.359 -3.189 1 96.12 181 ILE B C 1
ATOM 3398 O O . ILE B 1 181 ? -15.328 7.582 -2.625 1 96.12 181 ILE B O 1
ATOM 3402 N N . VAL B 1 182 ? -15.945 9.641 -3.258 1 97.44 182 VAL B N 1
ATOM 3403 C CA . VAL B 1 182 ? -14.805 10.227 -2.566 1 97.44 182 VAL B CA 1
ATOM 3404 C C . VAL B 1 182 ? -15.125 10.398 -1.083 1 97.44 182 VAL B C 1
ATOM 3406 O O . VAL B 1 182 ? -16.297 10.547 -0.708 1 97.44 182 VAL B O 1
ATOM 3409 N N . ASP B 1 183 ? -14.07 10.375 -0.203 1 97.56 183 ASP B N 1
ATOM 3410 C CA . ASP B 1 183 ? -14.25 10.586 1.23 1 97.56 183 ASP B CA 1
ATOM 3411 C C . ASP B 1 183 ? -15.383 9.711 1.774 1 97.56 183 ASP B C 1
ATOM 3413 O O . ASP B 1 183 ? -16.359 10.227 2.324 1 97.56 183 ASP B O 1
ATOM 3417 N N . PRO B 1 184 ? -15.148 8.406 1.624 1 97 184 PRO B N 1
ATOM 3418 C CA . PRO B 1 184 ? -16.234 7.504 2.016 1 97 184 PRO B CA 1
ATOM 3419 C C . PRO B 1 184 ? -16.516 7.527 3.518 1 97 184 PRO B C 1
ATOM 3421 O O . PRO B 1 184 ? -15.578 7.633 4.316 1 97 184 PRO B O 1
ATOM 3424 N N . GLU B 1 185 ? -17.797 7.492 3.861 1 95.44 185 GLU B N 1
ATOM 3425 C CA . GLU B 1 185 ? -18.219 7.367 5.258 1 95.44 185 GLU B CA 1
ATOM 3426 C C . GLU B 1 185 ? -18.297 5.902 5.68 1 95.44 185 GLU B C 1
ATOM 3428 O O . GLU B 1 185 ? -18.141 5 4.848 1 95.44 185 GLU B O 1
ATOM 3433 N N . GLU B 1 186 ? -18.406 5.715 6.941 1 92.81 186 GLU B N 1
ATOM 3434 C CA . GLU B 1 186 ? -18.516 4.359 7.465 1 92.81 186 GLU B CA 1
ATOM 3435 C C . GLU B 1 186 ? -19.656 3.598 6.773 1 92.81 186 GLU B C 1
ATOM 3437 O O . GLU B 1 186 ? -19.516 2.408 6.484 1 92.81 186 GLU B O 1
ATOM 3442 N N . SER B 1 187 ? -20.797 4.211 6.531 1 91.94 187 SER B N 1
ATOM 3443 C CA . SER B 1 187 ? -21.938 3.592 5.867 1 91.94 187 SER B CA 1
ATOM 3444 C C . SER B 1 187 ? -21.562 3.115 4.465 1 91.94 187 SER B C 1
ATOM 3446 O O . SER B 1 187 ? -22.031 2.059 4.023 1 91.94 187 SER B O 1
ATOM 3448 N N . ASP B 1 188 ? -20.719 3.873 3.75 1 93.12 188 ASP B N 1
ATOM 3449 C CA . ASP B 1 188 ? -20.266 3.492 2.416 1 93.12 188 ASP B CA 1
ATOM 3450 C C . ASP B 1 188 ? -19.438 2.211 2.465 1 93.12 188 ASP B C 1
ATOM 3452 O O . ASP B 1 188 ? -19.578 1.345 1.598 1 93.12 188 ASP B O 1
ATOM 3456 N N . GLU B 1 189 ? -18.578 2.16 3.494 1 89.94 189 GLU B N 1
ATOM 3457 C CA . GLU B 1 189 ? -17.703 0.999 3.643 1 89.94 189 GLU B CA 1
ATOM 3458 C C . GLU B 1 189 ? -18.5 -0.243 4.035 1 89.94 189 GLU B C 1
ATOM 3460 O O . GLU B 1 189 ? -18.172 -1.355 3.619 1 89.94 189 GLU B O 1
ATOM 3465 N N . ARG B 1 190 ? -19.453 -0.031 4.812 1 86 190 ARG B N 1
ATOM 3466 C CA . ARG B 1 190 ? -20.312 -1.14 5.234 1 86 190 ARG B CA 1
ATOM 3467 C C . ARG B 1 190 ? -21.078 -1.724 4.051 1 86 190 ARG B C 1
ATOM 3469 O O . ARG B 1 190 ? -21.312 -2.932 3.994 1 86 190 ARG B O 1
ATOM 3476 N N . ASP B 1 191 ? -21.453 -0.888 3.176 1 86.31 191 ASP B N 1
ATOM 3477 C CA . ASP B 1 191 ? -22.234 -1.308 2.008 1 86.31 191 ASP B CA 1
ATOM 3478 C C . ASP B 1 191 ? -21.328 -1.914 0.941 1 86.31 191 ASP B C 1
ATOM 3480 O O . ASP B 1 191 ? -21.797 -2.398 -0.087 1 86.31 191 ASP B O 1
ATOM 3484 N N . ALA B 1 192 ? -20.031 -1.872 1.225 1 85.25 192 ALA B N 1
ATOM 3485 C CA . ALA B 1 192 ? -19.062 -2.383 0.254 1 85.25 192 ALA B CA 1
ATOM 3486 C C . ALA B 1 192 ? -19.156 -3.902 0.142 1 85.25 192 ALA B C 1
ATOM 3488 O O . ALA B 1 192 ? -19.422 -4.59 1.13 1 85.25 192 ALA B O 1
ATOM 3489 N N . ASP B 1 193 ? -19.078 -4.371 -1.058 1 82.31 193 ASP B N 1
ATOM 3490 C CA . ASP B 1 193 ? -19.047 -5.805 -1.315 1 82.31 193 ASP B CA 1
ATOM 3491 C C . ASP B 1 193 ? -17.781 -6.195 -2.08 1 82.31 193 ASP B C 1
ATOM 3493 O O . ASP B 1 193 ? -16.797 -5.441 -2.105 1 82.31 193 ASP B O 1
ATOM 3497 N N . ARG B 1 194 ? -17.719 -7.355 -2.557 1 76.75 194 ARG B N 1
ATOM 3498 C CA . ARG B 1 194 ? -16.531 -7.91 -3.195 1 76.75 194 ARG B CA 1
ATOM 3499 C C . ARG B 1 194 ? -16.172 -7.129 -4.453 1 76.75 194 ARG B C 1
ATOM 3501 O O . ARG B 1 194 ? -15.039 -7.199 -4.934 1 76.75 194 ARG B O 1
ATOM 3508 N N . SER B 1 195 ? -17.141 -6.414 -4.922 1 84.81 195 SER B N 1
ATOM 3509 C CA . SER B 1 195 ? -16.922 -5.676 -6.164 1 84.81 195 SER B CA 1
ATOM 3510 C C . SER B 1 195 ? -16.438 -4.254 -5.887 1 84.81 195 SER B C 1
ATOM 3512 O O . SER B 1 195 ? -16.219 -3.477 -6.816 1 84.81 195 SER B O 1
ATOM 3514 N N . THR B 1 196 ? -16.328 -3.961 -4.613 1 91.25 196 THR B N 1
ATOM 3515 C CA . THR B 1 196 ? -15.898 -2.615 -4.246 1 91.25 196 THR B CA 1
ATOM 3516 C C . THR B 1 196 ? -14.391 -2.557 -4.059 1 91.25 196 THR B C 1
ATOM 3518 O O . THR B 1 196 ? -13.797 -3.445 -3.441 1 91.25 196 THR B O 1
ATOM 3521 N N . SER B 1 197 ? -13.773 -1.554 -4.672 1 93.88 197 SER B N 1
ATOM 3522 C CA . SER B 1 197 ? -12.344 -1.313 -4.496 1 93.88 197 SER B CA 1
ATOM 3523 C C . SER B 1 197 ? -12.094 -0.06 -3.666 1 93.88 197 SER B C 1
ATOM 3525 O O . SER B 1 197 ? -12.914 0.858 -3.652 1 93.88 197 SER B O 1
ATOM 3527 N N . PHE B 1 198 ? -11.016 -0.047 -2.951 1 93.75 198 PHE B N 1
ATOM 3528 C CA . PHE B 1 198 ? -10.625 1.032 -2.053 1 93.75 198 PHE B CA 1
ATOM 3529 C C . PHE B 1 198 ? -9.297 1.646 -2.49 1 93.75 198 PHE B C 1
ATOM 3531 O O . PHE B 1 198 ? -8.398 0.936 -2.939 1 93.75 198 PHE B O 1
ATOM 3538 N N . MET B 1 199 ? -9.219 2.99 -2.342 1 95.69 199 MET B N 1
ATOM 3539 C CA . MET B 1 199 ? -7.961 3.656 -2.678 1 95.69 199 MET B CA 1
ATOM 3540 C C . MET B 1 199 ? -7.613 4.719 -1.641 1 95.69 199 MET B C 1
ATOM 3542 O O . MET B 1 199 ? -8.492 5.457 -1.188 1 95.69 199 MET B O 1
ATOM 3546 N N . LEU B 1 200 ? -6.398 4.719 -1.226 1 96.69 200 LEU B N 1
ATOM 3547 C CA . LEU B 1 200 ? -5.781 5.746 -0.393 1 96.69 200 LEU B CA 1
ATOM 3548 C C . LEU B 1 200 ? -4.613 6.402 -1.119 1 96.69 200 LEU B C 1
ATOM 3550 O O . LEU B 1 200 ? -3.773 5.719 -1.702 1 96.69 200 LEU B O 1
ATOM 3554 N N . VAL B 1 201 ? -4.586 7.742 -1.096 1 97.62 201 VAL B N 1
ATOM 3555 C CA . VAL B 1 201 ? -3.539 8.453 -1.818 1 97.62 201 VAL B CA 1
ATOM 3556 C C . VAL B 1 201 ? -2.908 9.508 -0.907 1 97.62 201 VAL B C 1
ATOM 3558 O O . VAL B 1 201 ? -3.609 10.195 -0.164 1 97.62 201 VAL B O 1
ATOM 3561 N N . GLY B 1 202 ? -1.617 9.531 -0.834 1 98.12 202 GLY B N 1
ATOM 3562 C CA . GLY B 1 202 ? -0.858 10.68 -0.358 1 98.12 202 GLY B CA 1
ATOM 3563 C C . GLY B 1 202 ? -0.343 11.562 -1.479 1 98.12 202 GLY B C 1
ATOM 3564 O O . GLY B 1 202 ? 0.177 11.062 -2.48 1 98.12 202 GLY B O 1
ATOM 3565 N N . TYR B 1 203 ? -0.494 12.859 -1.263 1 98.25 203 TYR B N 1
ATOM 3566 C CA . TYR B 1 203 ? -0.256 13.727 -2.41 1 98.25 203 TYR B CA 1
ATOM 3567 C C . TYR B 1 203 ? 0.394 15.039 -1.978 1 98.25 203 TYR B C 1
ATOM 3569 O O . TYR B 1 203 ? -0.07 15.688 -1.036 1 98.25 203 TYR B O 1
ATOM 3577 N N . MET B 1 204 ? 1.534 15.359 -2.68 1 97.69 204 MET B N 1
ATOM 3578 C CA . MET B 1 204 ? 2.146 16.672 -2.609 1 97.69 204 MET B CA 1
ATOM 3579 C C . MET B 1 204 ? 1.658 17.562 -3.746 1 97.69 204 MET B C 1
ATOM 3581 O O . MET B 1 204 ? 2.221 17.547 -4.844 1 97.69 204 MET B O 1
ATOM 3585 N N . ALA B 1 205 ? 0.735 18.422 -3.451 1 95.88 205 ALA B N 1
ATOM 3586 C CA . ALA B 1 205 ? 0.001 19.141 -4.488 1 95.88 205 ALA B CA 1
ATOM 3587 C C . ALA B 1 205 ? 0.878 20.203 -5.141 1 95.88 205 ALA B C 1
ATOM 3589 O O . ALA B 1 205 ? 0.765 20.453 -6.34 1 95.88 205 ALA B O 1
ATOM 3590 N N . SER B 1 206 ? 1.711 20.859 -4.371 1 95.19 206 SER B N 1
ATOM 3591 C CA . SER B 1 206 ? 2.555 21.922 -4.926 1 95.19 206 SER B CA 1
ATOM 3592 C C . SER B 1 206 ? 3.539 21.359 -5.949 1 95.19 206 SER B C 1
ATOM 3594 O O . SER B 1 206 ? 3.873 22.031 -6.926 1 95.19 206 SER B O 1
ATOM 3596 N N . LEU B 1 207 ? 3.922 20.109 -5.742 1 94.12 207 LEU B N 1
ATOM 3597 C CA . LEU B 1 207 ? 4.918 19.5 -6.617 1 94.12 207 LEU B CA 1
ATOM 3598 C C . LEU B 1 207 ? 4.254 18.578 -7.641 1 94.12 207 LEU B C 1
ATOM 3600 O O . LEU B 1 207 ? 4.898 18.141 -8.594 1 94.12 207 LEU B O 1
ATOM 3604 N N . GLY B 1 208 ? 3.016 18.359 -7.41 1 95.44 208 GLY B N 1
ATOM 3605 C CA . GLY B 1 208 ? 2.326 17.438 -8.281 1 95.44 208 GLY B CA 1
ATOM 3606 C C . GLY B 1 208 ? 2.867 16.016 -8.188 1 95.44 208 GLY B C 1
ATOM 3607 O O . GLY B 1 208 ? 3.061 15.352 -9.211 1 95.44 208 GLY B O 1
ATOM 3608 N N . GLN B 1 209 ? 3.184 15.586 -6.973 1 95.25 209 GLN B N 1
ATOM 3609 C CA . GLN B 1 209 ? 3.795 14.281 -6.754 1 95.25 209 GLN B CA 1
ATOM 3610 C C . GLN B 1 209 ? 2.938 13.414 -5.832 1 95.25 209 GLN B C 1
ATOM 3612 O O . GLN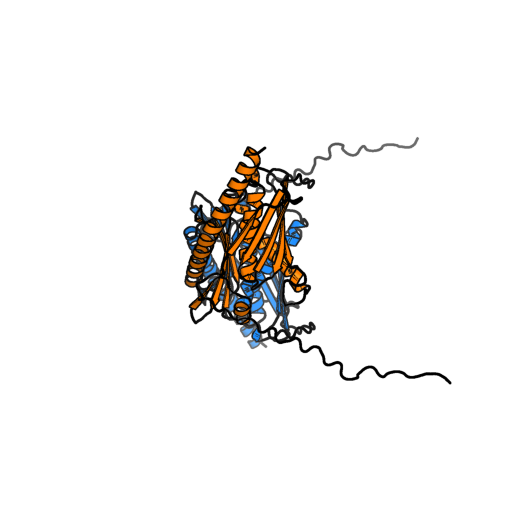 B 1 209 ? 2.5 13.875 -4.773 1 95.25 209 GLN B O 1
ATOM 3617 N N . VAL B 1 210 ? 2.713 12.172 -6.254 1 96.75 210 VAL B N 1
ATOM 3618 C CA . VAL B 1 210 ? 2.043 11.164 -5.434 1 96.75 210 VAL B CA 1
ATOM 3619 C C . VAL B 1 210 ? 3.064 10.453 -4.555 1 96.75 210 VAL B C 1
ATOM 3621 O O . VAL B 1 210 ? 4.07 9.938 -5.051 1 96.75 210 VAL B O 1
ATOM 3624 N N . THR B 1 211 ? 2.797 10.43 -3.256 1 96 211 THR B N 1
ATOM 3625 C CA . THR B 1 211 ? 3.773 9.852 -2.34 1 96 211 THR B CA 1
ATOM 3626 C C . THR B 1 211 ? 3.346 8.453 -1.907 1 96 211 THR B C 1
ATOM 3628 O O . THR B 1 211 ? 4.164 7.668 -1.421 1 96 211 THR B O 1
ATOM 3631 N N . GLU B 1 212 ? 2.039 8.211 -2.02 1 94.56 212 GLU B N 1
ATOM 3632 C CA . GLU B 1 212 ? 1.523 6.891 -1.679 1 94.56 212 GLU B CA 1
ATOM 3633 C C . GLU B 1 212 ? 0.252 6.574 -2.461 1 94.56 212 GLU B C 1
ATOM 3635 O O . GLU B 1 212 ? -0.598 7.445 -2.652 1 94.56 212 GLU B O 1
ATOM 3640 N N . VAL B 1 213 ? 0.177 5.359 -2.965 1 94.38 213 VAL B N 1
ATOM 3641 C CA . VAL B 1 213 ? -1.063 4.785 -3.479 1 94.38 213 VAL B CA 1
ATOM 3642 C C . VAL B 1 213 ? -1.29 3.406 -2.865 1 94.38 213 VAL B C 1
ATOM 3644 O O . VAL B 1 213 ? -0.411 2.543 -2.92 1 94.38 213 VAL B O 1
ATOM 3647 N N . TRP B 1 214 ? -2.322 3.307 -2.254 1 91.81 214 TRP B N 1
ATOM 3648 C CA . TRP B 1 214 ? -2.727 2.021 -1.696 1 91.81 214 TRP B CA 1
ATOM 3649 C C . TRP B 1 214 ? -4.129 1.643 -2.162 1 91.81 214 TRP B C 1
ATOM 3651 O O . TRP B 1 214 ? -5.07 2.428 -2.02 1 91.81 214 TRP B O 1
ATOM 3661 N N . THR B 1 215 ? -4.258 0.459 -2.783 1 91.12 215 THR B N 1
ATOM 3662 C CA . THR B 1 215 ? -5.559 -0 -3.256 1 91.12 215 THR B CA 1
ATOM 3663 C C . THR B 1 215 ? -5.898 -1.364 -2.662 1 91.12 215 THR B C 1
ATOM 3665 O O . THR B 1 215 ? -5.004 -2.146 -2.338 1 91.12 215 THR B O 1
ATOM 3668 N N . GLU B 1 216 ? -7.059 -1.573 -2.383 1 88.06 216 GLU B N 1
ATOM 3669 C CA . GLU B 1 216 ? -7.637 -2.875 -2.064 1 88.06 216 GLU B CA 1
ATOM 3670 C C . GLU B 1 216 ? -8.781 -3.219 -3.008 1 88.06 216 GLU B C 1
ATOM 3672 O O . GLU B 1 216 ? -9.609 -2.361 -3.324 1 88.06 216 GLU B O 1
ATOM 3677 N N . GLY B 1 217 ? -8.82 -4.48 -3.443 1 91 217 GLY B N 1
ATOM 3678 C CA . GLY B 1 217 ? -9.797 -4.906 -4.438 1 91 217 GLY B CA 1
ATOM 3679 C C . GLY B 1 217 ? -9.195 -5.113 -5.812 1 91 217 GLY B C 1
ATOM 3680 O O . GLY B 1 217 ? -8.016 -5.469 -5.934 1 91 217 GLY B O 1
ATOM 3681 N N . SER B 1 218 ? -10 -5.023 -6.836 1 91.19 218 SER B N 1
ATOM 3682 C CA . SER B 1 218 ? -9.562 -5.242 -8.211 1 91.19 218 SER B CA 1
ATOM 3683 C C . SER B 1 218 ? -10.062 -4.137 -9.133 1 91.19 218 SER B C 1
ATOM 3685 O O . SER B 1 218 ? -11.266 -3.857 -9.188 1 91.19 218 SER B O 1
ATOM 3687 N N . LEU B 1 219 ? -9.078 -3.508 -9.766 1 93.44 219 LEU B N 1
ATOM 3688 C CA . LEU B 1 219 ? -9.383 -2.396 -10.656 1 93.44 219 LEU B CA 1
ATOM 3689 C C . LEU B 1 219 ? -8.664 -2.561 -11.992 1 93.44 219 LEU B C 1
ATOM 3691 O O . LEU B 1 219 ? -7.508 -2.988 -12.031 1 93.44 219 LEU B O 1
ATOM 3695 N N . SER B 1 220 ? -9.414 -2.205 -13.055 1 92.5 220 SER B N 1
ATOM 3696 C CA . SER B 1 220 ? -8.703 -2.059 -14.32 1 92.5 220 SER B CA 1
ATOM 3697 C C . SER B 1 220 ? -7.715 -0.898 -14.266 1 92.5 220 SER B C 1
ATOM 3699 O O . SER B 1 220 ? -7.836 -0.01 -13.422 1 92.5 220 SER B O 1
ATOM 3701 N N . SER B 1 221 ? -6.75 -0.938 -15.148 1 90.56 221 SER B N 1
ATOM 3702 C CA . SER B 1 221 ? -5.789 0.157 -15.203 1 90.56 221 SER B CA 1
ATOM 3703 C C . SER B 1 221 ? -6.484 1.489 -15.469 1 90.56 221 SER B C 1
ATOM 3705 O O . SER B 1 221 ? -6.09 2.52 -14.922 1 90.56 221 SER B O 1
ATOM 3707 N N . THR B 1 222 ? -7.496 1.418 -16.297 1 90.75 222 THR B N 1
ATOM 3708 C CA . THR B 1 222 ? -8.25 2.621 -16.625 1 90.75 222 THR B CA 1
ATOM 3709 C C . THR B 1 222 ? -8.984 3.16 -15.414 1 90.75 222 THR B C 1
ATOM 3711 O O . THR B 1 222 ? -8.93 4.359 -15.125 1 90.75 222 THR B O 1
ATOM 3714 N N . ASP B 1 223 ? -9.656 2.244 -14.711 1 92.75 223 ASP B N 1
ATOM 3715 C CA . ASP B 1 223 ? -10.398 2.654 -13.531 1 92.75 223 ASP B CA 1
ATOM 3716 C C . ASP B 1 223 ? -9.461 3.16 -12.438 1 92.75 223 ASP B C 1
ATOM 3718 O O . ASP B 1 223 ? -9.797 4.105 -11.711 1 92.75 223 ASP B O 1
ATOM 3722 N N . LEU B 1 224 ? -8.336 2.531 -12.328 1 93.81 224 LEU B N 1
ATOM 3723 C CA . LEU B 1 224 ? -7.324 2.951 -11.367 1 93.81 224 LEU B CA 1
ATOM 3724 C C . LEU B 1 224 ? -6.867 4.379 -11.648 1 93.81 224 LEU B C 1
ATOM 3726 O O . LEU B 1 224 ? -6.77 5.195 -10.734 1 93.81 224 LEU B O 1
ATOM 3730 N N . SER B 1 225 ? -6.598 4.684 -12.883 1 91.75 225 SER B N 1
ATOM 3731 C CA . SER B 1 225 ? -6.156 6.016 -13.281 1 91.75 225 SER B CA 1
ATOM 3732 C C . SER B 1 225 ? -7.23 7.062 -13 1 91.75 225 SER B C 1
ATOM 3734 O O . SER B 1 225 ? -6.926 8.164 -12.547 1 91.75 225 SER B O 1
ATOM 3736 N N . LYS B 1 226 ? -8.438 6.707 -13.266 1 91.81 226 LYS B N 1
ATOM 3737 C CA . LYS B 1 226 ? -9.562 7.609 -13 1 91.81 226 LYS B CA 1
ATOM 3738 C C . LYS B 1 226 ? -9.688 7.902 -11.508 1 91.81 226 LYS B C 1
ATOM 3740 O O . LYS B 1 226 ? -9.891 9.047 -11.109 1 91.81 226 LYS B O 1
ATOM 3745 N N . LEU B 1 227 ? -9.586 6.875 -10.758 1 94.44 227 LEU B N 1
ATOM 3746 C CA . LEU B 1 227 ? -9.68 7.023 -9.305 1 94.44 227 LEU B CA 1
ATOM 3747 C C . LEU B 1 227 ? -8.539 7.871 -8.766 1 94.44 227 LEU B C 1
ATOM 3749 O O . LEU B 1 227 ? -8.734 8.703 -7.875 1 94.44 227 LEU B O 1
ATOM 3753 N N . LEU B 1 228 ? -7.41 7.637 -9.305 1 95.19 228 LEU B N 1
ATOM 3754 C CA . LEU B 1 228 ? -6.234 8.406 -8.898 1 95.19 228 LEU B CA 1
ATOM 3755 C C . LEU B 1 228 ? -6.434 9.891 -9.195 1 95.19 228 LEU B C 1
ATOM 3757 O O . LEU B 1 228 ? -6.102 10.742 -8.367 1 95.19 228 LEU B O 1
ATOM 3761 N N . GLU B 1 229 ? -6.938 10.156 -10.297 1 94.69 229 GLU B N 1
ATOM 3762 C CA . GLU B 1 229 ? -7.203 11.547 -10.68 1 94.69 229 GLU B CA 1
ATOM 3763 C C . GLU B 1 229 ? -8.188 12.203 -9.711 1 94.69 229 GLU B C 1
ATOM 3765 O O . GLU B 1 229 ? -7.984 13.344 -9.297 1 94.69 229 GLU B O 1
ATOM 3770 N N . LYS B 1 230 ? -9.203 11.5 -9.391 1 95.38 230 LYS B N 1
ATOM 3771 C CA . LYS B 1 230 ? -10.188 12.016 -8.445 1 95.38 230 LYS B CA 1
ATOM 3772 C C . LYS B 1 230 ? -9.562 12.273 -7.082 1 95.38 230 LYS B C 1
ATOM 3774 O O . LYS B 1 230 ? -9.812 13.312 -6.465 1 95.38 230 LYS B O 1
ATOM 3779 N N . CYS B 1 231 ? -8.766 11.344 -6.68 1 97.19 231 CYS B N 1
ATOM 3780 C CA . CYS B 1 231 ? -8.117 11.477 -5.379 1 97.19 231 CYS B CA 1
ATOM 3781 C C . CYS B 1 231 ? -7.148 12.656 -5.371 1 97.19 231 CYS B C 1
ATOM 3783 O O . CYS B 1 231 ? -7.078 13.398 -4.391 1 97.19 231 CYS B O 1
ATOM 3785 N N . THR B 1 232 ? -6.395 12.828 -6.438 1 96.88 232 THR B N 1
ATOM 3786 C CA . THR B 1 232 ? -5.445 13.938 -6.488 1 96.88 232 THR B CA 1
ATOM 3787 C C . THR B 1 232 ? -6.176 15.273 -6.516 1 96.88 232 THR B C 1
ATOM 3789 O O . THR B 1 232 ? -5.703 16.25 -5.941 1 96.88 232 THR B O 1
ATOM 3792 N N . ASP B 1 233 ? -7.293 15.289 -7.16 1 96.88 233 ASP B N 1
ATOM 3793 C CA . ASP B 1 233 ? -8.117 16.5 -7.148 1 96.88 233 ASP B CA 1
ATOM 3794 C C . ASP B 1 233 ? -8.586 16.828 -5.734 1 96.88 233 ASP B C 1
ATOM 3796 O O . ASP B 1 233 ? -8.508 17.984 -5.301 1 96.88 233 ASP B O 1
ATOM 3800 N N . VAL B 1 234 ? -9.086 15.859 -5.062 1 97 234 VAL B N 1
ATOM 3801 C CA . VAL B 1 234 ? -9.547 16.016 -3.686 1 97 234 VAL B CA 1
ATOM 3802 C C . VAL B 1 234 ? -8.391 16.484 -2.805 1 97 234 VAL B C 1
ATOM 3804 O O . VAL B 1 234 ? -8.539 17.422 -2.018 1 97 234 VAL B O 1
ATOM 3807 N N . ALA B 1 235 ? -7.285 15.844 -2.955 1 97.56 235 ALA B N 1
ATOM 3808 C CA . ALA B 1 235 ? -6.109 16.172 -2.156 1 97.56 235 ALA B CA 1
ATOM 3809 C C . ALA B 1 235 ? -5.656 17.609 -2.416 1 97.56 235 ALA B C 1
ATOM 3811 O O . ALA B 1 235 ? -5.219 18.312 -1.497 1 97.56 235 ALA B O 1
ATOM 3812 N N . SER B 1 236 ? -5.73 18.031 -3.643 1 97.38 236 SER B N 1
ATOM 3813 C CA . SER B 1 236 ? -5.348 19.391 -4.008 1 97.38 236 SER B CA 1
ATOM 3814 C C . SER B 1 236 ? -6.246 20.422 -3.328 1 97.38 236 SER B C 1
ATOM 3816 O O . SER B 1 236 ? -5.773 21.453 -2.871 1 97.38 236 SER B O 1
ATOM 3818 N N . LYS B 1 237 ? -7.492 20.156 -3.307 1 96.5 237 LYS B N 1
ATOM 3819 C CA . LYS B 1 237 ? -8.43 21.047 -2.629 1 96.5 237 LYS B CA 1
ATOM 3820 C C . LYS B 1 237 ? -8.156 21.094 -1.128 1 96.5 237 LYS B C 1
ATOM 3822 O O . LYS B 1 237 ? -8.227 22.156 -0.509 1 96.5 237 LYS B O 1
ATOM 3827 N N . THR B 1 238 ? -7.918 19.922 -0.578 1 97 238 THR B N 1
ATOM 3828 C CA . THR B 1 238 ? -7.57 19.844 0.836 1 97 238 THR B CA 1
ATOM 3829 C C . THR B 1 238 ? -6.32 20.672 1.131 1 97 238 THR B C 1
ATOM 3831 O O . THR B 1 238 ? -6.23 21.328 2.174 1 97 238 THR B O 1
ATOM 3834 N N . ARG B 1 239 ? -5.414 20.656 0.229 1 96.25 239 ARG B N 1
ATOM 3835 C CA . ARG B 1 239 ? -4.164 21.406 0.369 1 96.25 239 ARG B CA 1
ATOM 3836 C C . ARG B 1 239 ? -4.43 22.906 0.467 1 96.25 239 ARG B C 1
ATOM 3838 O O . ARG B 1 239 ? -3.736 23.609 1.192 1 96.25 239 ARG B O 1
ATOM 3845 N N . LEU B 1 240 ? -5.352 23.406 -0.237 1 94.69 240 LEU B N 1
ATOM 3846 C CA . LEU B 1 240 ? -5.699 24.812 -0.192 1 94.69 240 LEU B CA 1
ATOM 3847 C C . LEU B 1 240 ? -6.141 25.219 1.21 1 94.69 240 LEU B C 1
ATOM 3849 O O . LEU B 1 240 ? -5.727 26.266 1.715 1 94.69 240 LEU B O 1
ATOM 3853 N N . VAL B 1 241 ? -6.914 24.422 1.768 1 94.44 241 VAL B N 1
ATOM 3854 C CA . VAL B 1 241 ? -7.379 24.688 3.125 1 94.44 241 VAL B CA 1
ATOM 3855 C C . VAL B 1 241 ? -6.199 24.641 4.094 1 94.44 241 VAL B C 1
ATOM 3857 O O . VAL B 1 241 ? -6.074 25.484 4.977 1 94.44 241 VAL B O 1
ATOM 3860 N N . ALA B 1 242 ? -5.375 23.609 3.922 1 94.69 242 ALA B N 1
ATOM 3861 C CA . ALA B 1 242 ? -4.199 23.422 4.773 1 94.69 242 ALA B CA 1
ATOM 3862 C C . ALA B 1 242 ? -3.273 24.625 4.695 1 94.69 242 ALA B C 1
ATOM 3864 O O . ALA B 1 242 ? -2.758 25.094 5.715 1 94.69 242 ALA B O 1
ATOM 3865 N N . ASN B 1 243 ? -3.062 25.156 3.529 1 92.25 243 ASN B N 1
ATOM 3866 C CA . ASN B 1 243 ? -2.217 26.328 3.334 1 92.25 243 ASN B CA 1
ATOM 3867 C C . ASN B 1 243 ? -2.762 27.531 4.082 1 92.25 243 ASN B C 1
ATOM 3869 O O . ASN B 1 243 ? -1.996 28.297 4.68 1 92.25 243 ASN B O 1
ATOM 3873 N N . ASN B 1 244 ? -3.996 27.703 3.996 1 92.5 244 ASN B N 1
ATOM 3874 C CA . ASN B 1 244 ? -4.633 28.828 4.656 1 92.5 244 ASN B CA 1
ATOM 3875 C C . ASN B 1 244 ? -4.43 28.781 6.168 1 92.5 244 ASN B C 1
ATOM 3877 O O . ASN B 1 244 ? -4.137 29.812 6.793 1 92.5 244 ASN B O 1
ATOM 3881 N N . VAL B 1 245 ? -4.566 27.656 6.668 1 92.5 245 VAL B N 1
ATOM 3882 C CA . VAL B 1 245 ? -4.438 27.5 8.109 1 92.5 245 VAL B CA 1
ATOM 3883 C C . VAL B 1 245 ? -2.986 27.719 8.531 1 92.5 245 VAL B C 1
ATOM 3885 O O . VAL B 1 245 ? -2.717 28.328 9.57 1 92.5 245 VAL B O 1
ATOM 3888 N N . LEU B 1 246 ? -2.055 27.219 7.758 1 91.31 246 LEU B N 1
ATOM 3889 C CA . LEU B 1 246 ? -0.636 27.406 8.047 1 91.31 246 LEU B CA 1
ATOM 3890 C C . LEU B 1 246 ? -0.26 28.875 8 1 91.31 246 LEU B C 1
ATOM 3892 O O . LEU B 1 246 ? 0.479 29.359 8.859 1 91.31 246 LEU B O 1
ATOM 3896 N N . ALA B 1 247 ? -0.796 29.562 7.043 1 89.69 247 ALA B N 1
ATOM 3897 C CA . ALA B 1 247 ? -0.533 31 6.891 1 89.69 247 ALA B CA 1
ATOM 3898 C C . ALA B 1 247 ? -1.096 31.797 8.07 1 89.69 247 ALA B C 1
ATOM 3900 O O . ALA B 1 247 ? -0.441 32.688 8.586 1 89.69 247 ALA B O 1
ATOM 3901 N N . GLU B 1 248 ? -2.238 31.406 8.445 1 88.31 248 GLU B N 1
ATOM 3902 C CA . GLU B 1 248 ? -2.893 32.094 9.547 1 88.31 248 GLU B CA 1
ATOM 3903 C C . GLU B 1 248 ? -2.146 31.875 10.859 1 88.31 248 GLU B C 1
ATOM 3905 O O . GLU B 1 248 ? -2.057 32.781 11.695 1 88.31 248 GLU B O 1
ATOM 3910 N N . THR B 1 249 ? -1.661 30.703 11.008 1 85 249 THR B N 1
ATOM 3911 C CA . THR B 1 249 ? -0.939 30.359 12.234 1 85 249 THR B CA 1
ATOM 3912 C C . THR B 1 249 ? 0.393 31.109 12.297 1 85 249 THR B C 1
ATOM 3914 O O . THR B 1 249 ? 0.817 31.531 13.375 1 85 249 THR B O 1
ATOM 3917 N N . GLU B 1 250 ? 1.071 31.25 11.203 1 81.62 250 GLU B N 1
ATOM 3918 C CA . GLU B 1 250 ? 2.334 31.984 11.141 1 81.62 250 GLU B CA 1
ATOM 3919 C C . GLU B 1 250 ? 2.131 33.469 11.453 1 81.62 250 GLU B C 1
ATOM 3921 O O . GLU B 1 250 ? 2.955 34.094 12.133 1 81.62 250 GLU B O 1
ATOM 3926 N N . LYS B 1 251 ? 1.04 34.031 11 1 81.81 251 LYS B N 1
ATOM 3927 C CA . LYS B 1 251 ? 0.727 35.406 11.273 1 81.81 251 LYS B CA 1
ATOM 3928 C C . LYS B 1 251 ? 0.475 35.656 12.766 1 81.81 251 LYS B C 1
ATOM 3930 O O . LYS B 1 251 ? 0.913 36.656 13.328 1 81.81 251 LYS B O 1
ATOM 3935 N N . LYS B 1 252 ? -0.161 34.719 13.32 1 78 252 LYS B N 1
ATOM 3936 C CA . LYS B 1 252 ? -0.458 34.844 14.742 1 78 252 LYS B CA 1
ATOM 3937 C C . LYS B 1 252 ? 0.816 34.75 15.578 1 78 252 LYS B C 1
ATOM 3939 O O . LYS B 1 252 ? 0.95 35.438 16.594 1 78 252 LYS B O 1
ATOM 3944 N N . SER B 1 253 ? 1.712 33.938 15.086 1 75.5 253 SER B N 1
ATOM 3945 C CA . SER B 1 253 ? 2.975 33.781 15.797 1 75.5 253 SER B CA 1
ATOM 3946 C C . SER B 1 253 ? 3.838 35.031 15.68 1 75.5 253 SER B C 1
ATOM 3948 O O . SER B 1 253 ? 4.484 35.438 16.656 1 75.5 253 SER B O 1
ATOM 3950 N N . ILE B 1 254 ? 3.793 35.719 14.531 1 71.88 254 ILE B N 1
ATOM 3951 C CA . ILE B 1 254 ? 4.562 36.938 14.297 1 71.88 254 ILE B CA 1
ATOM 3952 C C . ILE B 1 254 ? 3.977 38.062 15.117 1 71.88 254 ILE B C 1
ATOM 3954 O O . ILE B 1 254 ? 4.719 38.875 15.711 1 71.88 254 ILE B O 1
ATOM 3958 N N . ARG B 1 255 ? 2.684 38.125 15.195 1 71.5 255 ARG B N 1
ATOM 3959 C CA . ARG B 1 255 ? 2.016 39.188 15.938 1 71.5 255 ARG B CA 1
ATOM 3960 C C . ARG B 1 255 ? 2.277 39.062 17.438 1 71.5 255 ARG B C 1
ATOM 3962 O O . ARG B 1 255 ? 2.455 40.062 18.125 1 71.5 255 ARG B O 1
ATOM 3969 N N . ALA B 1 256 ? 2.396 37.812 17.797 1 68.44 256 ALA B N 1
ATOM 3970 C CA . ALA B 1 256 ? 2.66 37.562 19.219 1 68.44 256 ALA B CA 1
ATOM 3971 C C . ALA B 1 256 ? 4.094 37.938 19.578 1 68.44 256 ALA B C 1
ATOM 3973 O O . ALA B 1 256 ? 4.348 38.438 20.688 1 68.44 256 ALA B O 1
ATOM 3974 N N . ASN B 1 257 ? 4.984 37.781 18.672 1 70.25 257 ASN B N 1
ATOM 3975 C CA . ASN B 1 257 ? 6.387 38.094 18.906 1 70.25 257 ASN B CA 1
ATOM 3976 C C . ASN B 1 257 ? 6.645 39.594 18.828 1 70.25 257 ASN B C 1
ATOM 3978 O O . ASN B 1 257 ? 7.543 40.094 19.5 1 70.25 257 ASN B O 1
ATOM 3982 N N . ARG B 1 258 ? 5.859 40.312 18.047 1 64.44 258 ARG B N 1
ATOM 3983 C CA . ARG B 1 258 ? 6.004 41.75 17.938 1 64.44 258 ARG B CA 1
ATOM 3984 C C . ARG B 1 258 ? 5.457 42.469 19.172 1 64.44 258 ARG B C 1
ATOM 3986 O O . ARG B 1 258 ? 5.902 43.562 19.531 1 64.44 258 ARG B O 1
ATOM 3993 N N . LYS B 1 259 ? 4.602 41.906 19.844 1 65.75 259 LYS B N 1
ATOM 3994 C CA . LYS B 1 259 ? 4.047 42.531 21.047 1 65.75 259 LYS B CA 1
ATOM 3995 C C . LYS B 1 259 ? 4.953 42.281 22.25 1 65.75 259 LYS B C 1
ATOM 3997 O O . LYS B 1 259 ? 4.742 42.875 23.312 1 65.75 259 LYS B O 1
ATOM 4002 N N . ARG B 1 260 ? 5.895 41.406 22.078 1 51.97 260 ARG B N 1
ATOM 4003 C CA . ARG B 1 260 ? 6.855 41.281 23.172 1 51.97 260 ARG B CA 1
ATOM 4004 C C . ARG B 1 260 ? 8.07 42.156 22.922 1 51.97 260 ARG B C 1
ATOM 4006 O O . ARG B 1 260 ? 8.555 42.281 21.797 1 51.97 260 ARG B O 1
#

Secondary structure (DSSP, 8-state):
----------S----------------S-TT-PPPEEEEE--SSSSSEEEEEEETTEEEEEEEEEEEE-------SSPEEEEEEEE-TTSSSS---HHHHHHHHHHHHHHHHHHGGGB-GGGSTTEEEEEEEEEEE-S-HHHHHHHHHHHHHHHHHHTT--BSS-EEEEEEEEETTTTEEEES--HHHHHT--TTEEEEEEEEETTTTEEEEEEEES-B-HHHHHHHHHHHHHHHHHHHHHHHHHHHHHHHHHHHHHHT-/----------S----------------S-TT-PPPEEEEE--SSSSSEEEEEEETTEEEEEEEEEEEE-------SSPEEEEEEEE-TTSSSS---HHHHHHHHHHHHHHHHHHGGGB-GGGSTTEEEEEEEEEEE-S-HHHHHHHHHHHHHHHHHHTT--BSS-EEEEEEEEETTTTEEEES--HHHHHT--TTEEEEEEEEETTTTEEEEEEEES-B-HHHHHHHHHHHHHHHHHHHHHHHHHHHHHHHHHHHHHHT-

Organism: Schizosaccharomyces japonicus (strain yFS275 / FY16936) (NCBI:txid402676)

pLDDT: mean 84.47, std 19.19, range [25.86, 98.62]

Solvent-accessible surface area (backbone atoms only — not comparable to full-atom values): 27090 Å² total; per-residue (Å²): 135,84,82,75,78,71,75,74,67,83,79,77,74,68,69,78,71,73,68,73,70,73,75,71,67,83,84,63,58,45,85,44,64,67,60,78,46,73,48,66,70,68,97,60,94,45,52,11,23,21,38,32,37,39,75,62,24,31,38,41,24,36,21,42,49,81,36,81,49,82,70,75,67,86,42,76,39,32,45,78,43,46,46,43,43,70,39,89,77,15,44,91,64,75,87,43,78,65,45,56,56,46,30,55,52,51,14,50,54,40,38,48,28,45,52,70,32,42,53,36,66,81,37,54,48,18,29,34,39,36,41,34,39,33,57,28,53,41,16,70,60,28,41,52,15,51,45,34,28,32,44,36,48,4,41,50,57,34,67,50,66,54,82,49,64,36,20,26,17,20,33,36,37,35,55,87,79,71,42,62,30,36,49,36,40,40,55,57,60,68,70,49,53,92,52,34,22,40,41,42,34,21,31,23,56,94,76,50,26,36,16,25,44,42,47,44,30,66,33,34,69,68,56,46,51,52,50,48,51,52,30,51,51,52,16,38,56,51,40,55,56,52,50,52,49,53,52,52,49,52,49,52,53,51,55,55,55,66,76,98,135,84,83,73,79,72,75,74,67,82,80,77,73,68,68,78,71,73,68,73,70,73,75,71,67,85,85,65,56,45,86,44,64,67,61,78,44,74,48,66,70,69,96,59,94,45,54,10,24,20,37,33,36,40,74,63,25,31,37,41,25,36,22,43,50,79,36,81,48,82,69,75,66,87,41,75,38,32,44,78,44,47,45,44,44,74,39,88,78,14,45,91,65,75,88,43,77,65,46,57,56,47,30,55,51,52,15,50,55,41,38,48,26,46,50,70,33,41,53,38,67,82,36,54,48,17,29,35,39,35,42,35,38,33,57,28,53,42,16,70,62,28,41,51,16,49,44,34,27,31,44,36,50,5,40,48,58,35,68,51,66,53,83,50,65,36,20,28,18,20,34,36,37,37,56,88,79,72,43,61,28,36,49,35,39,40,53,54,59,68,70,50,55,89,50,34,22,40,40,41,34,20,30,24,57,95,76,50,27,35,17,25,44,42,47,44,29,63,34,32,68,67,56,46,52,52,50,48,52,53,31,52,51,51,15,41,56,51,42,55,55,52,50,52,49,53,52,52,51,52,52,52,53,51,54,55,54,66,74,97

Sequence (520 aa):
MTDRRRINGPAVSTPPVYEDHAFIKRTRDSDTCRRLFLQLGWTTKANGNAYLESGNIKIACSVFGPRPTKTSSFHSIAKLTCELKFSPFAQTVRKSNVQDINERDFSQHIERSLAPSIMLHLYPKSSIDVYIQILESDGQLATIAAAITCASLAIANAKIDCIDIVTGASALYKQPSASCIVDPEESDERDADRSTSFMLVGYMASLGQVTEVWTEGSLSSTDLSKLLEKCTDVASKTRLVANNVLAETEKKSIRANRKRMTDRRRINGPAVSTPPVYEDHAFIKRTRDSDTCRRLFLQLGWTTKANGNAYLESGNIKIACSVFGPRPTKTSSFHSIAKLTCELKFSPFAQTVRKSNVQDINERDFSQHIERSLAPSIMLHLYPKSSIDVYIQILESDGQLATIAAAITCASLAIANAKIDCIDIVTGASALYKQPSASCIVDPEESDERDADRSTSFMLVGYMASLGQVTEVWTEGSLSSTDLSKLLEKCTDVASKTRLVANNVLAETEKKSIRANRKR

InterPro domains:
  IPR001247 Exoribonuclease, phosphorolytic domain 1 [PF01138] (33-160)
  IPR020568 Ribosomal protein uS5 domain 2-type superfamily [SSF54211] (28-160)
  IPR027408 PNPase/RNase PH domain superfamily [G3DSA:3.30.230.70] (1-251)
  IPR036345 Exoribonuclease, PH domain 2 superfamily [SSF55666] (164-251)
  IPR050080 Ribonuclease PH [PTHR11953] (27-238)

Radius of gyration: 26.62 Å; Cα contacts (8 Å, |Δi|>4): 1065; chains: 2; bounding box: 97×89×84 Å

Nearest PDB structures (foldseek):
  2wnr-assembly1_B  TM=9.274E-01  e=3.788E-23  Methanothermobacter thermautotrophicus
  4ba1-assembly1_B  TM=9.173E-01  e=3.359E-23  Saccharolobus solfataricus
  2pnz-assembly1_A  TM=9.370E-01  e=1.805E-22  Pyrococcus abyssi
  2ba0-assembly1_E  TM=9.083E-01  e=4.183E-22  Archaeoglobus fulgidus
  8xfx-assembly2_B  TM=8.743E-01  e=7.766E-20  Thermoplasma acidophilum DSM 1728

Foldseek 3Di:
DPPPPVVPPDPCPPPPPPPPPPPDDDPDDLLDFFDKDKAWDDDDPALTKIWIDGPQWTKIKGKHDQDADPPPPQDLFEAEFEFEDEDQVQDPDGDDVVNVVVRVVLRVQLCQLQVVFFPRNVRGRTYMYMYMYTDHAWDDQLNSQRSSQRRQLRCVRSVGDTNAGKGKWKWKAAPPVRGIGTSDTNVNVVPDDLRMKIWMWIAGLVVGDTRDIDMDHDDDPVSVVVNVVSRSVVRNVVRVVSVVNSVVVVVVVVVVVVVD/DPPPPVVPPDPPPPPPPPPPPPPDDDPDDLLDFFDKDKAWDDDDPALTKIWIDGPQWTKIKGKHDQDADPPPPQDLFEAEFEFEDEDQPQDPDGDDVVNVVVRVVLRVQLCQLQVVFFPRNVRGNTYMYMYMYTDHAWDDQLNSQRSSQRRQLRCVRSVGDTNAGKGKWKWKAAPPVRGIGTSDTNVRVVPDDLRMKIWMWIAGLVVGDTRDIDMDHDDDPVSVVVNVVSRSVVRNVVRVVSVVNSVVVVVVVVVVVVVD